Protein AF-A0A6I1JX58-F1 (afdb_monomer_lite)

Foldseek 3Di:
DKWFFFPDDQFGFIWQAALVRFKIDGCVVQNGGPLRCLQPVVRRVVVSVVVHVCVNVVVDDMDTGDQVRTAFSGQAFPWEKEKALLVLVVCVVQVVVVHDDDPCCLPAIDIDTAHGRGAGRPPDDPDDDDCLLPKDWFKWKKFFFAWFAAQDALVVLLVRTFWIWIKIFIFRPNVQVVVVVVVPHDDPGTPHIGIGRMIGGQVSLPPLQPPQWGQFFRWDDDPNHTQGTAGGVASRSAHSSRQQSSVSNGHIDHGRHMYISTGGWHADPVRHIRGSPPDVVVVVVVVVVVPPPPDDDDDDDDDDDDDDDDDDDDDDDDDDDDDDDDDDDDDDDDDDDDDDDDDDQPLVPDPDQFDWDWDALDDQWTKTATHQAFIKIWHADDAAIEIEFQALALVVSVVVVVSVVVVDPHQHAEYEDQAQANGRWQSVVNRPNHQYEFAPVRQVCCVVFNVQRNVVCCVNNVVRCDPVVRRDPDGGHGNDYDHAWDWDPSPPWIWIWGDLQFFLARTGIKIATVVQQEIEGALLWDDLAQRQNLHGQLVISLSSLVSVVVSQRQWYRHRHDDTRSGSVSSVVRSVLNNQSSCLLLVLLLVCVVVVHFLQVSLVSSCVRDVVPRVRGRCCVVRSLSNSVQSNCVSVPNRGRDHDHPVVVVVSVVSNVD

Secondary structure (DSSP, 8-state):
-EEEEES-TTT-EEEEE-TTSSEEEE-TTT-SSHHHHHTTHHHHHHHHHHHHHHHHHT-S--EE--TTSB--SSSS-S-EEEE---HHHHHHHHHTTT----GGGGTS--EEEE--SSPBPTTS----S-GGGTEEEEEEEEEEES-B-TT--HHHHHHTEEEEEEEEEEEEHHHHHHHHTTTS--STTS---EE-S-EE-HHHHGGGEETTEE-SB--EEETTEEEE--BTTSS--S-HHHHHHHHTTSS-B-TT-EEE-----EE-TTS-EE-TTTTHHHHHHHHHHTTSS------------------------------------PPPPPPP-----PPPPGGGS--PPP-EEEEEEETTEEEEEETTEEEEEEEE-SS-EEEE---SSHHHHHHHHHHHHHH--S-EEEEE-SS--HHHHGGGGGSTT-EEEEEHHHHHHHHHHHHHHHHHHHHH-GGG-TTGGGSPSS----SEEESSEEEEEETTEEEEEE---SSSSSS--EEEETTTTEEE-GGGS-SSBPPP-TT--TTTHHHHHHHHHHT--SEEE-SSSS-B-SHHHHHHHHHHHHHHHHHHHHHHHHHHTTT--HHHHHHHHHHHHHHHHTTSBTHHHHHHHHHHHHHHHHTT--SPPPP-HHHHHHHHHHHH-

Sequence (657 aa):
MKLASLKHGRDGRLVVVSRDLTRATDAFPVVSTLQGALDDWARLQPRLLDLAEQLELGSVPSFRFHEHDCASPLPRAYQWADGSAYVNHVALVRQARGAEMMPSFWTDPLMYQGGSDTFLGPRDPIVLPDEAYGIDFEGEVAVITDDVPMGVTPEEARDLIRLVMIVNDVSLRNLIAPELAKGFGFFQSKPSTAFSPVAVTTDELGNAWADGKLHLPLRAYLNGEPFGRPDAGVDMTFDFGTLIAHAAKTRALTAGTIVGSGTVSNRDVDGGPVCLHRRDAHRRDHRARCSRDTLHALRRHGPDRDEGRGGPFNLRRHRPDRAQAPRLSRPLPADTQSSAMTPSFASTADLGPKTISFDRLGEGLYAYTAEGDPNSGIIVGDDCCMVIDAQATPAMAGDVIARVRQVTDKPIRYVLLSHYHAVRVLGASAYEGATILASNATRGLIVERGEQDKASEIGRFPRLFPGAESIPPGLTWPHVTFEKELTLWLGRREVTLIHPGRGHTAGDTVAWVPDAGVAFTGDLVEYHSACYCGDAHFKDWPKTLDAIQAMAPKAVVPGRGAALTTPGMVADGIRLTRDFLSTLYGSVSDSVGKGLSLKQAFDACRQAMDPKFASFAIYEHCLPFNVSRAYDEASGIEWPVIWTDVRDREMWAKLQG

Radius of gyration: 33.6 Å; chains: 1; bounding box: 82×84×101 Å

Structure (mmCIF, N/CA/C/O backbone):
data_AF-A0A6I1JX58-F1
#
_entry.id   AF-A0A6I1JX58-F1
#
loop_
_atom_site.group_PDB
_atom_site.id
_atom_site.type_symbol
_atom_site.label_atom_id
_atom_site.label_alt_id
_atom_site.label_comp_id
_atom_site.label_asym_id
_atom_site.label_entity_id
_atom_site.label_seq_id
_atom_site.pdbx_PDB_ins_code
_atom_site.Cartn_x
_atom_site.Cartn_y
_atom_site.Cartn_z
_atom_site.occupancy
_atom_site.B_iso_or_equiv
_atom_site.auth_seq_id
_atom_site.auth_comp_id
_atom_site.auth_asym_id
_atom_site.auth_atom_id
_atom_site.pdbx_PDB_model_num
ATOM 1 N N . MET A 1 1 ? -22.835 10.641 -13.343 1.00 97.94 1 MET A N 1
ATOM 2 C CA . MET A 1 1 ? -22.361 11.168 -12.035 1.00 97.94 1 MET A CA 1
ATOM 3 C C . MET A 1 1 ? -20.942 11.743 -12.131 1.00 97.94 1 MET A C 1
ATOM 5 O O . MET A 1 1 ? -20.261 11.534 -13.134 1.00 97.94 1 MET A O 1
ATOM 9 N N . LYS A 1 2 ? -20.472 12.439 -11.079 1.00 98.81 2 LYS A N 1
ATOM 10 C CA . LYS A 1 2 ? -19.154 13.107 -11.011 1.00 98.81 2 LYS A CA 1
ATOM 11 C C . LYS A 1 2 ? -18.367 12.707 -9.757 1.00 98.81 2 LYS A C 1
ATOM 13 O O . LYS A 1 2 ? -18.902 12.787 -8.652 1.00 98.81 2 LYS A O 1
ATOM 18 N N . LEU A 1 3 ? -17.100 12.325 -9.924 1.00 98.88 3 LEU A N 1
ATOM 19 C CA . LEU A 1 3 ? -16.201 11.868 -8.856 1.00 98.88 3 LEU A CA 1
ATOM 20 C C . LEU A 1 3 ? -14.900 12.682 -8.839 1.00 98.88 3 LEU A C 1
ATOM 22 O O . LEU A 1 3 ? -14.370 13.027 -9.894 1.00 98.88 3 LEU A O 1
ATOM 26 N N . ALA A 1 4 ? -14.362 12.955 -7.652 1.00 98.88 4 ALA A N 1
ATOM 27 C CA . ALA A 1 4 ? -13.090 13.653 -7.463 1.00 98.88 4 ALA A CA 1
ATOM 28 C C . ALA A 1 4 ? -12.280 13.053 -6.308 1.00 98.88 4 ALA A C 1
ATOM 30 O O . ALA A 1 4 ? -12.844 12.439 -5.403 1.00 98.88 4 ALA A O 1
ATOM 31 N N . SER A 1 5 ? -10.969 13.295 -6.306 1.00 98.81 5 SER A N 1
ATOM 32 C CA . SER A 1 5 ? -10.073 12.914 -5.211 1.00 98.81 5 SER A CA 1
ATOM 33 C C . SER A 1 5 ? -9.466 14.159 -4.571 1.00 98.81 5 SER A C 1
ATOM 35 O O . SER A 1 5 ? -8.669 14.866 -5.187 1.00 98.81 5 SER A O 1
ATOM 37 N N . LEU A 1 6 ? -9.830 14.435 -3.318 1.00 98.75 6 LEU A N 1
ATOM 38 C CA . LEU A 1 6 ? -9.195 15.494 -2.530 1.00 98.75 6 LEU A CA 1
ATOM 39 C C . LEU A 1 6 ? -7.793 15.058 -2.084 1.00 98.75 6 LEU A C 1
ATOM 41 O O . LEU A 1 6 ? -7.575 13.880 -1.794 1.00 98.75 6 LEU A O 1
ATOM 45 N N . LYS A 1 7 ? -6.855 16.007 -1.993 1.00 98.25 7 LYS A N 1
ATOM 46 C CA . LYS A 1 7 ? -5.467 15.792 -1.550 1.00 98.25 7 LYS A CA 1
ATOM 47 C C . LYS A 1 7 ? -5.429 15.228 -0.127 1.00 98.25 7 LYS A C 1
ATOM 49 O O . LYS A 1 7 ? -5.594 15.955 0.850 1.00 98.25 7 LYS A O 1
ATOM 54 N N . 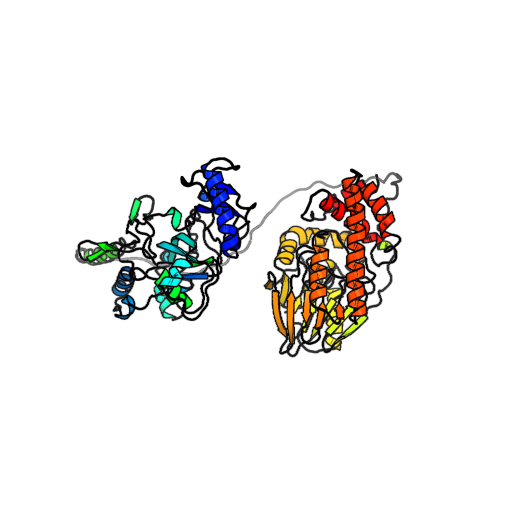HIS A 1 8 ? -5.222 13.919 -0.017 1.00 96.12 8 HIS A N 1
ATOM 55 C CA . HIS A 1 8 ? -5.169 13.188 1.245 1.00 96.12 8 HIS A CA 1
ATOM 56 C C . HIS A 1 8 ? -4.434 11.853 1.048 1.00 96.12 8 HIS A C 1
ATOM 58 O O . HIS A 1 8 ? -4.762 11.099 0.135 1.00 96.12 8 HIS A O 1
ATOM 64 N N . GLY A 1 9 ? -3.446 11.538 1.891 1.00 94.62 9 GLY A N 1
ATOM 65 C CA . GLY A 1 9 ? -2.636 10.323 1.727 1.00 94.62 9 GLY A CA 1
ATOM 66 C C . GLY A 1 9 ? -1.911 10.264 0.372 1.00 94.62 9 GLY A C 1
ATOM 67 O O . GLY A 1 9 ? -1.440 11.285 -0.123 1.00 94.62 9 GLY A O 1
ATOM 68 N N . ARG A 1 10 ? -1.808 9.062 -0.216 1.00 96.38 10 ARG A N 1
ATOM 69 C CA . ARG A 1 10 ? -1.231 8.834 -1.561 1.00 96.38 10 ARG A CA 1
ATOM 70 C C . ARG A 1 10 ? -2.284 8.705 -2.663 1.00 96.38 10 ARG A C 1
ATOM 72 O O . ARG A 1 10 ? -2.015 9.053 -3.803 1.00 96.38 10 ARG A O 1
ATOM 79 N N . ASP A 1 11 ? -3.459 8.194 -2.314 1.00 97.38 11 ASP A N 1
ATOM 80 C CA . ASP A 1 11 ? -4.524 7.792 -3.247 1.00 97.38 11 ASP A CA 1
ATOM 81 C C . ASP A 1 11 ? -5.698 8.782 -3.269 1.00 97.38 11 ASP A C 1
ATOM 83 O O . ASP A 1 11 ? -6.694 8.572 -3.960 1.00 97.38 11 ASP A O 1
ATOM 87 N N . GLY A 1 12 ? -5.572 9.873 -2.510 1.00 97.81 12 GLY A N 1
ATOM 88 C CA . GLY A 1 12 ? -6.619 10.860 -2.305 1.00 97.81 12 GLY A CA 1
ATOM 89 C C . GLY A 1 12 ? -7.666 10.413 -1.285 1.00 97.81 12 GLY A C 1
ATOM 90 O O . GLY A 1 12 ? -7.572 9.361 -0.649 1.00 97.81 12 GLY A O 1
ATOM 91 N N . ARG A 1 13 ? -8.693 11.247 -1.139 1.00 98.31 13 ARG A N 1
ATOM 92 C CA . ARG A 1 13 ? -9.969 10.905 -0.503 1.00 98.31 13 ARG A CA 1
ATOM 93 C C . ARG A 1 13 ? -11.070 11.105 -1.533 1.00 98.31 13 ARG A C 1
ATOM 95 O O . ARG A 1 13 ? -11.230 12.226 -2.022 1.00 98.31 13 ARG A O 1
ATOM 102 N N . LEU A 1 14 ? -11.793 10.036 -1.858 1.00 98.81 14 LEU A N 1
ATOM 103 C CA . LEU A 1 14 ? -12.873 10.070 -2.840 1.00 98.81 14 LEU A CA 1
ATOM 104 C C . LEU A 1 14 ? -14.035 10.930 -2.334 1.00 98.81 14 LEU A C 1
ATOM 106 O O . LEU A 1 14 ? -14.484 10.797 -1.195 1.00 98.81 14 LEU A O 1
ATOM 110 N N . VAL A 1 15 ? -14.547 11.788 -3.209 1.00 98.81 15 VAL A N 1
ATOM 111 C CA . VAL A 1 15 ? -15.744 12.595 -2.972 1.00 98.81 15 VAL A CA 1
ATOM 112 C C . VAL A 1 15 ? -16.647 12.550 -4.201 1.00 98.81 15 VAL A C 1
ATOM 114 O O . VAL A 1 15 ? -16.175 12.532 -5.341 1.00 98.81 15 VAL A O 1
ATOM 117 N N . VAL A 1 16 ? -17.957 12.544 -3.968 1.00 98.81 16 VAL A N 1
ATOM 118 C CA . VAL A 1 16 ? -18.960 12.713 -5.025 1.00 98.81 16 VAL A CA 1
ATOM 119 C C . VAL A 1 16 ? -19.235 14.208 -5.170 1.00 98.81 16 VAL A C 1
ATOM 121 O O . VAL A 1 16 ? -19.394 14.901 -4.164 1.00 98.81 16 VAL A O 1
ATOM 124 N N . VAL A 1 17 ? -19.254 14.717 -6.402 1.00 98.88 17 VAL A N 1
ATOM 125 C CA . VAL A 1 17 ? -19.320 16.159 -6.707 1.00 98.88 17 VAL A CA 1
ATOM 126 C C . VAL A 1 17 ? -20.654 16.502 -7.372 1.00 98.88 17 VAL A C 1
ATOM 128 O O . VAL A 1 17 ? -21.164 15.727 -8.179 1.00 98.88 17 VAL A O 1
ATOM 131 N N . SER A 1 18 ? -21.227 17.662 -7.047 1.00 98.56 18 SER A N 1
ATOM 132 C CA . SER A 1 18 ? -22.494 18.114 -7.630 1.00 98.56 18 SER A CA 1
ATOM 133 C C . SER A 1 18 ? -22.342 18.500 -9.103 1.00 98.56 18 SER A C 1
ATOM 135 O O . SER A 1 18 ? -21.254 18.837 -9.583 1.00 98.56 18 SER A O 1
ATOM 137 N N . ARG A 1 19 ? -23.447 18.481 -9.852 1.00 97.75 19 ARG A N 1
ATOM 138 C CA . ARG A 1 19 ? -23.444 18.740 -11.302 1.00 97.75 19 ARG A CA 1
ATOM 139 C C . ARG A 1 19 ? -22.915 20.124 -11.672 1.00 97.75 19 ARG A C 1
ATOM 141 O O . ARG A 1 19 ? -22.248 20.261 -12.698 1.00 97.75 19 ARG A O 1
ATOM 148 N N . ASP A 1 20 ? -23.162 21.114 -10.824 1.00 97.50 20 ASP A N 1
ATOM 149 C CA . ASP A 1 20 ? -22.692 22.498 -10.950 1.00 97.50 20 ASP A CA 1
ATOM 150 C C . ASP A 1 20 ? -21.242 22.724 -10.468 1.00 97.50 20 ASP A C 1
ATOM 152 O O . ASP A 1 20 ? -20.731 23.836 -10.588 1.00 97.50 20 ASP A O 1
ATOM 156 N N . LEU A 1 21 ? -20.578 21.686 -9.939 1.00 98.25 21 LEU A N 1
ATOM 157 C CA . LEU A 1 21 ? -19.237 21.726 -9.343 1.00 98.25 21 LEU A CA 1
ATOM 158 C C . LEU A 1 21 ? -19.093 22.661 -8.122 1.00 98.25 21 LEU A C 1
ATOM 160 O O . LEU A 1 21 ? -17.973 23.036 -7.776 1.00 98.25 21 LEU A O 1
ATOM 164 N N . THR A 1 22 ? -20.183 23.045 -7.443 1.00 98.00 22 THR A N 1
ATOM 165 C CA . THR A 1 22 ? -20.098 23.930 -6.259 1.00 98.00 22 THR A CA 1
ATOM 166 C C . THR A 1 22 ? -20.052 23.186 -4.925 1.00 98.00 22 THR A C 1
ATOM 168 O O . THR A 1 22 ? -19.546 23.735 -3.940 1.00 98.00 22 THR A O 1
ATOM 171 N N . ARG A 1 23 ? -20.540 21.941 -4.869 1.00 98.50 23 ARG A N 1
ATOM 172 C CA . ARG A 1 23 ? -20.637 21.116 -3.657 1.00 98.50 23 ARG A CA 1
ATOM 173 C C . ARG A 1 23 ? -20.027 19.734 -3.864 1.00 98.50 23 ARG A C 1
ATOM 175 O O . ARG A 1 23 ? -19.957 19.224 -4.978 1.00 98.50 23 ARG A O 1
ATOM 182 N N . ALA A 1 24 ? -19.632 19.109 -2.765 1.00 98.69 24 ALA A N 1
ATOM 183 C CA . ALA A 1 24 ? -19.275 17.700 -2.720 1.00 98.69 24 ALA A CA 1
ATOM 184 C C . ALA A 1 24 ? -19.757 17.052 -1.415 1.00 98.69 24 ALA A C 1
ATOM 186 O O . ALA A 1 24 ? -20.037 17.739 -0.428 1.00 98.69 24 ALA A O 1
ATOM 187 N N . THR A 1 25 ? -19.849 15.726 -1.415 1.00 98.56 25 THR A N 1
ATOM 188 C CA . THR A 1 25 ? -20.052 14.897 -0.222 1.00 98.56 25 THR A CA 1
ATOM 189 C C . THR A 1 25 ? -18.975 13.815 -0.153 1.00 98.56 25 THR A C 1
ATOM 191 O O . THR A 1 25 ? -18.392 13.435 -1.171 1.00 98.56 25 THR A O 1
ATOM 194 N N . ASP A 1 26 ? -18.658 13.367 1.058 1.00 97.88 26 ASP A N 1
ATOM 195 C CA . ASP A 1 26 ? -17.584 12.405 1.298 1.00 97.88 26 ASP A CA 1
ATOM 196 C C . ASP A 1 26 ? -18.033 10.991 0.906 1.00 97.88 26 ASP A C 1
ATOM 198 O O . ASP A 1 26 ? -19.088 10.531 1.347 1.00 97.88 26 ASP A O 1
ATOM 202 N N . ALA A 1 27 ? -17.250 10.300 0.075 1.00 97.31 27 ALA A N 1
ATOM 203 C CA . ALA A 1 27 ? -17.602 8.964 -0.394 1.00 97.31 27 ALA A CA 1
ATOM 204 C C . ALA A 1 27 ? -17.207 7.847 0.585 1.00 97.31 27 ALA A C 1
ATOM 206 O O . ALA A 1 27 ? -17.621 6.709 0.373 1.00 97.31 27 ALA A O 1
ATOM 207 N N . PHE A 1 28 ? -16.475 8.143 1.667 1.00 92.00 28 PHE A N 1
ATOM 208 C CA . PHE A 1 28 ? -15.975 7.163 2.642 1.00 92.00 28 PHE A CA 1
ATOM 209 C C . PHE A 1 28 ? -17.015 6.139 3.166 1.00 92.00 28 PHE A C 1
ATOM 211 O O . PHE A 1 28 ? -16.647 4.971 3.301 1.00 92.00 28 PHE A O 1
ATOM 218 N N . PRO A 1 29 ? -18.309 6.471 3.396 1.00 91.19 29 PRO A N 1
ATOM 219 C CA . PRO A 1 29 ? -19.338 5.478 3.755 1.00 91.19 29 PRO A CA 1
ATOM 220 C C . PRO A 1 29 ? -19.621 4.429 2.660 1.00 91.19 29 PRO A C 1
ATOM 222 O O . PRO A 1 29 ? -20.210 3.373 2.921 1.00 91.19 29 PRO A O 1
ATOM 225 N N . VAL A 1 30 ? -19.228 4.718 1.418 1.00 96.56 30 VAL A N 1
ATOM 226 C CA . VAL A 1 30 ? -19.268 3.805 0.275 1.00 96.56 30 VAL A CA 1
ATOM 227 C C . VAL A 1 30 ? -17.906 3.148 0.064 1.00 96.56 30 VAL A C 1
ATOM 229 O O . VAL A 1 30 ? -17.842 1.917 0.111 1.00 96.56 30 VAL A O 1
ATOM 232 N N . VAL A 1 31 ? -16.865 3.959 -0.160 1.00 97.81 31 VAL A N 1
ATOM 233 C CA . VAL A 1 31 ? -15.466 3.569 -0.403 1.00 97.81 31 VAL A CA 1
ATOM 234 C C . VAL A 1 31 ? -14.534 4.791 -0.294 1.00 97.81 31 VAL A C 1
ATOM 236 O O . VAL A 1 31 ? -14.936 5.917 -0.568 1.00 97.81 31 VAL A O 1
ATOM 239 N N . SER A 1 32 ? -13.284 4.592 0.131 1.00 96.50 32 SER A N 1
ATOM 240 C CA . SER A 1 32 ? -12.365 5.673 0.528 1.00 96.50 32 SER A CA 1
ATOM 241 C C . SER A 1 32 ? -11.577 6.346 -0.607 1.00 96.50 32 SER A C 1
ATOM 243 O O . SER A 1 32 ? -11.212 7.516 -0.471 1.00 96.50 32 SER A O 1
ATOM 245 N N . THR A 1 33 ? -11.292 5.645 -1.709 1.00 98.69 33 THR A N 1
ATOM 246 C CA . THR A 1 33 ? -10.435 6.117 -2.817 1.00 98.69 33 THR A CA 1
ATOM 247 C C . THR A 1 33 ? -11.064 5.796 -4.173 1.00 98.69 33 THR A C 1
ATOM 249 O O . THR A 1 33 ? -11.905 4.901 -4.268 1.00 98.69 33 THR A O 1
ATOM 252 N N . LEU A 1 34 ? -10.663 6.507 -5.237 1.00 98.81 34 LEU A N 1
ATOM 253 C CA . LEU A 1 34 ? -11.192 6.224 -6.576 1.00 98.81 34 LEU A CA 1
ATOM 254 C C . LEU A 1 34 ? -10.723 4.861 -7.108 1.00 98.81 34 LEU A C 1
ATOM 256 O O . LEU A 1 34 ? -11.523 4.151 -7.707 1.00 98.81 34 LEU A O 1
ATOM 260 N N . GLN A 1 35 ? -9.476 4.459 -6.834 1.00 98.81 35 GLN A N 1
ATOM 261 C CA . GLN A 1 35 ? -8.979 3.128 -7.205 1.00 98.81 35 GLN A CA 1
ATOM 262 C C . GLN A 1 35 ? -9.804 2.029 -6.522 1.00 98.81 35 GLN A C 1
ATOM 264 O O . GLN A 1 35 ? -10.352 1.179 -7.208 1.00 98.81 35 GLN A O 1
ATOM 269 N N . GLY A 1 36 ? -10.034 2.126 -5.206 1.00 98.38 36 GLY A N 1
ATOM 270 C CA . GLY A 1 36 ? -10.865 1.156 -4.484 1.00 98.38 36 GLY A CA 1
ATOM 271 C C . GLY A 1 36 ? -12.335 1.136 -4.925 1.00 98.38 36 GLY A C 1
ATOM 272 O O . GLY A 1 36 ? -13.029 0.155 -4.676 1.00 98.38 36 GLY A O 1
ATOM 273 N N . ALA A 1 37 ? -12.823 2.200 -5.576 1.00 98.62 37 ALA A N 1
ATOM 274 C CA . ALA A 1 37 ? -14.126 2.203 -6.236 1.00 98.62 37 ALA A CA 1
ATOM 275 C C . ALA A 1 37 ? -14.109 1.438 -7.568 1.00 98.62 37 ALA A C 1
ATOM 277 O O . ALA A 1 37 ? -15.111 0.823 -7.915 1.00 98.62 37 ALA A O 1
ATOM 278 N N . LEU A 1 38 ? -12.998 1.497 -8.307 1.00 98.75 38 LEU A N 1
ATOM 279 C CA . LEU A 1 38 ? -12.797 0.833 -9.598 1.00 98.75 38 LEU A CA 1
ATOM 280 C C . LEU A 1 38 ? -12.503 -0.665 -9.426 1.00 98.75 38 LEU A C 1
ATOM 282 O O . LEU A 1 38 ? -13.091 -1.461 -10.148 1.00 98.75 38 LEU A O 1
ATOM 286 N N . ASP A 1 39 ? -11.717 -1.039 -8.410 1.00 98.38 39 ASP A N 1
ATOM 287 C CA . ASP A 1 39 ? -11.384 -2.428 -8.034 1.00 98.38 39 ASP A CA 1
ATOM 288 C C . ASP A 1 39 ? -12.623 -3.320 -7.758 1.00 98.38 39 ASP A C 1
ATOM 290 O O . ASP A 1 39 ? -12.520 -4.544 -7.712 1.00 98.38 39 ASP A O 1
ATOM 294 N N . ASP A 1 40 ? -13.794 -2.716 -7.523 1.00 97.50 40 ASP A N 1
ATOM 295 C CA . ASP A 1 40 ? -15.072 -3.398 -7.262 1.00 97.50 40 ASP A CA 1
ATOM 296 C C . ASP A 1 40 ? -16.255 -2.568 -7.811 1.00 97.50 40 ASP A C 1
ATOM 298 O O . ASP A 1 40 ? -17.282 -2.334 -7.155 1.00 97.50 40 ASP A O 1
ATOM 302 N N . TRP A 1 41 ? -16.083 -2.045 -9.031 1.00 97.94 41 TRP A N 1
ATOM 303 C CA . TRP A 1 41 ? -16.993 -1.055 -9.616 1.00 97.94 41 TRP A CA 1
ATOM 304 C C . TRP A 1 41 ? -18.438 -1.547 -9.722 1.00 97.94 41 TRP A C 1
ATOM 306 O O . TRP A 1 41 ? -19.367 -0.810 -9.387 1.00 97.94 41 TRP A O 1
ATOM 316 N N . ALA A 1 42 ? -18.648 -2.811 -10.101 1.00 96.19 42 ALA A N 1
ATOM 317 C CA . ALA A 1 42 ? -19.982 -3.399 -10.237 1.00 96.19 42 ALA A CA 1
ATOM 318 C C . ALA A 1 42 ? -20.805 -3.367 -8.929 1.00 96.19 42 ALA A C 1
ATOM 320 O O . ALA A 1 42 ? -22.031 -3.241 -8.976 1.00 96.19 42 ALA A O 1
ATOM 321 N N . ARG A 1 43 ? -20.154 -3.439 -7.756 1.00 97.44 43 ARG A N 1
ATOM 322 C CA . ARG A 1 43 ? -20.815 -3.352 -6.441 1.00 97.44 43 ARG A CA 1
ATOM 323 C C . ARG A 1 43 ? -20.882 -1.922 -5.903 1.00 97.44 43 ARG A C 1
ATOM 325 O O . ARG A 1 43 ? -21.798 -1.597 -5.142 1.00 97.44 43 ARG A O 1
ATOM 332 N N . LEU A 1 44 ? -19.909 -1.078 -6.243 1.00 98.12 44 LEU A N 1
ATOM 333 C CA . LEU A 1 44 ? -19.745 0.250 -5.645 1.00 98.12 44 LEU A CA 1
ATOM 334 C C . LEU A 1 44 ? -20.376 1.381 -6.470 1.00 98.12 44 LEU A C 1
ATOM 336 O O . LEU A 1 44 ? -20.915 2.314 -5.870 1.00 98.12 44 LEU A O 1
ATOM 340 N N . GLN A 1 45 ? -20.422 1.282 -7.803 1.00 97.81 45 GLN A N 1
ATOM 341 C CA . GLN A 1 45 ? -21.062 2.280 -8.671 1.00 97.81 45 GLN A CA 1
ATOM 342 C C . GLN A 1 45 ? -22.519 2.581 -8.277 1.00 97.81 45 GLN A C 1
ATOM 344 O O . GLN A 1 45 ? -22.837 3.766 -8.163 1.00 97.81 45 GLN A O 1
ATOM 349 N N . PRO A 1 46 ? -23.410 1.599 -8.007 1.00 98.12 46 PRO A N 1
ATOM 350 C CA . PRO A 1 46 ? -24.801 1.904 -7.657 1.00 98.12 46 PRO A CA 1
ATOM 351 C C . PRO A 1 46 ? -24.922 2.704 -6.352 1.00 98.12 46 PRO A C 1
ATOM 353 O O . PRO A 1 46 ? -25.810 3.540 -6.215 1.00 98.12 46 PRO A O 1
ATOM 356 N N . ARG A 1 47 ? -23.993 2.492 -5.409 1.00 98.31 47 ARG A N 1
ATOM 357 C CA . ARG A 1 47 ? -23.934 3.209 -4.125 1.00 98.31 47 ARG A CA 1
ATOM 358 C C . ARG A 1 47 ? -23.355 4.621 -4.275 1.00 98.31 47 ARG A C 1
ATOM 360 O O . ARG A 1 47 ? -23.764 5.523 -3.553 1.00 98.31 47 ARG A O 1
ATOM 367 N N . LEU A 1 48 ? -22.422 4.823 -5.209 1.00 98.44 48 LEU A N 1
ATOM 368 C CA . LEU A 1 48 ? -21.911 6.152 -5.567 1.00 98.44 48 LEU A CA 1
ATOM 369 C C . LEU A 1 48 ? -22.944 6.969 -6.365 1.00 98.44 48 LEU A C 1
ATOM 371 O O . LEU A 1 48 ? -23.025 8.180 -6.176 1.00 98.44 48 LEU A O 1
ATOM 375 N N . LEU A 1 49 ? -23.758 6.315 -7.202 1.00 98.19 49 LEU A N 1
ATOM 376 C CA . LEU A 1 49 ? -24.894 6.928 -7.902 1.00 98.19 49 LEU A CA 1
ATOM 377 C C . LEU A 1 49 ? -25.976 7.400 -6.921 1.00 98.19 49 LEU A C 1
ATOM 379 O O . LEU A 1 49 ? -26.357 8.564 -6.970 1.00 98.19 49 LEU A O 1
ATOM 383 N N . ASP A 1 50 ? -26.396 6.540 -5.989 1.00 98.00 50 ASP A N 1
ATOM 384 C CA . ASP A 1 50 ? -27.315 6.892 -4.894 1.00 98.00 50 ASP A CA 1
ATOM 385 C C . ASP A 1 50 ? -26.796 8.100 -4.086 1.00 98.00 50 ASP A C 1
ATOM 387 O O . ASP A 1 50 ? -27.496 9.098 -3.909 1.00 98.00 50 ASP A O 1
ATOM 391 N N . LEU A 1 51 ? -25.513 8.091 -3.705 1.00 97.81 51 LEU A N 1
ATOM 392 C CA . LEU A 1 51 ? -24.872 9.221 -3.023 1.00 97.81 51 LEU A CA 1
ATOM 393 C C . LEU A 1 51 ? -24.829 10.510 -3.878 1.00 97.81 51 LEU A C 1
ATOM 395 O O . LEU A 1 51 ? -24.906 11.613 -3.331 1.00 97.81 51 LEU A O 1
ATOM 399 N N . ALA A 1 52 ? -24.747 10.398 -5.209 1.00 98.38 52 ALA A N 1
ATOM 400 C CA . ALA A 1 52 ? -24.812 11.537 -6.127 1.00 98.38 52 ALA A CA 1
ATOM 401 C C . ALA A 1 52 ? -26.231 12.117 -6.233 1.00 98.38 52 ALA A C 1
ATOM 403 O O . ALA A 1 52 ? -26.400 13.336 -6.173 1.00 98.38 52 ALA A O 1
ATOM 404 N N . GLU A 1 53 ? -27.257 11.269 -6.336 1.00 97.94 53 GLU A N 1
ATOM 405 C CA . GLU A 1 53 ? -28.657 11.706 -6.329 1.00 97.94 53 GLU A CA 1
ATOM 406 C C . GLU A 1 53 ? -29.018 12.376 -4.997 1.00 97.94 53 GLU A C 1
ATOM 408 O O . GLU A 1 53 ? -29.597 13.464 -4.986 1.00 97.94 53 GLU A O 1
ATOM 413 N N . GLN A 1 54 ? -28.579 11.805 -3.872 1.00 98.19 54 GLN A N 1
ATOM 414 C CA . GLN A 1 54 ? -28.751 12.404 -2.548 1.00 98.19 54 GLN A CA 1
ATOM 415 C C . GLN A 1 54 ? -28.027 13.758 -2.403 1.00 98.19 54 GLN A C 1
ATOM 417 O O . GLN A 1 54 ? -28.538 14.663 -1.737 1.00 98.19 54 GLN A O 1
ATOM 422 N N . LEU A 1 55 ? -26.856 13.943 -3.029 1.00 98.25 55 LEU A N 1
ATOM 423 C CA . LEU A 1 55 ? -26.141 15.227 -3.041 1.00 98.25 55 LEU A CA 1
ATOM 424 C C . LEU A 1 55 ? -26.907 16.297 -3.836 1.00 98.25 55 LEU A C 1
ATOM 426 O O . LEU A 1 55 ? -27.050 17.432 -3.363 1.00 98.25 55 LEU A O 1
ATOM 430 N N . GLU A 1 56 ? -27.422 15.948 -5.015 1.00 97.88 56 GLU A N 1
ATOM 431 C CA . GLU A 1 56 ? -28.242 16.842 -5.842 1.00 97.88 56 GLU A CA 1
ATOM 432 C C . GLU A 1 56 ? -29.542 17.230 -5.118 1.00 97.88 56 GLU A C 1
ATOM 434 O O . GLU A 1 56 ? -29.862 18.416 -5.045 1.00 97.88 56 GLU A O 1
ATOM 439 N N . LEU A 1 57 ? -30.223 16.264 -4.485 1.00 97.50 57 LEU A N 1
ATOM 440 C CA . LEU A 1 57 ? -31.417 16.483 -3.653 1.00 97.50 57 LEU A CA 1
ATOM 441 C C . LEU A 1 57 ? -31.131 17.221 -2.330 1.00 97.50 57 LEU A C 1
ATOM 443 O O . LEU A 1 57 ? -32.061 17.703 -1.684 1.00 97.50 57 LEU A O 1
ATOM 447 N N . GLY A 1 58 ? -29.865 17.313 -1.912 1.00 95.94 58 GLY A N 1
ATOM 448 C CA . GLY A 1 58 ? -29.460 17.944 -0.652 1.00 95.94 58 GLY A CA 1
ATOM 449 C C . GLY A 1 58 ? -29.798 17.129 0.603 1.00 95.94 58 GLY A C 1
ATOM 450 O O . GLY A 1 58 ? -29.844 17.695 1.693 1.00 95.94 58 GLY A O 1
ATOM 451 N N . SER A 1 59 ? -30.037 15.820 0.469 1.00 96.56 59 SER A N 1
ATOM 452 C CA . SER A 1 59 ? -30.397 14.924 1.578 1.00 96.56 59 SER A CA 1
ATOM 453 C C . SER A 1 59 ? -29.195 14.346 2.338 1.00 96.56 59 SER A C 1
ATOM 455 O O . SER A 1 59 ? -29.387 13.742 3.391 1.00 96.56 59 SER A O 1
ATOM 457 N N . VAL A 1 60 ? -27.967 14.554 1.849 1.00 96.88 60 VAL A N 1
ATOM 458 C CA . VAL A 1 60 ? -26.714 14.236 2.562 1.00 96.88 60 VAL A CA 1
ATOM 459 C C . VAL A 1 60 ? -25.946 15.494 2.978 1.00 96.88 60 VAL A C 1
ATOM 461 O O . VAL A 1 60 ? -26.020 16.521 2.293 1.00 96.88 60 VAL A O 1
ATOM 464 N N . PRO A 1 61 ? -25.148 15.426 4.064 1.00 96.56 61 PRO A N 1
ATOM 465 C CA . PRO A 1 61 ? -24.183 16.467 4.394 1.00 96.56 61 PRO A CA 1
ATOM 466 C C . PRO A 1 61 ? -23.275 16.759 3.196 1.00 96.56 61 PRO A C 1
ATOM 468 O O . PRO A 1 61 ? -22.688 15.850 2.605 1.00 96.56 61 PRO A O 1
ATOM 471 N N . SER A 1 62 ? -23.154 18.035 2.842 1.00 98.00 62 SER A N 1
ATOM 472 C CA . SER A 1 62 ? -22.294 18.487 1.751 1.00 98.00 62 SER A CA 1
ATOM 473 C C . SER A 1 62 ? -21.490 19.714 2.158 1.00 98.00 62 SER A C 1
ATOM 475 O O . SER A 1 62 ? -21.922 20.531 2.971 1.00 98.00 62 SER A O 1
ATOM 477 N N . PHE A 1 63 ? -20.291 19.818 1.598 1.00 98.44 63 PHE A N 1
ATOM 478 C CA . PHE A 1 63 ? -19.360 20.924 1.784 1.00 98.44 63 PHE A CA 1
ATOM 479 C C . PHE A 1 63 ? -19.053 21.564 0.427 1.00 98.44 63 PHE A C 1
ATOM 481 O O . PHE A 1 63 ? -19.397 21.023 -0.626 1.00 98.44 63 PHE A O 1
ATOM 488 N N . ARG A 1 64 ? -18.431 22.745 0.434 1.00 98.38 64 ARG A N 1
ATOM 489 C CA . ARG A 1 64 ? -18.089 23.459 -0.800 1.00 98.38 64 ARG A CA 1
ATOM 490 C C . ARG A 1 64 ? -16.963 22.738 -1.541 1.00 98.38 64 ARG A C 1
ATOM 492 O O . ARG A 1 64 ? -15.924 22.462 -0.949 1.00 98.38 64 ARG A O 1
ATOM 499 N N . PHE A 1 65 ? -17.157 22.466 -2.828 1.00 98.69 65 PHE A N 1
ATOM 500 C CA . PHE A 1 65 ? -16.111 21.886 -3.665 1.00 98.69 65 PHE A CA 1
ATOM 501 C C . PHE A 1 65 ? -15.080 22.953 -4.057 1.00 98.69 65 PHE A C 1
ATOM 503 O O . PHE A 1 65 ? -15.429 24.089 -4.395 1.00 98.69 65 PHE A O 1
ATOM 510 N N . HIS A 1 66 ? -13.804 22.579 -4.001 1.00 98.50 66 HIS A N 1
ATOM 511 C CA . HIS A 1 66 ? -12.671 23.457 -4.268 1.00 98.50 66 HIS A CA 1
ATOM 512 C C . HIS A 1 66 ? -11.633 22.717 -5.116 1.00 98.50 66 HIS A C 1
ATOM 514 O O . HIS A 1 66 ? -10.905 21.851 -4.640 1.00 98.50 66 HIS A O 1
ATOM 520 N N . GLU A 1 67 ? -11.535 23.089 -6.393 1.00 98.31 67 GLU A N 1
ATOM 521 C CA . GLU A 1 67 ? -10.631 22.435 -7.349 1.00 98.31 67 GLU A CA 1
ATOM 522 C C . GLU A 1 67 ? -9.145 22.503 -6.952 1.00 98.31 67 GLU A C 1
ATOM 524 O O . GLU A 1 67 ? -8.361 21.672 -7.395 1.00 98.31 67 GLU A O 1
ATOM 529 N N . HIS A 1 68 ? -8.734 23.477 -6.130 1.00 98.12 68 HIS A N 1
ATOM 530 C CA . HIS A 1 68 ? -7.350 23.585 -5.649 1.00 98.12 68 HIS A CA 1
ATOM 531 C C . HIS A 1 68 ? -6.999 22.573 -4.548 1.00 98.12 68 HIS A C 1
ATOM 533 O O . HIS A 1 68 ? -5.834 22.180 -4.437 1.00 98.12 68 HIS A O 1
ATOM 539 N N . ASP A 1 69 ? -8.000 22.089 -3.810 1.00 98.44 69 ASP A N 1
ATOM 540 C CA . ASP A 1 69 ? -7.854 21.020 -2.815 1.00 98.44 69 ASP A CA 1
ATOM 541 C C . ASP A 1 69 ? -7.875 19.623 -3.460 1.00 98.44 69 ASP A C 1
ATOM 543 O O . ASP A 1 69 ? -7.618 18.618 -2.796 1.00 98.44 69 ASP A O 1
ATOM 547 N N . CYS A 1 70 ? -8.170 19.543 -4.761 1.00 98.62 70 CYS A N 1
ATOM 548 C CA . CYS A 1 70 ? -8.174 18.301 -5.524 1.00 98.62 70 CYS A CA 1
ATOM 549 C C . CYS A 1 70 ? -6.759 17.898 -5.949 1.00 98.62 70 CYS A C 1
ATOM 551 O O . CYS A 1 70 ? -5.926 18.740 -6.292 1.00 98.62 70 CYS A O 1
ATOM 553 N N . ALA A 1 71 ? -6.514 16.593 -5.965 1.00 98.75 71 ALA A N 1
ATOM 554 C CA . ALA A 1 71 ? -5.457 15.967 -6.747 1.00 98.75 71 ALA A CA 1
ATOM 555 C C . ALA A 1 71 ? -6.017 15.584 -8.135 1.00 98.75 71 ALA A C 1
ATOM 557 O O . ALA A 1 71 ? -7.171 15.888 -8.447 1.00 98.75 71 ALA A O 1
ATOM 558 N N . SER A 1 72 ? -5.224 14.903 -8.968 1.00 98.81 72 SER A N 1
ATOM 559 C CA . SER A 1 72 ? -5.790 14.151 -10.099 1.00 98.81 72 SER A CA 1
ATOM 560 C C . SER A 1 72 ? -6.775 13.076 -9.584 1.00 98.81 72 SER A C 1
ATOM 562 O O . SER A 1 72 ? -6.593 12.599 -8.460 1.00 98.81 72 SER A O 1
ATOM 564 N N . PRO A 1 73 ? -7.819 12.671 -10.341 1.00 98.75 73 PRO A N 1
ATOM 565 C CA . PRO A 1 73 ? -8.882 11.795 -9.826 1.00 98.75 73 PRO A CA 1
ATOM 566 C C . PRO A 1 73 ? -8.355 10.438 -9.346 1.00 98.75 73 PRO A C 1
ATOM 568 O O . PRO A 1 73 ? -8.757 9.954 -8.290 1.00 98.75 73 PRO A O 1
ATOM 571 N N . LEU A 1 74 ? -7.384 9.882 -10.070 1.00 98.81 74 LEU A N 1
ATOM 572 C CA . LEU A 1 74 ? -6.386 8.964 -9.531 1.00 98.81 74 LEU A CA 1
ATOM 573 C C . LEU A 1 74 ? -5.101 9.792 -9.330 1.00 98.81 74 LEU A C 1
ATOM 575 O O . LEU A 1 74 ? -4.545 10.248 -10.328 1.00 98.81 74 LEU A O 1
ATOM 579 N N . PRO A 1 75 ? -4.624 10.052 -8.094 1.00 98.75 75 PRO A N 1
ATOM 580 C CA . PRO A 1 75 ? -3.370 10.795 -7.870 1.00 98.75 75 PRO A CA 1
ATOM 581 C C . PRO A 1 75 ? -2.126 9.976 -8.245 1.00 98.75 75 PRO A C 1
ATOM 583 O O . PRO A 1 75 ? -1.082 10.519 -8.600 1.00 98.75 75 PRO A O 1
ATOM 586 N N . ARG A 1 76 ? -2.284 8.652 -8.194 1.00 98.56 76 ARG A N 1
ATOM 587 C CA . ARG A 1 76 ? -1.429 7.627 -8.786 1.00 98.56 76 ARG A CA 1
ATOM 588 C C . ARG A 1 76 ? -2.332 6.535 -9.361 1.00 98.56 76 ARG A C 1
ATOM 590 O O . ARG A 1 76 ? -3.414 6.307 -8.822 1.00 98.56 76 ARG A O 1
ATOM 597 N N . ALA A 1 77 ? -1.900 5.871 -10.424 1.00 98.56 77 ALA A N 1
ATOM 598 C CA . ALA A 1 77 ? -2.614 4.777 -11.078 1.00 98.56 77 ALA A CA 1
ATOM 599 C C . ALA A 1 77 ? -1.646 3.647 -11.452 1.00 98.56 77 ALA A C 1
ATOM 601 O O . ALA A 1 77 ? -0.447 3.876 -11.632 1.00 98.56 77 ALA A O 1
ATOM 602 N N . TYR A 1 78 ? -2.163 2.430 -11.627 1.00 98.06 78 TYR A N 1
ATOM 603 C CA . TYR A 1 78 ? -1.348 1.281 -12.039 1.00 98.06 78 TYR A CA 1
ATOM 604 C C . TYR A 1 78 ? -0.812 1.389 -13.475 1.00 98.06 78 TYR A C 1
ATOM 606 O O . TYR A 1 78 ? 0.184 0.744 -13.797 1.00 98.06 78 TYR A O 1
ATOM 614 N N . GLN A 1 79 ? -1.452 2.188 -14.339 1.00 98.69 79 GLN A N 1
ATOM 615 C CA . GLN A 1 79 ? -1.054 2.335 -15.737 1.00 98.69 79 GLN A CA 1
ATOM 616 C C . GLN A 1 79 ? -1.546 3.661 -16.346 1.00 98.69 79 GLN A C 1
ATOM 618 O O . GLN A 1 79 ? -2.739 3.960 -16.300 1.00 98.69 79 GLN A O 1
ATOM 623 N N . TRP A 1 80 ? -0.629 4.405 -16.974 1.00 98.81 80 TRP A N 1
ATOM 624 C CA . TRP A 1 80 ? -0.903 5.489 -17.930 1.00 98.81 80 TRP A CA 1
ATOM 625 C C . TRP A 1 80 ? -0.397 5.045 -19.303 1.00 98.81 80 TRP A C 1
ATOM 627 O O . TRP A 1 80 ? 0.785 4.715 -19.465 1.00 98.81 80 TRP A O 1
ATOM 637 N N . ALA A 1 81 ? -1.302 4.963 -20.274 1.00 98.75 81 ALA A N 1
ATOM 638 C CA . ALA A 1 81 ? -1.002 4.566 -21.643 1.00 98.75 81 ALA A CA 1
ATOM 639 C C . ALA A 1 81 ? -1.606 5.599 -22.602 1.00 98.75 81 ALA A C 1
ATOM 641 O O . ALA A 1 81 ? -2.810 5.585 -22.862 1.00 98.75 81 ALA A O 1
ATOM 642 N N . ASP A 1 82 ? -0.779 6.524 -23.085 1.00 98.69 82 ASP A N 1
ATOM 643 C CA . ASP A 1 82 ? -1.239 7.627 -23.929 1.00 98.69 82 ASP A CA 1
ATOM 644 C C . ASP A 1 82 ? -1.079 7.314 -25.418 1.00 98.69 82 ASP A C 1
ATOM 646 O O . ASP A 1 82 ? -0.075 6.739 -25.844 1.00 98.69 82 ASP A O 1
ATOM 650 N N . GLY A 1 83 ? -2.105 7.663 -26.191 1.00 97.38 83 GLY A N 1
ATOM 651 C CA . GLY A 1 83 ? -2.243 7.364 -27.605 1.00 97.38 83 GLY A CA 1
ATOM 652 C C . GLY A 1 83 ? -1.729 8.463 -28.539 1.00 97.38 83 GLY A C 1
ATOM 653 O O . GLY A 1 83 ? -0.975 9.366 -28.189 1.00 97.38 83 GLY A O 1
ATOM 654 N N . SER A 1 84 ? -2.160 8.407 -29.797 1.00 95.81 84 SER A N 1
ATOM 655 C CA . SER A 1 84 ? -2.131 9.561 -30.708 1.00 95.81 84 SER A CA 1
ATOM 656 C C . SER A 1 84 ? -3.288 9.469 -31.701 1.00 95.81 84 SER A C 1
ATOM 658 O O . SER A 1 84 ? -3.092 9.321 -32.908 1.00 95.81 84 SER A O 1
ATOM 660 N N . ALA A 1 85 ? -4.516 9.519 -31.181 1.00 96.38 85 ALA A N 1
ATOM 661 C CA . ALA A 1 85 ? -5.751 9.398 -31.951 1.00 96.38 85 ALA A CA 1
ATOM 662 C C . ALA A 1 85 ? -5.874 10.458 -33.051 1.00 96.38 85 ALA A C 1
ATOM 664 O O . ALA A 1 85 ? -6.356 10.171 -34.144 1.00 96.38 85 ALA A O 1
ATOM 665 N N . TYR A 1 86 ? -5.419 11.682 -32.788 1.00 94.25 86 TYR A N 1
ATOM 666 C CA . TYR A 1 86 ? -5.410 12.776 -33.756 1.00 94.25 86 TYR A CA 1
ATOM 667 C C . TYR A 1 86 ? -4.153 12.677 -34.629 1.00 94.25 86 TYR A C 1
ATOM 669 O O . TYR A 1 86 ? -3.211 13.457 -34.487 1.00 94.25 86 TYR A O 1
ATOM 677 N N . VAL A 1 87 ? -4.126 11.721 -35.565 1.00 88.06 87 VAL A N 1
ATOM 678 C CA . VAL A 1 87 ? -2.984 11.459 -36.475 1.00 88.06 87 VAL A CA 1
ATOM 679 C C . VAL A 1 87 ? -2.554 12.718 -37.251 1.00 88.06 87 VAL A C 1
ATOM 681 O O . VAL A 1 87 ? -1.383 12.871 -37.610 1.00 88.06 87 VAL A O 1
ATOM 684 N N . ASN A 1 88 ? -3.470 13.681 -37.415 1.00 82.75 88 ASN A N 1
ATOM 685 C CA . ASN A 1 88 ? -3.182 15.045 -37.856 1.00 82.75 88 ASN A CA 1
ATOM 686 C C . ASN A 1 88 ? -2.011 15.689 -37.084 1.00 82.75 88 ASN A C 1
ATOM 688 O O . ASN A 1 88 ? -1.068 16.156 -37.714 1.00 82.75 88 ASN A O 1
ATOM 692 N N . HIS A 1 89 ? -2.012 15.653 -35.745 1.00 81.75 89 HIS A N 1
ATOM 693 C CA . HIS A 1 89 ? -0.933 16.186 -34.905 1.00 81.75 89 HIS A CA 1
ATOM 694 C C . HIS A 1 89 ? 0.412 15.492 -35.184 1.00 81.75 89 HIS A C 1
ATOM 696 O O . HIS A 1 89 ? 1.436 16.153 -35.375 1.00 81.75 89 HIS A O 1
ATOM 702 N N . VAL A 1 90 ? 0.407 14.158 -35.284 1.00 80.25 90 VAL A N 1
ATOM 703 C CA . VAL A 1 90 ? 1.612 13.350 -35.549 1.00 80.25 90 VAL A CA 1
ATOM 704 C C . VAL A 1 90 ? 2.265 13.737 -36.880 1.00 80.25 90 VAL A C 1
ATOM 706 O O . VAL A 1 90 ? 3.494 13.816 -36.973 1.00 80.25 90 VAL A O 1
ATOM 709 N N . ALA A 1 91 ? 1.455 14.030 -37.903 1.00 78.50 91 ALA A N 1
ATOM 710 C CA . ALA A 1 91 ? 1.943 14.507 -39.194 1.00 78.50 91 ALA A CA 1
ATOM 711 C C . ALA A 1 91 ? 2.709 15.838 -39.065 1.00 78.50 91 ALA A C 1
ATOM 713 O O . ALA A 1 91 ? 3.778 15.978 -39.658 1.00 78.50 91 ALA A O 1
ATOM 714 N N . LEU A 1 92 ? 2.231 16.776 -38.237 1.00 75.94 92 LEU A N 1
ATOM 715 C CA . LEU A 1 92 ? 2.902 18.062 -37.985 1.00 75.94 92 LEU A CA 1
ATOM 716 C C . LEU A 1 92 ? 4.238 17.873 -37.271 1.00 75.94 92 LEU A C 1
ATOM 718 O O . LEU A 1 92 ? 5.247 18.446 -37.679 1.00 75.94 92 LEU A O 1
ATOM 722 N N . VAL A 1 93 ? 4.256 17.048 -36.219 1.00 73.81 93 VAL A N 1
ATOM 723 C CA . VAL A 1 93 ? 5.466 16.766 -35.434 1.00 73.81 93 VAL A CA 1
ATOM 724 C C . VAL A 1 93 ? 6.538 16.100 -36.301 1.00 73.81 93 VAL A C 1
ATOM 726 O O . VAL A 1 93 ? 7.724 16.386 -36.134 1.00 73.81 93 VAL A O 1
ATOM 729 N N . ARG A 1 94 ? 6.143 15.261 -37.267 1.00 74.50 94 ARG A N 1
ATOM 730 C CA . ARG A 1 94 ? 7.057 14.679 -38.262 1.00 74.50 94 ARG A CA 1
ATOM 731 C C . ARG A 1 94 ? 7.503 15.678 -39.328 1.00 74.50 94 ARG A C 1
ATOM 733 O O . ARG A 1 94 ? 8.706 15.786 -39.562 1.00 74.50 94 ARG A O 1
ATOM 740 N N . GLN A 1 95 ? 6.591 16.468 -39.894 1.00 72.75 95 GLN A N 1
ATOM 741 C CA . GLN A 1 95 ? 6.918 17.502 -40.882 1.00 72.75 95 GLN A CA 1
ATOM 742 C C . GLN A 1 95 ? 7.897 18.542 -40.311 1.00 72.75 95 GLN A C 1
ATOM 744 O O . GLN A 1 95 ? 8.887 18.880 -40.957 1.00 72.75 95 GLN A O 1
ATOM 749 N N . ALA A 1 96 ? 7.695 18.975 -39.062 1.00 67.00 96 ALA A N 1
ATOM 750 C CA . ALA A 1 96 ? 8.594 19.880 -38.340 1.00 67.00 96 ALA A CA 1
ATOM 751 C C . ALA A 1 96 ? 9.987 19.279 -38.047 1.00 67.00 96 ALA A C 1
ATOM 753 O O . ALA A 1 96 ? 10.922 20.019 -37.740 1.00 67.00 96 ALA A O 1
ATOM 754 N N . ARG A 1 97 ? 10.136 17.951 -38.151 1.00 67.69 97 ARG A N 1
ATOM 755 C CA . ARG A 1 97 ? 11.400 17.204 -38.014 1.00 67.69 97 ARG A CA 1
ATOM 756 C C . ARG A 1 97 ? 11.980 16.752 -39.364 1.00 67.69 97 ARG A C 1
ATOM 758 O O . ARG A 1 97 ? 13.006 16.082 -39.373 1.00 67.69 97 ARG A O 1
ATOM 765 N N . GLY A 1 98 ? 11.344 17.098 -40.489 1.00 67.62 98 GLY A N 1
ATOM 766 C CA . GLY A 1 98 ? 11.760 16.665 -41.829 1.00 67.62 98 GLY A CA 1
ATOM 767 C C . GLY A 1 98 ? 11.563 15.169 -42.105 1.00 67.62 98 GLY A C 1
ATOM 768 O O . GLY A 1 98 ? 12.221 14.629 -42.988 1.00 67.62 98 GLY A O 1
ATOM 769 N N . ALA A 1 99 ? 10.691 14.494 -41.349 1.00 73.56 99 ALA A N 1
ATOM 770 C CA . ALA A 1 99 ? 10.401 13.071 -41.502 1.00 73.56 99 ALA A CA 1
ATOM 771 C C . ALA A 1 99 ? 9.091 12.846 -42.271 1.00 73.56 99 ALA A C 1
ATOM 773 O O . ALA A 1 99 ? 8.092 13.522 -42.019 1.00 73.56 99 ALA A O 1
ATOM 774 N N . GLU A 1 100 ? 9.072 11.859 -43.166 1.00 75.50 100 GLU A N 1
ATOM 775 C CA . GLU A 1 100 ? 7.843 11.421 -43.831 1.00 75.50 100 GLU A CA 1
ATOM 776 C C . GLU A 1 100 ? 6.920 10.653 -42.871 1.00 75.50 100 GLU A C 1
ATOM 778 O O . GLU A 1 100 ? 7.348 10.073 -41.866 1.00 75.50 100 GLU A O 1
ATOM 783 N N . MET A 1 101 ? 5.623 10.648 -43.178 1.00 77.81 101 MET A N 1
ATOM 784 C CA . MET A 1 101 ? 4.609 9.929 -42.414 1.00 77.81 101 MET A CA 1
ATOM 785 C C . MET A 1 101 ? 4.197 8.663 -43.173 1.00 77.81 101 MET A C 1
ATOM 787 O O . MET A 1 101 ? 3.698 8.728 -44.292 1.00 77.81 101 MET A O 1
ATOM 791 N N . MET A 1 102 ? 4.447 7.503 -42.561 1.00 82.69 102 MET A N 1
ATOM 792 C CA . MET A 1 102 ? 4.150 6.199 -43.159 1.00 82.69 102 MET A CA 1
ATOM 793 C C . MET A 1 102 ? 2.630 5.950 -43.206 1.00 82.69 102 MET A C 1
ATOM 795 O O . MET A 1 102 ? 1.967 6.220 -42.203 1.00 82.69 102 MET A O 1
ATOM 799 N N . PRO A 1 103 ? 2.073 5.363 -44.287 1.00 86.19 103 PRO A N 1
ATOM 800 C CA . PRO A 1 103 ? 0.628 5.139 -44.421 1.00 86.19 103 PRO A CA 1
ATOM 801 C C . PRO A 1 103 ? -0.024 4.356 -43.273 1.00 86.19 103 PRO A C 1
ATOM 803 O O . PRO A 1 103 ? -1.180 4.610 -42.949 1.00 86.19 103 PRO A O 1
ATOM 806 N N . SER A 1 104 ? 0.721 3.455 -42.619 1.00 89.25 104 SER A N 1
ATOM 807 C CA . SER A 1 104 ? 0.239 2.666 -41.478 1.00 89.25 104 SER A CA 1
ATOM 808 C C . SER A 1 104 ? -0.216 3.509 -40.283 1.00 89.25 104 SER A C 1
ATOM 810 O O . SER A 1 104 ? -1.014 3.032 -39.487 1.00 89.25 104 SER A O 1
ATOM 812 N N . PHE A 1 105 ? 0.226 4.766 -40.170 1.00 86.94 105 PHE A N 1
ATOM 813 C CA . PHE A 1 105 ? -0.126 5.657 -39.059 1.00 86.94 105 PHE A CA 1
ATOM 814 C C . PHE A 1 105 ? -1.611 6.071 -39.072 1.00 86.94 105 PHE A C 1
ATOM 816 O O . PHE A 1 105 ? -2.094 6.594 -38.076 1.00 86.94 105 PHE A O 1
ATOM 823 N N . TRP A 1 106 ? -2.345 5.808 -40.162 1.00 89.50 106 TRP A N 1
ATOM 824 C CA . TRP A 1 106 ? -3.806 5.970 -40.246 1.00 89.50 106 TRP A CA 1
ATOM 825 C C . TRP A 1 106 ? -4.598 4.703 -39.884 1.00 89.50 106 TRP A C 1
ATOM 827 O O . TRP A 1 106 ? -5.823 4.748 -39.853 1.00 89.50 106 TRP A O 1
ATOM 837 N N . THR A 1 107 ? -3.925 3.571 -39.649 1.00 92.25 107 THR A N 1
ATOM 838 C CA . THR A 1 107 ? -4.562 2.252 -39.454 1.00 92.25 107 THR A CA 1
ATOM 839 C C . THR A 1 107 ? -4.058 1.481 -38.234 1.00 92.25 107 THR A C 1
ATOM 841 O O . THR A 1 107 ? -4.752 0.589 -37.761 1.00 92.25 107 THR A O 1
ATOM 844 N N . ASP A 1 108 ? -2.861 1.794 -37.741 1.00 93.56 108 ASP A N 1
ATOM 845 C CA . ASP A 1 108 ? -2.257 1.213 -36.542 1.00 93.56 108 ASP A CA 1
ATOM 846 C C . ASP A 1 108 ? -2.004 2.358 -35.544 1.00 93.56 108 ASP A C 1
ATOM 848 O O . ASP A 1 108 ? -1.228 3.269 -35.863 1.00 93.56 108 ASP A O 1
ATOM 852 N N . PRO A 1 109 ? -2.693 2.384 -34.386 1.00 96.00 109 PRO A N 1
ATOM 853 C CA . PRO A 1 109 ? -2.507 3.426 -33.387 1.00 96.00 109 PRO A CA 1
ATOM 854 C C . PRO A 1 109 ? -1.058 3.554 -32.915 1.00 96.00 109 PRO A C 1
ATOM 856 O O . PRO A 1 109 ? -0.325 2.573 -32.808 1.00 96.00 109 PRO A O 1
ATOM 859 N N . LEU A 1 110 ? -0.663 4.776 -32.563 1.00 95.12 110 LEU A N 1
ATOM 860 C CA . LEU A 1 110 ? 0.495 4.983 -31.699 1.00 95.12 110 LEU A CA 1
ATOM 861 C C . LEU A 1 110 ? 0.044 4.979 -30.249 1.00 95.12 110 LEU A C 1
ATOM 863 O O . LEU A 1 110 ? -1.018 5.519 -29.936 1.00 95.12 110 LEU A O 1
ATOM 867 N N . MET A 1 111 ? 0.895 4.437 -29.385 1.00 97.88 111 MET A N 1
ATOM 868 C CA . MET A 1 111 ? 0.748 4.508 -27.942 1.00 97.88 111 MET A CA 1
ATOM 869 C C . MET A 1 111 ? 2.123 4.462 -27.266 1.00 97.88 111 MET A C 1
ATOM 871 O O . MET A 1 111 ? 3.044 3.823 -27.782 1.00 97.88 111 MET A O 1
ATOM 875 N N . TYR A 1 112 ? 2.276 5.115 -26.114 1.00 98.06 112 TYR A N 1
ATOM 876 C CA . TYR A 1 112 ? 3.445 4.967 -25.244 1.00 98.06 112 TYR A CA 1
ATOM 877 C C . TYR A 1 112 ? 3.045 4.771 -23.777 1.00 98.06 112 TYR A C 1
ATOM 879 O O . TYR A 1 112 ? 1.937 5.100 -23.356 1.00 98.06 112 TYR A O 1
ATOM 887 N N . GLN A 1 113 ? 3.967 4.213 -22.992 1.00 98.62 113 GLN A N 1
ATOM 888 C CA . GLN A 1 113 ? 3.803 4.062 -21.549 1.00 98.62 113 GLN A CA 1
ATOM 889 C C . GLN A 1 113 ? 4.249 5.353 -20.853 1.00 98.62 113 GLN A C 1
ATOM 891 O O . GLN A 1 113 ? 5.431 5.694 -20.909 1.00 98.62 113 GLN A O 1
ATOM 896 N N . GLY A 1 114 ? 3.323 6.069 -20.219 1.00 98.19 114 GLY A N 1
ATOM 897 C CA . GLY A 1 114 ? 3.641 7.230 -19.388 1.00 98.19 114 GLY A CA 1
ATOM 898 C C . GLY A 1 114 ? 3.915 6.843 -17.930 1.00 98.19 114 GLY A C 1
ATOM 899 O O . GLY A 1 114 ? 3.559 5.747 -17.491 1.00 98.19 114 GLY A O 1
ATOM 900 N N . GLY A 1 115 ? 4.536 7.748 -17.169 1.00 98.25 115 GLY A N 1
ATOM 901 C CA . GLY A 1 115 ? 4.641 7.613 -15.711 1.00 98.25 115 GLY A CA 1
ATOM 902 C C . GLY A 1 115 ? 3.277 7.820 -15.047 1.00 98.25 115 GLY A C 1
ATOM 903 O O . GLY A 1 115 ? 2.527 8.702 -15.460 1.00 98.25 115 GLY A O 1
ATOM 904 N N . SER A 1 116 ? 2.941 7.006 -14.044 1.00 98.56 116 SER A N 1
ATOM 905 C CA . SER A 1 116 ? 1.611 7.009 -13.408 1.00 98.56 116 SER A CA 1
ATOM 906 C C . SER A 1 116 ? 1.626 6.989 -11.878 1.00 98.56 116 SER A C 1
ATOM 908 O O . SER A 1 116 ? 0.578 6.921 -11.243 1.00 98.56 116 SER A O 1
ATOM 910 N N . ASP A 1 117 ? 2.805 7.049 -11.267 1.00 97.88 117 ASP A N 1
ATOM 911 C CA . ASP A 1 117 ? 3.027 6.960 -9.821 1.00 97.88 117 ASP A CA 1
ATOM 912 C C . ASP A 1 117 ? 2.866 8.296 -9.071 1.00 97.88 117 ASP A C 1
ATOM 914 O O . ASP A 1 117 ? 2.639 8.289 -7.859 1.00 97.88 117 ASP A O 1
ATOM 918 N N . THR A 1 118 ? 3.000 9.427 -9.772 1.00 97.31 118 THR A N 1
ATOM 919 C CA . THR A 1 118 ? 3.110 10.775 -9.186 1.00 97.31 118 THR A CA 1
ATOM 920 C C . THR A 1 118 ? 2.487 11.853 -10.088 1.00 97.31 118 THR A C 1
ATOM 922 O O . THR A 1 118 ? 3.183 12.727 -10.611 1.00 97.31 118 THR A O 1
ATOM 925 N N . PHE A 1 119 ? 1.165 11.819 -10.290 1.00 98.81 119 PHE A N 1
ATOM 926 C CA . PHE A 1 119 ? 0.470 12.867 -11.051 1.00 98.81 119 PHE A CA 1
ATOM 927 C C . PHE A 1 119 ? 0.352 14.178 -10.263 1.00 98.81 119 PHE A C 1
ATOM 929 O O . PHE A 1 119 ? 0.202 14.184 -9.039 1.00 98.81 119 PHE A O 1
ATOM 936 N N . LEU A 1 120 ? 0.361 15.306 -10.976 1.00 98.75 120 LEU A N 1
ATOM 937 C CA . LEU A 1 120 ? 0.095 16.620 -10.384 1.00 98.75 120 LEU A CA 1
ATOM 938 C C . LEU A 1 120 ? -1.407 16.788 -10.096 1.00 98.75 120 LEU A C 1
ATOM 940 O O . LEU A 1 120 ? -2.254 16.181 -10.757 1.00 98.75 120 LEU A O 1
ATOM 944 N N . GLY A 1 121 ? -1.771 17.639 -9.135 1.00 98.50 121 GLY A N 1
ATOM 945 C CA . GLY A 1 121 ? -3.150 18.102 -9.007 1.00 98.50 121 GLY A CA 1
ATOM 946 C C . GLY A 1 121 ? -3.532 19.089 -10.121 1.00 98.50 121 GLY A C 1
ATOM 947 O O . GLY A 1 121 ? -2.674 19.813 -10.628 1.00 98.50 121 GLY A O 1
ATOM 948 N N . PRO A 1 122 ? -4.827 19.203 -10.469 1.00 98.38 122 PRO A N 1
ATOM 949 C CA . PRO A 1 122 ? -5.345 20.061 -11.549 1.00 98.38 122 PRO A CA 1
ATOM 950 C C . PRO A 1 122 ? -4.962 21.542 -11.450 1.00 98.38 122 PRO A C 1
ATOM 952 O O . PRO A 1 122 ? -5.047 22.275 -12.434 1.00 98.38 122 PRO A O 1
ATOM 955 N N . ARG A 1 123 ? -4.636 22.016 -10.242 1.00 98.25 123 ARG A N 1
ATOM 956 C CA . ARG A 1 123 ? -4.294 23.413 -9.947 1.00 98.25 123 ARG A CA 1
ATOM 957 C C . ARG A 1 123 ? -2.888 23.563 -9.348 1.00 98.25 123 ARG A C 1
ATOM 959 O O . ARG A 1 123 ? -2.567 24.642 -8.853 1.00 98.25 123 ARG A O 1
ATOM 966 N N . ASP A 1 124 ? -2.081 22.502 -9.360 1.00 98.38 124 ASP A N 1
ATOM 967 C CA . ASP A 1 124 ? -0.706 22.540 -8.861 1.00 98.38 124 ASP A CA 1
ATOM 968 C C . ASP A 1 124 ? 0.250 23.136 -9.910 1.00 98.38 124 ASP A C 1
ATOM 970 O O . ASP A 1 124 ? 0.014 23.009 -11.115 1.00 98.38 124 ASP A O 1
ATOM 974 N N . PRO A 1 125 ? 1.329 23.818 -9.487 1.00 98.00 125 PRO A N 1
ATOM 975 C CA . PRO A 1 125 ? 2.313 24.364 -10.411 1.00 98.00 125 PRO A CA 1
ATOM 976 C C . PRO A 1 125 ? 3.124 23.250 -11.085 1.00 98.00 125 PRO A C 1
ATOM 978 O O . PRO A 1 125 ? 3.593 22.320 -10.430 1.00 98.00 125 PRO A O 1
ATOM 981 N N . ILE A 1 126 ? 3.374 23.399 -12.388 1.00 97.81 126 ILE A N 1
ATOM 982 C CA . ILE A 1 126 ? 4.331 22.567 -13.128 1.00 97.81 126 ILE A CA 1
ATOM 983 C C . ILE A 1 126 ? 5.747 23.013 -12.728 1.00 97.81 126 ILE A C 1
ATOM 985 O O . ILE A 1 126 ? 6.313 23.932 -13.318 1.00 97.81 126 ILE A O 1
ATOM 989 N N . VAL A 1 127 ? 6.298 22.406 -11.675 1.00 96.50 127 VAL A N 1
ATOM 990 C CA . VAL A 1 127 ? 7.637 22.721 -11.151 1.00 96.50 127 VAL A CA 1
ATOM 991 C C . VAL A 1 127 ? 8.673 21.807 -11.794 1.00 96.50 127 VAL A C 1
ATOM 993 O O . VAL A 1 127 ? 8.621 20.590 -11.632 1.00 96.50 127 VAL A O 1
ATOM 996 N N . LEU A 1 128 ? 9.636 22.396 -12.503 1.00 95.25 128 LEU A N 1
ATOM 997 C CA . LEU A 1 128 ? 10.692 21.680 -13.221 1.00 95.25 128 LEU A CA 1
ATOM 998 C C . LEU A 1 128 ? 12.058 22.367 -13.025 1.00 95.25 128 LEU A C 1
ATOM 1000 O O . LEU A 1 128 ? 12.086 23.563 -12.736 1.00 95.25 128 LEU A O 1
ATOM 1004 N N . PRO A 1 129 ? 13.194 21.651 -13.176 1.00 92.69 129 PRO A N 1
ATOM 1005 C CA . PRO A 1 129 ? 14.515 22.206 -12.856 1.00 92.69 129 PRO A CA 1
ATOM 1006 C C . PRO A 1 129 ? 15.017 23.310 -13.798 1.00 92.69 129 PRO A C 1
ATOM 1008 O O . PRO A 1 129 ? 15.855 24.108 -13.386 1.00 92.69 129 PRO A O 1
ATOM 1011 N N . ASP A 1 130 ? 14.559 23.331 -15.054 1.00 96.44 130 ASP A N 1
ATOM 1012 C CA . ASP A 1 130 ? 15.022 24.262 -16.089 1.00 96.44 130 ASP A CA 1
ATOM 1013 C C . ASP A 1 130 ? 13.935 24.488 -17.161 1.00 96.44 130 ASP A C 1
ATOM 1015 O O . ASP A 1 130 ? 13.416 23.537 -17.752 1.00 96.44 130 ASP A O 1
ATOM 1019 N N . GLU A 1 131 ? 13.609 25.751 -17.448 1.00 94.50 131 GLU A N 1
ATOM 1020 C CA . GLU A 1 131 ? 12.694 26.133 -18.534 1.00 94.50 131 GLU A CA 1
ATOM 1021 C C . GLU A 1 131 ? 13.285 25.832 -19.925 1.00 94.50 131 GLU A C 1
ATOM 1023 O O . GLU A 1 131 ? 12.544 25.592 -20.884 1.00 94.50 131 GLU A O 1
ATOM 1028 N N . ALA A 1 132 ? 14.619 25.780 -20.054 1.00 96.25 132 ALA A N 1
ATOM 1029 C CA . ALA A 1 132 ? 15.311 25.511 -21.315 1.00 96.25 132 ALA A CA 1
ATOM 1030 C C . ALA A 1 132 ? 15.051 24.097 -21.870 1.00 96.25 132 ALA A C 1
ATOM 1032 O O . ALA A 1 132 ? 15.306 23.843 -23.051 1.00 96.25 132 ALA A O 1
ATOM 1033 N N . TYR A 1 133 ? 14.469 23.190 -21.078 1.00 96.94 133 TYR A N 1
ATOM 1034 C CA . TYR A 1 133 ? 13.954 21.902 -21.557 1.00 96.94 133 TYR A CA 1
ATOM 1035 C C . TYR A 1 133 ? 12.745 22.044 -22.504 1.00 96.94 133 TYR A C 1
ATOM 1037 O O . TYR A 1 133 ? 12.388 21.085 -23.193 1.00 96.94 133 TYR A O 1
ATOM 1045 N N . GLY A 1 134 ? 12.172 23.248 -22.623 1.00 94.62 134 GLY A N 1
ATOM 1046 C CA . GLY A 1 134 ? 11.074 23.547 -23.539 1.00 94.62 134 GLY A CA 1
ATOM 1047 C C . GLY A 1 134 ? 9.760 22.991 -23.013 1.00 94.62 134 GLY A C 1
ATOM 1048 O O . GLY A 1 134 ? 9.172 22.122 -23.651 1.00 94.62 134 GLY A O 1
ATOM 1049 N N . ILE A 1 135 ? 9.362 23.463 -21.829 1.00 96.31 135 ILE A N 1
ATOM 1050 C CA . ILE A 1 135 ? 8.129 23.068 -21.141 1.00 96.31 135 ILE A CA 1
ATOM 1051 C C . ILE A 1 135 ? 6.923 23.476 -21.997 1.00 96.31 135 ILE A C 1
ATOM 1053 O O . ILE A 1 135 ? 6.787 24.642 -22.368 1.00 96.31 135 ILE A O 1
ATOM 1057 N N . ASP A 1 136 ? 6.059 22.514 -22.304 1.00 94.12 136 ASP A N 1
ATOM 1058 C CA . ASP A 1 136 ? 4.847 22.678 -23.107 1.00 94.12 136 ASP A CA 1
ATOM 1059 C C . ASP A 1 136 ? 3.695 21.859 -22.499 1.00 94.12 136 ASP A C 1
ATOM 1061 O O . ASP A 1 136 ? 3.929 20.935 -21.712 1.00 94.12 136 ASP A O 1
ATOM 1065 N N . PHE A 1 137 ? 2.460 22.205 -22.857 1.00 92.50 137 PHE A N 1
ATOM 1066 C CA . PHE A 1 137 ? 1.243 21.580 -22.338 1.00 92.50 137 PHE A CA 1
ATOM 1067 C C . PHE A 1 137 ? 0.464 20.887 -23.460 1.00 92.50 137 PHE A C 1
ATOM 1069 O O . PHE A 1 137 ? 0.238 21.463 -24.526 1.00 92.50 137 PHE A O 1
ATOM 1076 N N . GLU A 1 138 ? 0.029 19.653 -23.224 1.00 93.50 138 GLU A N 1
ATOM 1077 C CA . GLU A 1 138 ? -0.714 18.857 -24.201 1.00 93.50 138 GLU A CA 1
ATOM 1078 C C . GLU A 1 138 ? -2.125 18.629 -23.669 1.00 93.50 138 GLU A C 1
ATOM 1080 O O . GLU A 1 138 ? -2.352 17.815 -22.782 1.00 93.50 138 GLU A O 1
ATOM 1085 N N . GLY A 1 139 ? -3.075 19.429 -24.163 1.00 95.38 139 GLY A N 1
ATOM 1086 C CA . GLY A 1 139 ? -4.481 19.327 -23.783 1.00 95.38 139 GLY A CA 1
ATOM 1087 C C . GLY A 1 139 ? -5.145 18.151 -24.491 1.00 95.38 139 GLY A C 1
ATOM 1088 O O . GLY A 1 139 ? -5.172 18.109 -25.727 1.00 95.38 139 GLY A O 1
ATOM 1089 N N . GLU A 1 140 ? -5.683 17.212 -23.718 1.00 98.00 140 GLU A N 1
ATOM 1090 C CA . GLU A 1 140 ? -6.250 15.964 -24.235 1.00 98.00 140 GLU A CA 1
ATOM 1091 C C . GLU A 1 140 ? -7.460 15.461 -23.427 1.00 98.00 140 GLU A C 1
ATOM 1093 O O . GLU A 1 140 ? -7.862 16.055 -22.421 1.00 98.00 140 GLU A O 1
ATOM 1098 N N . VAL A 1 141 ? -8.058 14.359 -23.886 1.00 98.56 141 VAL A N 1
ATOM 1099 C CA . VAL A 1 141 ? -9.098 13.612 -23.166 1.00 98.56 141 VAL A CA 1
ATOM 1100 C C . VAL A 1 141 ? -8.507 12.265 -22.750 1.00 98.56 141 VAL A C 1
ATOM 1102 O O . VAL A 1 141 ? -7.747 11.661 -23.503 1.00 98.56 141 VAL A O 1
ATOM 1105 N N . ALA A 1 142 ? -8.870 11.772 -21.571 1.00 98.88 142 ALA A N 1
ATOM 1106 C CA . ALA A 1 142 ? -8.487 10.447 -21.101 1.00 98.88 142 ALA A CA 1
ATOM 1107 C C . ALA A 1 142 ? -9.695 9.689 -20.543 1.00 98.88 142 ALA A C 1
ATOM 1109 O O . ALA A 1 142 ? -10.626 10.287 -19.994 1.00 98.88 142 ALA A O 1
ATOM 1110 N N . VAL A 1 143 ? -9.659 8.364 -20.659 1.00 98.94 143 VAL A N 1
ATOM 1111 C CA . VAL A 1 143 ? -10.645 7.454 -20.066 1.00 98.94 143 VAL A CA 1
ATOM 1112 C C . VAL A 1 143 ? -10.003 6.587 -18.994 1.00 98.94 143 VAL A C 1
ATOM 1114 O O . VAL A 1 143 ? -8.832 6.228 -19.094 1.00 98.94 143 VAL A O 1
ATOM 1117 N N . ILE A 1 144 ? -10.786 6.227 -17.980 1.00 98.94 144 ILE A N 1
ATOM 1118 C CA . ILE A 1 144 ? -10.436 5.207 -16.991 1.00 98.94 144 ILE A CA 1
ATOM 1119 C C . ILE A 1 144 ? -11.265 3.960 -17.295 1.00 98.94 144 ILE A C 1
ATOM 1121 O O . ILE A 1 144 ? -12.473 4.057 -17.540 1.00 98.94 144 ILE A O 1
ATOM 1125 N N . THR A 1 145 ? -10.605 2.807 -17.290 1.00 98.81 145 THR A N 1
ATOM 1126 C CA . THR A 1 145 ? -11.184 1.502 -17.638 1.00 98.81 145 THR A CA 1
ATOM 1127 C C . THR A 1 145 ? -11.439 0.620 -16.416 1.00 98.81 145 THR A C 1
ATOM 1129 O O . THR A 1 145 ? -10.859 0.827 -15.347 1.00 98.81 145 THR A O 1
ATOM 1132 N N . ASP A 1 146 ? -12.347 -0.339 -16.590 1.00 98.56 146 ASP A N 1
ATOM 1133 C CA . ASP A 1 146 ? -12.481 -1.551 -15.770 1.00 98.56 146 ASP A CA 1
ATOM 1134 C C . ASP A 1 146 ? -11.328 -2.538 -16.068 1.00 98.56 146 ASP A C 1
ATOM 1136 O O . ASP A 1 146 ? -10.416 -2.208 -16.829 1.00 98.56 146 ASP A O 1
ATOM 1140 N N . ASP A 1 147 ? -11.364 -3.756 -15.526 1.00 98.62 147 ASP A N 1
ATOM 1141 C CA . ASP A 1 147 ? -10.479 -4.829 -15.998 1.00 98.62 147 ASP A CA 1
ATOM 1142 C C . ASP A 1 147 ? -10.756 -5.150 -17.486 1.00 98.62 147 ASP A C 1
ATOM 1144 O O . ASP A 1 147 ? -11.870 -5.502 -17.884 1.00 98.62 147 ASP A O 1
ATOM 1148 N N . VAL A 1 148 ? -9.718 -5.053 -18.323 1.00 98.75 148 VAL A N 1
ATOM 1149 C CA . VAL A 1 148 ? -9.765 -5.300 -19.771 1.00 98.75 148 VAL A CA 1
ATOM 1150 C C . VAL A 1 148 ? -9.038 -6.603 -20.118 1.00 98.75 148 VAL A C 1
ATOM 1152 O O . VAL A 1 148 ? -7.825 -6.706 -19.888 1.00 98.75 148 VAL A O 1
ATOM 1155 N N . PRO A 1 149 ? -9.722 -7.598 -20.716 1.00 98.44 149 PRO A N 1
ATOM 1156 C CA . PRO A 1 149 ? -9.095 -8.856 -21.095 1.00 98.44 149 PRO A CA 1
ATOM 1157 C C . PRO A 1 149 ? -8.109 -8.670 -22.256 1.00 98.44 149 PRO A C 1
ATOM 1159 O O . PRO A 1 149 ? -8.313 -7.864 -23.165 1.00 98.44 149 PRO A O 1
ATOM 1162 N N . MET A 1 150 ? -7.038 -9.464 -22.249 1.00 98.62 150 MET A N 1
ATOM 1163 C CA . MET A 1 150 ? -6.064 -9.479 -23.340 1.00 98.62 150 MET A CA 1
ATOM 1164 C C . MET A 1 150 ? -6.727 -9.917 -24.654 1.00 98.62 150 MET A C 1
ATOM 1166 O O . MET A 1 150 ? -7.330 -10.987 -24.716 1.00 98.62 150 MET A O 1
ATOM 1170 N N . GLY A 1 151 ? -6.559 -9.121 -25.711 1.00 98.06 151 GLY A N 1
ATOM 1171 C CA . GLY A 1 151 ? -7.118 -9.393 -27.038 1.00 98.06 151 GLY A CA 1
ATOM 1172 C C . GLY A 1 151 ? -8.586 -8.990 -27.234 1.00 98.06 151 GLY A C 1
ATOM 1173 O O . GLY A 1 151 ? -9.195 -9.464 -28.190 1.00 98.06 151 GLY A O 1
ATOM 1174 N N . VAL A 1 152 ? -9.142 -8.138 -26.362 1.00 98.56 152 VAL A N 1
ATOM 1175 C CA . VAL A 1 152 ? -10.488 -7.541 -26.505 1.00 98.56 152 VAL A CA 1
ATOM 1176 C C . VAL A 1 152 ? -10.697 -6.869 -27.874 1.00 98.56 152 VAL A C 1
ATOM 1178 O O . VAL A 1 152 ? -9.760 -6.303 -28.448 1.00 98.56 152 VAL A O 1
ATOM 1181 N N . THR A 1 153 ? -11.926 -6.886 -28.398 1.00 98.56 153 THR A N 1
ATOM 1182 C CA . THR A 1 153 ? -12.281 -6.115 -29.605 1.00 98.56 153 THR A CA 1
ATOM 1183 C C . THR A 1 153 ? -12.467 -4.617 -29.307 1.00 98.56 153 THR A C 1
ATOM 1185 O O . THR A 1 153 ? -12.773 -4.252 -28.169 1.00 98.56 153 THR A O 1
ATOM 1188 N N . PRO A 1 154 ? -12.323 -3.717 -30.304 1.00 98.31 154 PRO A N 1
ATOM 1189 C CA . PRO A 1 154 ? -12.620 -2.291 -30.137 1.00 98.31 154 PRO A CA 1
ATOM 1190 C C . PRO A 1 154 ? -14.048 -2.011 -29.659 1.00 98.31 154 PRO A C 1
ATOM 1192 O O . PRO A 1 154 ? -14.273 -1.039 -28.944 1.00 98.31 154 PRO A O 1
ATOM 1195 N N . GLU A 1 155 ? -15.006 -2.854 -30.042 1.00 97.81 155 GLU A N 1
ATOM 1196 C CA . GLU A 1 155 ? -16.408 -2.765 -29.645 1.00 97.81 155 GLU A CA 1
ATOM 1197 C C . GLU A 1 155 ? -16.588 -3.091 -28.156 1.00 97.81 155 GLU A C 1
ATOM 1199 O O . GLU A 1 155 ? -17.035 -2.229 -27.402 1.00 97.81 155 GLU A O 1
ATOM 1204 N N . GLU A 1 156 ? -16.165 -4.282 -27.715 1.00 98.00 156 GLU A N 1
ATOM 1205 C CA . GLU A 1 156 ? -16.217 -4.706 -26.302 1.00 98.00 156 GLU A CA 1
ATOM 1206 C C . GLU A 1 156 ? -15.440 -3.741 -25.389 1.00 98.00 156 GLU A C 1
ATOM 1208 O O . GLU A 1 156 ? -15.858 -3.446 -24.271 1.00 98.00 156 GLU A O 1
ATOM 1213 N N . ALA A 1 157 ? -14.322 -3.195 -25.877 1.00 98.38 157 ALA A N 1
ATOM 1214 C CA . ALA A 1 157 ? -13.497 -2.246 -25.140 1.00 98.38 157 ALA A CA 1
ATOM 1215 C C . ALA A 1 157 ? -14.218 -0.930 -24.788 1.00 98.38 157 ALA A C 1
ATOM 1217 O O . ALA A 1 157 ? -13.859 -0.291 -23.796 1.00 98.38 157 ALA A O 1
ATOM 1218 N N . ARG A 1 158 ? -15.241 -0.515 -25.554 1.00 97.75 158 ARG A N 1
ATOM 1219 C CA . ARG A 1 158 ? -16.043 0.685 -25.238 1.00 97.75 158 ARG A CA 1
ATOM 1220 C C . ARG A 1 158 ? -16.927 0.465 -24.010 1.00 97.75 158 ARG A C 1
ATOM 1222 O O . ARG A 1 158 ? -17.051 1.376 -23.194 1.00 97.75 158 ARG A O 1
ATOM 1229 N N . ASP A 1 159 ? -17.460 -0.743 -23.836 1.00 96.81 159 ASP A N 1
ATOM 1230 C CA . ASP A 1 159 ? -18.312 -1.115 -22.696 1.00 96.81 159 ASP A CA 1
ATOM 1231 C C . ASP A 1 159 ? -17.518 -1.277 -21.383 1.00 96.81 159 ASP A C 1
ATOM 1233 O O . ASP A 1 159 ? -18.095 -1.334 -20.294 1.00 96.81 159 ASP A O 1
ATOM 1237 N N . LEU A 1 160 ? -16.183 -1.295 -21.462 1.00 98.31 160 LEU A N 1
ATOM 1238 C CA . LEU A 1 160 ? -15.257 -1.329 -20.322 1.00 98.31 160 LEU A CA 1
ATOM 1239 C C . LEU A 1 160 ? -14.768 0.065 -19.889 1.00 98.31 160 LEU A C 1
ATOM 1241 O O . LEU A 1 160 ? -14.024 0.185 -18.915 1.00 98.31 160 LEU A O 1
ATOM 1245 N N . ILE A 1 161 ? -15.208 1.137 -20.558 1.00 98.69 161 ILE A N 1
ATOM 1246 C CA . ILE A 1 161 ? -14.963 2.517 -20.118 1.00 98.69 161 ILE A CA 1
ATOM 1247 C C . ILE A 1 161 ? -15.841 2.822 -18.896 1.00 98.69 161 ILE A C 1
ATOM 1249 O O . ILE A 1 161 ? -17.023 2.477 -18.845 1.00 98.69 161 ILE A O 1
ATOM 1253 N N . ARG A 1 162 ? -15.258 3.465 -17.880 1.00 98.56 162 ARG A N 1
ATOM 1254 C CA . ARG A 1 162 ? -15.921 3.757 -16.596 1.00 98.56 162 ARG A CA 1
ATOM 1255 C C . ARG A 1 162 ? -16.040 5.245 -16.330 1.00 98.56 162 ARG A C 1
ATOM 1257 O O . ARG A 1 162 ? -17.102 5.717 -15.925 1.00 98.56 162 ARG A O 1
ATOM 1264 N N . LEU A 1 163 ? -14.964 5.984 -16.581 1.00 98.88 163 LEU A N 1
ATOM 1265 C CA . LEU A 1 163 ? -14.892 7.422 -16.351 1.00 98.88 163 LEU A CA 1
ATOM 1266 C C . LEU A 1 163 ? -14.159 8.124 -17.496 1.00 98.88 163 LEU A C 1
ATOM 1268 O O . LEU A 1 163 ? -13.304 7.533 -18.151 1.00 98.88 163 LEU A O 1
ATOM 1272 N N . VAL A 1 164 ? -14.474 9.400 -17.694 1.00 98.88 164 VAL A N 1
ATOM 1273 C CA . VAL A 1 164 ? -13.857 10.308 -18.665 1.00 98.88 164 VAL A CA 1
ATOM 1274 C C . VAL A 1 164 ? -13.345 11.541 -17.920 1.00 98.88 164 VAL A C 1
ATOM 1276 O O . VAL A 1 164 ? -14.013 12.055 -17.019 1.00 98.88 164 VAL A O 1
ATOM 1279 N N . MET A 1 165 ? -12.164 12.027 -18.287 1.00 98.69 165 MET A N 1
ATOM 1280 C CA . MET A 1 165 ? -11.538 13.222 -17.718 1.00 98.69 165 MET A CA 1
ATOM 1281 C C . MET A 1 165 ? -10.727 13.982 -18.774 1.00 98.69 165 MET A C 1
ATOM 1283 O O . MET A 1 165 ? -10.444 13.465 -19.854 1.00 98.69 165 MET A O 1
ATOM 1287 N N . ILE A 1 166 ? -10.372 15.228 -18.470 1.00 98.44 166 ILE A N 1
ATOM 1288 C CA . ILE A 1 166 ? -9.451 16.033 -19.284 1.00 98.44 166 ILE A CA 1
ATOM 1289 C C . ILE A 1 166 ? -8.042 15.865 -18.714 1.00 98.44 166 ILE A C 1
ATOM 1291 O O . ILE A 1 166 ? -7.875 15.712 -17.503 1.00 98.44 166 ILE A O 1
ATOM 1295 N N . VAL A 1 167 ? -7.035 15.912 -19.579 1.00 98.44 167 VAL A N 1
ATOM 1296 C CA . VAL A 1 167 ? -5.626 15.777 -19.209 1.00 98.44 167 VAL A CA 1
ATOM 1297 C C . VAL A 1 167 ? -4.790 16.916 -19.796 1.00 98.44 167 VAL A C 1
ATOM 1299 O O . VAL A 1 167 ? -5.088 17.449 -20.866 1.00 98.44 167 VAL A O 1
ATOM 1302 N N . ASN A 1 168 ? -3.764 17.312 -19.048 1.00 98.38 168 ASN A N 1
ATOM 1303 C CA . ASN A 1 168 ? -2.617 18.078 -19.504 1.00 98.38 168 ASN A CA 1
ATOM 1304 C C . ASN A 1 168 ? -1.386 17.177 -19.382 1.00 98.38 168 ASN A C 1
ATOM 1306 O O . ASN A 1 168 ? -0.852 17.000 -18.280 1.00 98.38 168 ASN A O 1
ATOM 1310 N N . ASP A 1 169 ? -0.953 16.598 -20.496 1.00 98.12 169 ASP A N 1
ATOM 1311 C CA . ASP A 1 169 ? 0.266 15.802 -20.521 1.00 98.12 169 ASP A CA 1
ATOM 1312 C C . ASP A 1 169 ? 1.486 16.712 -20.737 1.00 98.12 169 ASP A C 1
ATOM 1314 O O . ASP A 1 169 ? 1.614 17.422 -21.736 1.00 98.12 169 ASP A O 1
ATOM 1318 N N . VAL A 1 170 ? 2.342 16.792 -19.716 1.00 97.75 170 VAL A N 1
ATOM 1319 C CA . VAL A 1 170 ? 3.402 17.802 -19.646 1.00 97.75 170 VAL A CA 1
ATOM 1320 C C . VAL A 1 170 ? 4.605 17.332 -20.457 1.00 97.75 170 VAL A C 1
ATOM 1322 O O . VAL A 1 170 ? 5.113 16.229 -20.273 1.00 97.75 170 VAL A O 1
ATOM 1325 N N . SER A 1 171 ? 5.095 18.191 -21.348 1.00 96.25 171 SER A N 1
ATOM 1326 C CA . SER A 1 171 ? 5.998 17.785 -22.428 1.00 96.25 171 SER A CA 1
ATOM 1327 C C . SER A 1 171 ? 7.265 18.642 -22.450 1.00 96.25 171 SER A C 1
ATOM 1329 O O . SER A 1 171 ? 7.185 19.869 -22.468 1.00 96.25 171 SER A O 1
ATOM 1331 N N . LEU A 1 172 ? 8.452 18.024 -22.480 1.00 97.00 172 LEU A N 1
ATOM 1332 C CA . LEU A 1 172 ? 9.748 18.726 -22.511 1.00 97.00 172 LEU A CA 1
ATOM 1333 C C . LEU A 1 172 ? 10.349 18.668 -23.913 1.00 97.00 172 LEU A C 1
ATOM 1335 O O . LEU A 1 172 ? 11.176 17.812 -24.246 1.00 97.00 172 LEU A O 1
ATOM 1339 N N . ARG A 1 173 ? 9.887 19.576 -24.774 1.00 91.12 173 ARG A N 1
ATOM 1340 C CA . ARG A 1 173 ? 10.042 19.493 -26.234 1.00 91.12 173 ARG A CA 1
ATOM 1341 C C . ARG A 1 173 ? 11.491 19.424 -26.710 1.00 91.12 173 ARG A C 1
ATOM 1343 O O . ARG A 1 173 ? 11.760 18.747 -27.703 1.00 91.12 173 ARG A O 1
ATOM 1350 N N . ASN A 1 174 ? 12.423 20.064 -26.002 1.00 94.06 174 ASN A N 1
ATOM 1351 C CA . ASN A 1 174 ? 13.845 20.042 -26.362 1.00 94.06 174 ASN A CA 1
ATOM 1352 C C . ASN A 1 174 ? 14.537 18.724 -25.962 1.00 94.06 174 ASN A C 1
ATOM 1354 O O . ASN A 1 174 ? 15.583 18.398 -26.523 1.00 94.06 174 ASN A O 1
ATOM 1358 N N . LEU A 1 175 ? 13.945 17.939 -25.052 1.00 95.69 175 LEU A N 1
ATOM 1359 C CA . LEU A 1 175 ? 14.443 16.621 -24.643 1.00 95.69 175 LEU A CA 1
ATOM 1360 C C . LEU A 1 175 ? 13.868 15.472 -25.492 1.00 95.69 175 LEU A C 1
ATOM 1362 O O . LEU A 1 175 ? 14.544 14.462 -25.672 1.00 95.69 175 LEU A O 1
ATOM 1366 N N . ILE A 1 176 ? 12.667 15.631 -26.070 1.00 93.06 176 ILE A N 1
ATOM 1367 C CA . ILE A 1 176 ? 11.988 14.578 -26.856 1.00 93.06 176 ILE A CA 1
ATOM 1368 C C . ILE A 1 176 ? 12.863 14.039 -27.999 1.00 93.06 176 ILE A C 1
ATOM 1370 O O . ILE A 1 176 ? 12.964 12.829 -28.190 1.00 93.06 176 ILE A O 1
ATOM 1374 N N . ALA A 1 177 ? 13.488 14.915 -28.791 1.00 90.31 177 ALA A N 1
ATOM 1375 C CA . ALA A 1 177 ? 14.273 14.494 -29.954 1.00 90.31 177 ALA A CA 1
ATOM 1376 C C . ALA A 1 177 ? 15.527 13.661 -29.589 1.00 90.31 177 ALA A C 1
ATOM 1378 O O . ALA A 1 177 ? 15.662 12.560 -30.130 1.00 90.31 177 ALA A O 1
ATOM 1379 N N . PRO A 1 178 ? 16.423 14.109 -28.681 1.00 94.12 178 PRO A N 1
ATOM 1380 C CA . PRO A 1 178 ? 17.561 13.296 -28.247 1.00 94.12 178 PRO A CA 1
ATOM 1381 C C . PRO A 1 178 ? 17.165 12.091 -27.382 1.00 94.12 178 PRO A C 1
ATOM 1383 O O . PRO A 1 178 ? 17.958 11.162 -27.262 1.00 94.12 178 PRO A O 1
ATOM 1386 N N . GLU A 1 179 ? 15.966 12.064 -26.791 1.00 96.50 179 GLU A N 1
ATOM 1387 C CA . GLU A 1 179 ? 15.466 10.888 -26.076 1.00 96.50 179 GLU A CA 1
ATOM 1388 C C . GLU A 1 179 ? 14.934 9.799 -27.011 1.00 96.50 179 GLU A C 1
ATOM 1390 O O . GLU A 1 179 ? 15.405 8.666 -26.938 1.00 96.50 179 GLU A O 1
ATOM 1395 N N . LEU A 1 180 ? 14.041 10.132 -27.948 1.00 91.69 180 LEU A N 1
ATOM 1396 C CA . LEU A 1 180 ? 13.528 9.163 -28.924 1.00 91.69 180 LEU A CA 1
ATOM 1397 C C . LEU A 1 180 ? 14.648 8.576 -29.799 1.00 91.69 180 LEU A C 1
ATOM 1399 O O . LEU A 1 180 ? 14.572 7.414 -30.195 1.00 91.69 180 LEU A O 1
ATOM 1403 N N . ALA A 1 181 ? 15.725 9.333 -30.040 1.00 93.19 181 ALA A N 1
ATOM 1404 C CA . ALA A 1 181 ? 16.927 8.848 -30.721 1.00 93.19 181 ALA A CA 1
ATOM 1405 C C . ALA A 1 181 ? 17.662 7.709 -29.976 1.00 93.19 181 ALA A C 1
ATOM 1407 O O . ALA A 1 181 ? 18.447 6.996 -30.598 1.00 93.19 181 ALA A O 1
ATOM 1408 N N . LYS A 1 182 ? 17.396 7.499 -28.675 1.00 95.88 182 LYS A N 1
ATOM 1409 C CA . LYS A 1 182 ? 17.892 6.347 -27.894 1.00 95.88 182 LYS A CA 1
ATOM 1410 C C . LYS A 1 182 ? 17.128 5.049 -28.214 1.00 95.88 182 LYS A C 1
ATOM 1412 O O . LYS A 1 182 ? 17.605 3.974 -27.870 1.00 95.88 182 LYS A O 1
ATOM 1417 N N . GLY A 1 183 ? 15.938 5.135 -28.823 1.00 95.25 183 GLY A N 1
ATOM 1418 C CA . GLY A 1 183 ? 15.095 3.988 -29.194 1.00 95.25 183 GLY A CA 1
ATOM 1419 C C . GLY A 1 183 ? 14.188 3.421 -28.090 1.00 95.25 183 GLY A C 1
ATOM 1420 O O . GLY A 1 183 ? 13.480 2.454 -28.346 1.00 95.25 183 GLY A O 1
ATOM 1421 N N . PHE A 1 184 ? 14.169 4.014 -26.891 1.00 95.94 184 PHE A N 1
ATOM 1422 C CA . PHE A 1 184 ? 13.445 3.502 -25.709 1.00 95.94 184 PHE A CA 1
ATOM 1423 C C . PHE A 1 184 ? 12.130 4.249 -25.389 1.00 95.94 184 PHE A C 1
ATOM 1425 O O . PHE A 1 184 ? 11.626 4.173 -24.273 1.00 95.94 184 PHE A O 1
ATOM 1432 N N . GLY A 1 185 ? 11.554 4.964 -26.361 1.00 95.25 185 GLY A N 1
ATOM 1433 C CA . GLY A 1 185 ? 10.340 5.764 -26.154 1.00 95.25 185 GLY A CA 1
ATOM 1434 C C . GLY A 1 185 ? 10.609 7.062 -25.385 1.00 95.25 185 GLY A C 1
ATOM 1435 O O . GLY A 1 185 ? 11.676 7.658 -25.536 1.00 95.25 185 GLY A O 1
ATOM 1436 N N . PHE A 1 186 ? 9.629 7.511 -24.599 1.00 97.38 186 PHE A N 1
ATOM 1437 C CA . PHE A 1 186 ? 9.723 8.693 -23.736 1.00 97.38 186 PHE A CA 1
ATOM 1438 C C . PHE A 1 186 ? 9.968 8.271 -22.282 1.00 97.38 186 PHE A C 1
ATOM 1440 O O . PHE A 1 186 ? 9.427 7.262 -21.837 1.00 97.38 186 PHE A O 1
ATOM 1447 N N . PHE A 1 187 ? 10.742 9.058 -21.534 1.00 97.75 187 PHE A N 1
ATOM 1448 C CA . PHE A 1 187 ? 10.886 8.909 -20.083 1.00 97.75 187 PHE A CA 1
ATOM 1449 C C . PHE A 1 187 ? 11.238 10.247 -19.420 1.00 97.75 187 PHE A C 1
ATOM 1451 O O . PHE A 1 187 ? 10.441 10.808 -18.679 1.00 97.75 187 PHE A O 1
ATOM 1458 N N . GLN A 1 188 ? 12.405 10.821 -19.732 1.00 98.00 188 GLN A N 1
ATOM 1459 C CA . GLN A 1 188 ? 12.834 12.110 -19.176 1.00 98.00 188 GLN A CA 1
ATOM 1460 C C . GLN A 1 188 ? 12.070 13.289 -19.793 1.00 98.00 188 GLN A C 1
ATOM 1462 O O . GLN A 1 188 ? 11.965 14.348 -19.184 1.00 98.00 188 GLN A O 1
ATOM 1467 N N . SER A 1 189 ? 11.566 13.122 -21.018 1.00 97.38 189 SER A N 1
ATOM 1468 C CA . SER A 1 189 ? 10.898 14.169 -21.796 1.00 97.38 189 SER A CA 1
ATOM 1469 C C . SER A 1 189 ? 9.378 14.262 -21.597 1.00 97.38 189 SER A C 1
ATOM 1471 O O . SER A 1 189 ? 8.756 15.169 -22.155 1.00 97.38 189 SER A O 1
ATOM 1473 N N . LYS A 1 190 ? 8.805 13.368 -20.781 1.00 98.19 190 LYS A N 1
ATOM 1474 C CA . LYS A 1 190 ? 7.386 13.297 -20.394 1.00 98.19 190 LYS A CA 1
ATOM 1475 C C . LYS A 1 190 ? 7.274 13.194 -18.853 1.00 98.19 190 LYS A C 1
ATOM 1477 O O . LYS A 1 190 ? 7.114 12.091 -18.333 1.00 98.19 190 LYS A O 1
ATOM 1482 N N . PRO A 1 191 ? 7.481 14.303 -18.111 1.00 98.19 191 PRO A N 1
ATOM 1483 C CA . PRO A 1 191 ? 7.307 14.371 -16.654 1.00 98.19 191 PRO A CA 1
ATOM 1484 C C . PRO A 1 191 ? 5.834 14.222 -16.226 1.00 98.19 191 PRO A C 1
ATOM 1486 O O . PRO A 1 191 ? 4.946 14.099 -17.061 1.00 98.19 191 PRO A O 1
ATOM 1489 N N . SER A 1 192 ? 5.580 14.273 -14.913 1.00 98.56 192 SER A N 1
ATOM 1490 C CA . SER A 1 192 ? 4.259 14.137 -14.284 1.00 98.56 192 SER A CA 1
ATOM 1491 C C . SER A 1 192 ? 3.124 14.897 -14.987 1.00 98.56 192 SER A C 1
ATOM 1493 O O . SER A 1 192 ? 2.999 16.118 -14.883 1.00 98.56 192 SER A O 1
ATOM 1495 N N . THR A 1 193 ? 2.255 14.125 -15.635 1.00 98.56 193 THR A N 1
ATOM 1496 C CA . THR A 1 193 ? 0.948 14.501 -16.186 1.00 98.56 193 THR A CA 1
ATOM 1497 C C . THR A 1 193 ? 0.010 15.073 -15.105 1.00 98.56 193 THR A C 1
ATOM 1499 O O . THR A 1 193 ? 0.136 14.747 -13.919 1.00 98.56 193 THR A O 1
ATOM 1502 N N . ALA A 1 194 ? -0.959 15.904 -15.505 1.00 98.69 194 ALA A N 1
ATOM 1503 C CA . ALA A 1 194 ? -2.011 16.437 -14.632 1.00 98.69 194 ALA A CA 1
ATOM 1504 C C . ALA A 1 194 ? -3.408 16.185 -15.226 1.00 98.69 194 ALA A C 1
ATOM 1506 O O . ALA A 1 194 ? -3.636 16.480 -16.397 1.00 98.69 194 ALA A O 1
ATOM 1507 N N . PHE A 1 195 ? -4.368 15.709 -14.431 1.00 98.88 195 PHE A N 1
ATOM 1508 C CA . PHE A 1 195 ? -5.757 15.491 -14.859 1.00 98.88 195 PHE A CA 1
ATOM 1509 C C . PHE A 1 195 ? -6.721 16.527 -14.265 1.00 98.88 195 PHE A C 1
ATOM 1511 O O . PHE A 1 195 ? -6.397 17.228 -13.306 1.00 98.88 195 PHE A O 1
ATOM 1518 N N . SER A 1 196 ? -7.926 16.633 -14.833 1.00 98.75 196 SER A N 1
ATOM 1519 C CA . SER A 1 196 ? -8.985 17.522 -14.344 1.00 98.75 196 SER A CA 1
ATOM 1520 C C . SER A 1 196 ? -9.418 17.190 -12.906 1.00 98.75 196 SER A C 1
ATOM 1522 O O . SER A 1 196 ? -9.359 16.029 -12.514 1.00 98.75 196 SER A O 1
ATOM 1524 N N . PRO A 1 197 ? -9.941 18.159 -12.122 1.00 98.75 197 PRO A N 1
ATOM 1525 C CA . PRO A 1 197 ? -10.323 17.933 -10.717 1.00 98.75 197 PRO A CA 1
ATOM 1526 C C . PRO A 1 197 ? -11.407 16.875 -10.507 1.00 98.75 197 PRO A C 1
ATOM 1528 O O . PRO A 1 197 ? -11.639 16.436 -9.386 1.00 98.75 197 PRO A O 1
ATOM 1531 N N . VAL A 1 198 ? -12.111 16.526 -11.581 1.00 98.81 198 VAL A N 1
ATOM 1532 C CA . VAL A 1 198 ? -13.245 15.616 -11.617 1.00 98.81 198 VAL A CA 1
ATOM 1533 C C . VAL A 1 198 ? -13.042 14.654 -12.783 1.00 98.81 198 VAL A C 1
ATOM 1535 O O . VAL A 1 198 ? -12.621 15.077 -13.865 1.00 98.81 198 VAL A O 1
ATOM 1538 N N . ALA A 1 199 ? -13.401 13.392 -12.568 1.00 98.88 199 ALA A N 1
ATOM 1539 C CA . ALA A 1 199 ? -13.707 12.426 -13.613 1.00 98.88 199 ALA A CA 1
ATOM 1540 C C . ALA A 1 199 ? -15.220 12.140 -13.600 1.00 98.88 199 ALA A C 1
ATOM 1542 O O . ALA A 1 199 ? -15.854 12.126 -12.540 1.00 98.88 199 ALA A O 1
ATOM 1543 N N . VAL A 1 200 ? -15.822 11.953 -14.773 1.00 98.75 200 VAL A N 1
ATOM 1544 C CA . VAL A 1 200 ? -17.280 11.806 -14.930 1.00 98.75 200 VAL A CA 1
ATOM 1545 C C . VAL A 1 200 ? -17.627 10.483 -15.594 1.00 98.75 200 VAL A C 1
ATOM 1547 O O . VAL A 1 200 ? -16.894 10.024 -16.465 1.00 98.75 200 VAL A O 1
ATOM 1550 N N . THR A 1 201 ? -18.735 9.857 -15.204 1.00 98.50 201 THR A N 1
ATOM 1551 C CA . THR A 1 201 ? -19.233 8.666 -15.911 1.00 98.50 201 THR A CA 1
ATOM 1552 C C . THR A 1 201 ? -19.829 9.067 -17.266 1.00 98.50 201 THR A C 1
ATOM 1554 O O . THR A 1 201 ? -20.223 10.218 -17.464 1.00 98.50 201 THR A O 1
ATOM 1557 N N . THR A 1 202 ? -19.877 8.148 -18.232 1.00 96.75 202 THR A N 1
ATOM 1558 C CA . THR A 1 202 ? -20.274 8.458 -19.621 1.00 96.75 202 THR A CA 1
ATOM 1559 C C . THR A 1 202 ? -21.718 8.963 -19.747 1.00 96.75 202 THR A C 1
ATOM 1561 O O . THR A 1 202 ? -21.988 9.811 -20.596 1.00 96.75 202 THR A O 1
ATOM 1564 N N . ASP A 1 203 ? -22.623 8.555 -18.850 1.00 95.94 203 ASP A N 1
ATOM 1565 C CA . ASP A 1 203 ? -23.987 9.097 -18.721 1.00 95.94 203 ASP A CA 1
ATOM 1566 C C . ASP A 1 203 ? -24.030 10.604 -18.416 1.00 95.94 203 ASP A C 1
ATOM 1568 O O . ASP A 1 203 ? -24.923 11.304 -18.891 1.00 95.94 203 ASP A O 1
ATOM 1572 N N . GLU A 1 204 ? -23.052 11.130 -17.671 1.00 97.50 204 GLU A N 1
ATOM 1573 C CA . GLU A 1 204 ? -22.993 12.542 -17.267 1.00 97.50 204 GLU A CA 1
ATOM 1574 C C . GLU A 1 204 ? -22.704 13.475 -18.454 1.00 97.50 204 GLU A C 1
ATOM 1576 O O . GLU A 1 204 ? -23.015 14.665 -18.412 1.00 97.50 204 GLU A O 1
ATOM 1581 N N . LEU A 1 205 ? -22.107 12.932 -19.517 1.00 97.06 205 LEU A N 1
ATOM 1582 C CA . LEU A 1 205 ? -21.836 13.632 -20.771 1.00 97.06 205 LEU A CA 1
ATOM 1583 C C . LEU A 1 205 ? -23.059 13.626 -21.705 1.00 97.06 205 LEU A C 1
ATOM 1585 O O . LEU A 1 205 ? -23.153 14.468 -22.602 1.00 97.06 205 LEU A O 1
ATOM 1589 N N . GLY A 1 206 ? -24.001 12.696 -21.504 1.00 96.31 206 GLY A N 1
ATOM 1590 C CA . GLY A 1 206 ? -25.152 12.491 -22.381 1.00 96.31 206 GLY A CA 1
ATOM 1591 C C . GLY A 1 206 ? -24.737 12.390 -23.853 1.00 96.31 206 GLY A C 1
ATOM 1592 O O . GLY A 1 206 ? -23.741 11.757 -24.190 1.00 96.31 206 GLY A O 1
ATOM 1593 N N . ASN A 1 207 ? -25.459 13.091 -24.730 1.00 96.44 207 ASN A N 1
ATOM 1594 C CA . ASN A 1 207 ? -25.212 13.096 -26.178 1.00 96.44 207 ASN A CA 1
ATOM 1595 C C . ASN A 1 207 ? -23.832 13.651 -26.599 1.00 96.44 207 ASN A C 1
ATOM 1597 O O . ASN A 1 207 ? -23.498 13.570 -27.778 1.00 96.44 207 ASN A O 1
ATOM 1601 N N . ALA A 1 208 ? -23.042 14.236 -25.688 1.00 97.69 208 ALA A N 1
ATOM 1602 C CA . ALA A 1 208 ? -21.661 14.616 -25.985 1.00 97.69 208 ALA A CA 1
ATOM 1603 C C . ALA A 1 208 ? -20.710 13.406 -26.016 1.00 97.69 208 ALA A C 1
ATOM 1605 O O . ALA A 1 208 ? -19.633 13.509 -26.598 1.00 97.69 208 ALA A O 1
ATOM 1606 N N . TRP A 1 209 ? -21.082 12.270 -25.417 1.00 98.06 209 TRP A N 1
ATOM 1607 C CA . TRP A 1 209 ? -20.338 11.017 -25.529 1.00 98.06 209 TRP A CA 1
ATOM 1608 C C . TRP A 1 209 ? -21.003 10.099 -26.559 1.00 98.06 209 TRP A C 1
ATOM 1610 O O . TRP A 1 209 ? -22.105 9.600 -26.339 1.00 98.06 209 TRP A O 1
ATOM 1620 N N . ALA A 1 210 ? -20.337 9.879 -27.693 1.00 96.00 210 ALA A N 1
ATOM 1621 C CA . ALA A 1 210 ? -20.847 9.048 -28.784 1.00 96.00 210 ALA A CA 1
ATOM 1622 C C . ALA A 1 210 ? -19.702 8.358 -29.537 1.00 96.00 210 ALA A C 1
ATOM 1624 O O . ALA A 1 210 ? -18.627 8.936 -29.709 1.00 96.00 210 ALA A O 1
ATOM 1625 N N . ASP A 1 211 ? -19.933 7.119 -29.978 1.00 93.50 211 ASP A N 1
ATOM 1626 C CA . ASP A 1 211 ? -18.992 6.293 -30.756 1.00 93.50 211 ASP A CA 1
ATOM 1627 C C . ASP A 1 211 ? -17.594 6.125 -30.119 1.00 93.50 211 ASP A C 1
ATOM 1629 O O . ASP A 1 211 ? -16.584 5.993 -30.810 1.00 93.50 211 ASP A O 1
ATOM 1633 N N . GLY A 1 212 ? -17.527 6.146 -28.781 1.00 95.88 212 GLY A N 1
ATOM 1634 C CA . GLY A 1 212 ? -16.270 6.075 -28.027 1.00 95.88 212 GLY A CA 1
ATOM 1635 C C . GLY A 1 212 ? -15.444 7.368 -28.062 1.00 95.88 212 GLY A C 1
ATOM 1636 O O . GLY A 1 212 ? -14.218 7.298 -27.953 1.00 95.88 212 GLY A O 1
ATOM 1637 N N . LYS A 1 213 ? -16.088 8.530 -28.258 1.00 97.81 213 LYS A N 1
ATOM 1638 C CA . LYS A 1 213 ? -15.466 9.863 -28.362 1.00 97.81 213 LYS A CA 1
ATOM 1639 C C . LYS A 1 213 ? -16.273 10.932 -27.613 1.00 97.81 213 LYS A C 1
ATOM 1641 O O . LYS A 1 213 ? -17.475 10.777 -27.395 1.00 97.81 213 LYS A O 1
ATOM 1646 N N . LEU A 1 214 ? -15.612 12.042 -27.276 1.00 98.12 214 LEU A N 1
ATOM 1647 C CA . LEU A 1 214 ? -16.217 13.236 -26.674 1.00 98.12 214 LEU A CA 1
ATOM 1648 C C . LEU A 1 214 ? -16.366 14.347 -27.725 1.00 98.12 214 LEU A C 1
ATOM 1650 O O . LEU A 1 214 ? -15.376 14.939 -28.131 1.00 98.12 214 LEU A O 1
ATOM 1654 N N . HIS A 1 215 ? -17.589 14.674 -28.128 1.00 97.81 215 HIS A N 1
ATOM 1655 C CA . HIS A 1 215 ? -17.899 15.664 -29.170 1.00 97.81 215 HIS A CA 1
ATOM 1656 C C . HIS A 1 215 ? -18.122 17.058 -28.565 1.00 97.81 215 HIS A C 1
ATOM 1658 O O . HIS A 1 215 ? -19.243 17.572 -28.549 1.00 97.81 215 HIS A O 1
ATOM 1664 N N . LEU A 1 216 ? -17.064 17.634 -27.978 1.00 95.62 216 LEU A N 1
ATOM 1665 C CA . LEU A 1 216 ? -17.062 18.998 -27.437 1.00 95.62 216 LEU A CA 1
ATOM 1666 C C . LEU A 1 216 ? -15.715 19.726 -27.647 1.00 95.62 216 LEU A C 1
ATOM 1668 O O . LEU A 1 216 ? -14.658 19.087 -27.610 1.00 95.62 216 LEU A O 1
ATOM 1672 N N . PRO A 1 217 ? -15.714 21.076 -27.739 1.00 95.25 217 PRO A N 1
ATOM 1673 C CA . PRO A 1 217 ? -14.494 21.883 -27.794 1.00 95.25 217 PRO A CA 1
ATOM 1674 C C . PRO A 1 217 ? -13.671 21.840 -26.499 1.00 95.25 217 PRO A C 1
ATOM 1676 O O . PRO A 1 217 ? -14.071 22.415 -25.479 1.00 95.25 2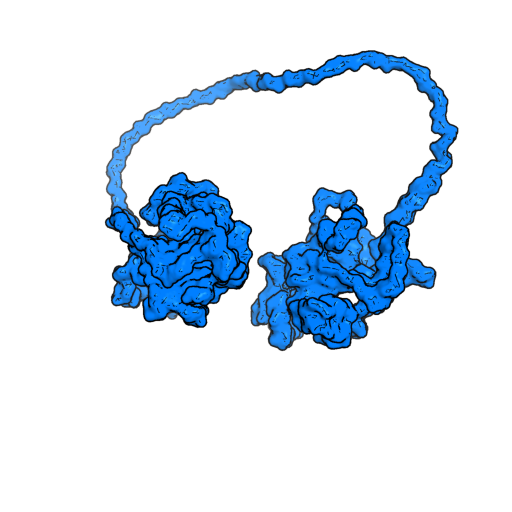17 PRO A O 1
ATOM 1679 N N . LEU A 1 218 ? -12.473 21.254 -26.559 1.00 94.69 218 LEU A N 1
ATOM 1680 C CA . LEU A 1 218 ? -11.490 21.294 -25.478 1.00 94.69 218 LEU A CA 1
ATOM 1681 C C . LEU A 1 218 ? -10.857 22.690 -25.400 1.00 94.69 218 LEU A C 1
ATOM 1683 O O . LEU A 1 218 ? -10.104 23.104 -26.281 1.00 94.69 218 LEU A O 1
ATOM 1687 N N . ARG A 1 219 ? -11.165 23.438 -24.338 1.00 93.25 219 ARG A N 1
ATOM 1688 C CA . ARG A 1 219 ? -10.721 24.831 -24.174 1.00 93.25 219 ARG A CA 1
ATOM 1689 C C . ARG A 1 219 ? -9.375 24.905 -23.461 1.00 93.25 219 ARG A C 1
ATOM 1691 O O . ARG A 1 219 ? -9.272 24.510 -22.305 1.00 93.25 219 ARG A O 1
ATOM 1698 N N . ALA A 1 220 ? -8.389 25.503 -24.119 1.00 89.38 220 ALA A N 1
ATOM 1699 C CA . ALA A 1 220 ? -7.067 25.758 -23.564 1.00 89.38 220 ALA A CA 1
ATOM 1700 C C . ALA A 1 220 ? -6.750 27.259 -23.537 1.00 89.38 220 ALA A C 1
ATOM 1702 O O . ALA A 1 220 ? -7.052 27.993 -24.485 1.00 89.38 220 ALA A O 1
ATOM 1703 N N . TYR A 1 221 ? -6.097 27.696 -22.462 1.00 90.31 221 TYR A N 1
ATOM 1704 C CA . TYR A 1 221 ? -5.725 29.085 -22.207 1.00 90.31 221 TYR A CA 1
ATOM 1705 C C . TYR A 1 221 ? -4.245 29.156 -21.827 1.00 90.31 221 TYR A C 1
ATOM 1707 O O . TYR A 1 221 ? -3.769 28.315 -21.068 1.00 90.31 221 TYR A O 1
ATOM 1715 N N . LEU A 1 222 ? -3.529 30.169 -22.313 1.00 90.50 222 LEU A N 1
ATOM 1716 C CA . LEU A 1 222 ? -2.116 30.399 -22.002 1.00 90.50 222 LEU A CA 1
ATOM 1717 C C . LEU A 1 222 ? -1.946 31.819 -21.458 1.00 90.50 222 LEU A C 1
ATOM 1719 O O . LEU A 1 222 ? -2.261 32.792 -22.139 1.00 90.50 222 LEU A O 1
ATOM 1723 N N . ASN A 1 223 ? -1.450 31.937 -20.224 1.00 92.19 223 ASN A N 1
ATOM 1724 C CA . ASN A 1 223 ? -1.309 33.208 -19.498 1.00 92.19 223 ASN A CA 1
ATOM 1725 C C . ASN A 1 223 ? -2.620 34.024 -19.428 1.00 92.19 223 ASN A C 1
ATOM 1727 O O . ASN A 1 223 ? -2.604 35.249 -19.499 1.00 92.19 223 ASN A O 1
ATOM 1731 N N . GLY A 1 224 ? -3.757 33.327 -19.308 1.00 89.50 224 GLY A N 1
ATOM 1732 C CA . GLY A 1 224 ? -5.110 33.901 -19.275 1.00 89.50 224 GLY A CA 1
ATOM 1733 C C . GLY A 1 224 ? -5.779 34.059 -20.646 1.00 89.50 224 GLY A C 1
ATOM 1734 O O . GLY A 1 224 ? -7.005 34.069 -20.719 1.00 89.50 224 GLY A O 1
ATOM 1735 N N . GLU A 1 225 ? -5.010 34.109 -21.735 1.00 88.19 225 GLU A N 1
ATOM 1736 C CA . GLU A 1 225 ? -5.545 34.314 -23.085 1.00 88.19 225 GLU A CA 1
ATOM 1737 C C . GLU A 1 225 ? -6.069 33.008 -23.712 1.00 88.19 225 GLU A C 1
ATOM 1739 O O . GLU A 1 225 ? -5.408 31.970 -23.589 1.00 88.19 225 GLU A O 1
ATOM 1744 N N . PRO A 1 226 ? -7.215 33.021 -24.426 1.00 84.56 226 PRO A N 1
ATOM 1745 C CA . PRO A 1 226 ? -7.696 31.864 -25.178 1.00 84.56 226 PRO A CA 1
ATOM 1746 C C . PRO A 1 226 ? -6.684 31.443 -26.249 1.00 84.56 226 PRO A C 1
ATOM 1748 O O . PRO A 1 226 ? -6.299 32.240 -27.104 1.00 84.56 226 PRO A O 1
ATOM 1751 N N . PHE A 1 227 ? -6.275 30.177 -26.221 1.00 83.88 227 PHE A N 1
ATOM 1752 C CA . PHE A 1 227 ? -5.178 29.667 -27.047 1.00 83.88 227 PHE A CA 1
ATOM 1753 C C . PHE A 1 227 ? -5.594 28.487 -27.935 1.00 83.88 227 PHE A C 1
ATOM 1755 O O . PHE A 1 227 ? -5.145 28.386 -29.075 1.00 83.88 227 PHE A O 1
ATOM 1762 N N . GLY A 1 228 ? -6.506 27.635 -27.456 1.00 83.06 228 GLY A N 1
ATOM 1763 C CA . GLY A 1 228 ? -7.069 26.529 -28.228 1.00 83.06 228 GLY A CA 1
ATOM 1764 C C . GLY A 1 228 ? -8.532 26.261 -27.896 1.00 83.06 228 GLY A C 1
ATOM 1765 O O . GLY A 1 228 ? -8.984 26.499 -26.776 1.00 83.06 228 GLY A O 1
ATOM 1766 N N . ARG A 1 229 ? -9.273 25.777 -28.895 1.00 89.62 229 ARG A N 1
ATOM 1767 C CA . ARG A 1 229 ? -10.643 25.255 -28.755 1.00 89.62 229 ARG A CA 1
ATOM 1768 C C . ARG A 1 229 ? -10.999 24.153 -29.781 1.00 89.62 229 ARG A C 1
ATOM 1770 O O . ARG A 1 229 ? -12.095 24.226 -30.336 1.00 89.62 229 ARG A O 1
ATOM 1777 N N . PRO A 1 230 ? -10.092 23.214 -30.125 1.00 91.00 230 PRO A N 1
ATOM 1778 C CA . PRO A 1 230 ? -10.427 22.131 -31.048 1.00 91.00 230 PRO A CA 1
ATOM 1779 C C . PRO A 1 230 ? -11.488 21.204 -30.435 1.00 91.00 230 PRO A C 1
ATOM 1781 O O . PRO A 1 230 ? -11.541 21.044 -29.216 1.00 91.00 230 PRO A O 1
ATOM 1784 N N . ASP A 1 231 ? -12.334 20.607 -31.267 1.00 95.00 231 ASP A N 1
ATOM 1785 C CA . ASP A 1 231 ? -13.358 19.652 -30.840 1.00 95.00 231 ASP A CA 1
ATOM 1786 C C . ASP A 1 231 ? -12.785 18.232 -30.761 1.00 95.00 231 ASP A C 1
ATOM 1788 O O . ASP A 1 231 ? -12.134 17.776 -31.702 1.00 95.00 231 ASP A O 1
ATOM 1792 N N . ALA A 1 232 ? -13.012 17.537 -29.646 1.00 95.62 232 ALA A N 1
ATOM 1793 C CA . ALA A 1 232 ? -12.471 16.197 -29.417 1.00 95.62 232 ALA A CA 1
ATOM 1794 C C . ALA A 1 232 ? -13.192 15.078 -30.207 1.00 95.62 232 ALA A C 1
ATOM 1796 O O . ALA A 1 232 ? -12.682 13.962 -30.296 1.00 95.62 232 ALA A O 1
ATOM 1797 N N . GLY A 1 233 ? -14.327 15.361 -30.856 1.00 95.56 233 GLY A N 1
ATOM 1798 C CA . GLY A 1 233 ? -14.969 14.430 -31.790 1.00 95.56 233 GLY A CA 1
ATOM 1799 C C . GLY A 1 233 ? -14.361 14.466 -33.199 1.00 95.56 233 GLY A C 1
ATOM 1800 O O . GLY A 1 233 ? -14.474 13.500 -33.958 1.00 95.56 233 GLY A O 1
ATOM 1801 N N . VAL A 1 234 ? -13.700 15.573 -33.559 1.00 94.12 234 VAL A N 1
ATOM 1802 C CA . VAL A 1 234 ? -13.270 15.899 -34.931 1.00 94.12 234 VAL A CA 1
ATOM 1803 C C . VAL A 1 234 ? -11.801 15.520 -35.171 1.00 94.12 234 VAL A C 1
ATOM 1805 O O . VAL A 1 234 ? -10.945 15.723 -34.316 1.00 94.12 234 VAL A O 1
ATOM 1808 N N . ASP A 1 235 ? -11.496 14.954 -36.346 1.00 93.00 235 ASP A N 1
ATOM 1809 C CA . ASP A 1 235 ? -10.176 14.413 -36.753 1.00 93.00 235 ASP A CA 1
ATOM 1810 C C . ASP A 1 235 ? -9.563 13.329 -35.820 1.00 93.00 235 ASP A C 1
ATOM 1812 O O . ASP A 1 235 ? -8.484 12.799 -36.110 1.00 93.00 235 ASP A O 1
ATOM 1816 N N . MET A 1 236 ? -10.263 12.920 -34.753 1.00 96.31 236 MET A N 1
ATOM 1817 C CA . MET A 1 236 ? -9.917 11.764 -33.918 1.00 96.31 236 MET A CA 1
ATOM 1818 C C . MET A 1 236 ? -10.035 10.479 -34.755 1.00 96.31 236 MET A C 1
ATOM 1820 O O . MET A 1 236 ? -11.134 9.971 -34.988 1.00 96.31 236 MET A O 1
ATOM 1824 N N . THR A 1 237 ? -8.904 9.970 -35.245 1.00 96.44 237 THR A N 1
ATOM 1825 C CA . THR A 1 237 ? -8.820 8.844 -36.195 1.00 96.44 237 THR A CA 1
ATOM 1826 C C . THR A 1 237 ? -9.156 7.513 -35.522 1.00 96.44 237 THR A C 1
ATOM 1828 O O . THR A 1 237 ? -9.884 6.706 -36.092 1.00 96.44 237 THR A O 1
ATOM 1831 N N . PHE A 1 238 ? -8.692 7.320 -34.286 1.00 97.81 238 PHE A N 1
ATOM 1832 C CA . PHE A 1 238 ? -8.942 6.131 -33.469 1.00 97.81 238 PHE A CA 1
ATOM 1833 C C . PHE A 1 238 ? -9.799 6.520 -32.258 1.00 97.81 238 PHE A C 1
ATOM 1835 O O . PHE A 1 238 ? -9.430 7.440 -31.536 1.00 97.81 238 PHE A O 1
ATOM 1842 N N . ASP A 1 239 ? -10.944 5.868 -32.035 1.00 98.44 239 ASP A N 1
ATOM 1843 C CA . ASP A 1 239 ? -11.747 6.069 -30.817 1.00 98.44 239 ASP A CA 1
ATOM 1844 C C . ASP A 1 239 ? -11.131 5.362 -29.595 1.00 98.44 239 ASP A C 1
ATOM 1846 O O . ASP A 1 239 ? -10.223 4.539 -29.738 1.00 98.44 239 ASP A O 1
ATOM 1850 N N . PHE A 1 240 ? -11.634 5.645 -28.388 1.00 98.75 240 PHE A N 1
ATOM 1851 C CA . PHE A 1 240 ? -11.079 5.050 -27.168 1.00 98.75 240 PHE A CA 1
ATOM 1852 C C . PHE A 1 240 ? -11.170 3.518 -27.122 1.00 98.75 240 PHE A C 1
ATOM 1854 O O . PHE A 1 240 ? -10.243 2.896 -26.612 1.00 98.75 240 PHE A O 1
ATOM 1861 N N . GLY A 1 241 ? -12.198 2.893 -27.706 1.00 98.62 241 GLY A N 1
ATOM 1862 C CA . GLY A 1 241 ? -12.270 1.433 -27.823 1.00 98.62 241 GLY A CA 1
ATOM 1863 C C . GLY A 1 241 ? -11.137 0.873 -28.683 1.00 98.62 241 GLY A C 1
ATOM 1864 O O . GLY A 1 241 ? -10.455 -0.070 -28.287 1.00 98.62 241 GLY A O 1
ATOM 1865 N N . THR A 1 242 ? -10.852 1.529 -29.811 1.00 98.75 242 THR A N 1
ATOM 1866 C CA . THR A 1 242 ? -9.706 1.198 -30.676 1.00 98.75 242 THR A CA 1
ATOM 1867 C C . THR A 1 242 ? -8.361 1.355 -29.945 1.00 98.75 242 THR A C 1
ATOM 1869 O O . THR A 1 242 ? -7.480 0.505 -30.091 1.00 98.75 242 THR A O 1
ATOM 1872 N N . LEU A 1 243 ? -8.194 2.402 -29.127 1.00 98.81 243 LEU A N 1
ATOM 1873 C CA . LEU A 1 243 ? -6.981 2.612 -28.321 1.00 98.81 243 LEU A CA 1
ATOM 1874 C C . LEU A 1 243 ? -6.821 1.556 -27.214 1.00 98.81 243 LEU A C 1
ATOM 1876 O O . LEU A 1 243 ? -5.734 1.003 -27.049 1.00 98.81 243 LEU A O 1
ATOM 1880 N N . ILE A 1 244 ? -7.898 1.237 -26.492 1.00 98.88 244 ILE A N 1
ATOM 1881 C CA . ILE A 1 244 ? -7.918 0.209 -25.441 1.00 98.88 244 ILE A CA 1
ATOM 1882 C C . ILE A 1 244 ? -7.612 -1.175 -26.035 1.00 98.88 244 ILE A C 1
ATOM 1884 O O . ILE A 1 244 ? -6.763 -1.888 -25.505 1.00 98.88 244 ILE A O 1
ATOM 1888 N N . ALA A 1 245 ? -8.222 -1.538 -27.167 1.00 98.75 245 ALA A N 1
ATOM 1889 C CA . ALA A 1 245 ? -7.951 -2.802 -27.856 1.00 98.75 245 ALA A CA 1
ATOM 1890 C C . ALA A 1 245 ? -6.502 -2.895 -28.378 1.00 98.75 245 ALA A C 1
ATOM 1892 O O . ALA A 1 245 ? -5.885 -3.960 -28.310 1.00 98.75 245 ALA A O 1
ATOM 1893 N N . HIS A 1 246 ? -5.911 -1.782 -28.836 1.00 98.75 246 HIS A N 1
ATOM 1894 C CA . HIS A 1 246 ? -4.483 -1.727 -29.170 1.00 98.75 246 HIS A CA 1
ATOM 1895 C C . HIS A 1 246 ? -3.604 -1.959 -27.927 1.00 98.75 246 HIS A C 1
ATOM 1897 O O . HIS A 1 246 ? -2.689 -2.782 -27.976 1.00 98.75 246 HIS A O 1
ATOM 1903 N N . ALA A 1 247 ? -3.903 -1.298 -26.803 1.00 98.62 247 ALA A N 1
ATOM 1904 C CA . ALA A 1 247 ? -3.183 -1.471 -25.538 1.00 98.62 247 ALA A CA 1
ATOM 1905 C C . ALA A 1 247 ? -3.271 -2.914 -25.002 1.00 98.62 247 ALA A C 1
ATOM 1907 O O . ALA A 1 247 ? -2.274 -3.486 -24.559 1.00 98.62 247 ALA A O 1
ATOM 1908 N N . ALA A 1 248 ? -4.460 -3.517 -25.080 1.00 98.69 248 ALA A N 1
ATOM 1909 C CA . ALA A 1 248 ? -4.762 -4.860 -24.589 1.00 98.69 248 ALA A CA 1
ATOM 1910 C C . ALA A 1 248 ? -4.349 -5.994 -25.553 1.00 98.69 248 ALA A C 1
ATOM 1912 O O . ALA A 1 248 ? -4.526 -7.174 -25.254 1.00 98.69 248 ALA A O 1
ATOM 1913 N N . LYS A 1 249 ? -3.775 -5.679 -26.721 1.00 98.62 249 LYS A N 1
ATOM 1914 C CA . LYS A 1 249 ? -3.437 -6.651 -27.781 1.00 98.62 249 LYS A CA 1
ATOM 1915 C C . LYS A 1 249 ? -2.523 -7.797 -27.321 1.00 98.62 249 LYS A C 1
ATOM 1917 O O . LYS A 1 249 ? -2.595 -8.892 -27.875 1.00 98.62 249 LYS A O 1
ATOM 1922 N N . THR A 1 250 ? -1.651 -7.549 -26.340 1.00 98.31 250 THR A N 1
ATOM 1923 C CA . THR A 1 250 ? -0.681 -8.529 -25.799 1.00 98.31 250 THR A CA 1
ATOM 1924 C C . THR A 1 250 ? -0.529 -8.478 -24.271 1.00 98.31 250 THR A C 1
ATOM 1926 O O . THR A 1 250 ? 0.428 -9.024 -23.722 1.00 98.31 250 THR A O 1
ATOM 1929 N N . ARG A 1 251 ? -1.462 -7.823 -23.570 1.00 97.81 251 ARG A N 1
ATOM 1930 C CA . ARG A 1 251 ? -1.556 -7.772 -22.102 1.00 97.81 251 ARG A CA 1
ATOM 1931 C C . ARG A 1 251 ? -3.017 -7.602 -21.686 1.00 97.81 251 ARG A C 1
ATOM 1933 O O . ARG A 1 251 ? -3.797 -7.051 -22.451 1.00 97.81 251 ARG A O 1
ATOM 1940 N N . ALA A 1 252 ? -3.378 -8.011 -20.475 1.00 98.38 252 ALA A N 1
ATOM 1941 C CA . ALA A 1 252 ? -4.576 -7.461 -19.842 1.00 98.38 252 ALA A CA 1
ATOM 1942 C C . ALA A 1 252 ? -4.285 -6.023 -19.369 1.00 98.38 252 ALA A C 1
ATOM 1944 O O . ALA A 1 252 ? -3.124 -5.671 -19.131 1.00 98.38 252 ALA A O 1
ATOM 1945 N N . LEU A 1 253 ? -5.323 -5.207 -19.213 1.00 98.75 253 LEU A N 1
ATOM 1946 C CA . LEU A 1 253 ? -5.253 -3.933 -18.491 1.00 98.75 253 LEU A CA 1
ATOM 1947 C C . LEU A 1 253 ? -6.086 -4.103 -17.221 1.00 98.75 253 LEU A C 1
ATOM 1949 O O . LEU A 1 253 ? -7.153 -4.700 -17.298 1.00 98.75 253 LEU A O 1
ATOM 1953 N N . THR A 1 254 ? -5.620 -3.621 -16.071 1.00 98.38 254 THR A N 1
ATOM 1954 C CA . THR A 1 254 ? -6.410 -3.732 -14.833 1.00 98.38 254 THR A CA 1
ATOM 1955 C C . THR A 1 254 ? -7.261 -2.488 -14.590 1.00 98.38 254 THR A C 1
ATOM 1957 O O . THR A 1 254 ? -6.904 -1.408 -15.080 1.00 98.38 254 THR A O 1
ATOM 1960 N N . ALA A 1 255 ? -8.348 -2.633 -13.831 1.00 98.69 255 ALA A N 1
ATOM 1961 C CA . ALA A 1 255 ? -9.226 -1.551 -13.408 1.00 98.69 255 ALA A CA 1
ATOM 1962 C C . ALA A 1 255 ? -8.431 -0.347 -12.869 1.00 98.69 255 ALA A C 1
ATOM 1964 O O . ALA A 1 255 ? -7.448 -0.480 -12.137 1.00 98.69 255 ALA A O 1
ATOM 1965 N N . GLY A 1 256 ? -8.820 0.860 -13.278 1.00 98.69 256 GLY A N 1
ATOM 1966 C CA . GLY A 1 256 ? -8.025 2.066 -13.027 1.00 98.69 256 GLY A CA 1
ATOM 1967 C C . GLY A 1 256 ? -6.897 2.319 -14.032 1.00 98.69 256 GLY A C 1
ATOM 1968 O O . GLY A 1 256 ? -6.208 3.331 -13.913 1.00 98.69 256 GLY A O 1
ATOM 1969 N N . THR A 1 257 ? -6.725 1.482 -15.064 1.00 98.94 257 THR A N 1
ATOM 1970 C CA . THR A 1 257 ? -5.883 1.838 -16.218 1.00 98.94 257 THR A CA 1
ATOM 1971 C C . THR A 1 257 ? -6.445 3.082 -16.903 1.00 98.94 257 THR A C 1
ATOM 1973 O O . THR A 1 257 ? -7.613 3.113 -17.312 1.00 98.94 257 THR A O 1
ATOM 1976 N N . ILE A 1 258 ? -5.587 4.092 -17.057 1.00 98.94 258 ILE A N 1
ATOM 1977 C CA . ILE A 1 258 ? -5.884 5.336 -17.762 1.00 98.94 258 ILE A CA 1
ATOM 1978 C C . ILE A 1 258 ? -5.378 5.219 -19.206 1.00 98.94 258 ILE A C 1
ATOM 1980 O O . ILE A 1 258 ? -4.193 4.950 -19.425 1.00 98.94 258 ILE A O 1
ATOM 1984 N N . VAL A 1 259 ? -6.258 5.464 -20.180 1.00 98.94 259 VAL A N 1
ATOM 1985 C CA . VAL A 1 259 ? -5.919 5.521 -21.612 1.00 98.94 259 VAL A CA 1
ATOM 1986 C C . VAL A 1 259 ? -6.139 6.936 -22.146 1.00 98.94 259 VAL A C 1
ATOM 1988 O O . VAL A 1 259 ? -7.227 7.496 -22.003 1.00 98.94 259 VAL A O 1
ATOM 1991 N N . GLY A 1 260 ? -5.095 7.518 -22.736 1.00 98.75 260 GLY A N 1
ATOM 1992 C CA . GLY A 1 260 ? -5.078 8.889 -23.259 1.00 98.75 260 GLY A CA 1
ATOM 1993 C C . GLY A 1 260 ? -5.366 8.962 -24.754 1.00 98.75 260 GLY A C 1
ATOM 1994 O O . GLY A 1 260 ? -5.125 8.003 -25.490 1.00 98.75 260 GLY A O 1
ATOM 1995 N N . SER A 1 261 ? -5.911 10.088 -25.217 1.00 98.44 261 SER A N 1
ATOM 1996 C CA . SER A 1 261 ? -6.188 10.293 -26.640 1.00 98.44 261 SER A CA 1
ATOM 1997 C C . SER A 1 261 ? -4.966 10.723 -27.457 1.00 98.44 261 SER A C 1
ATOM 1999 O O . SER A 1 261 ? -5.030 10.671 -28.689 1.00 98.44 261 SER A O 1
ATOM 2001 N N . GLY A 1 262 ? -3.895 11.213 -26.833 1.00 95.75 262 GLY A N 1
ATOM 2002 C CA . GLY A 1 262 ? -2.989 12.173 -27.455 1.00 95.75 262 GLY A CA 1
ATOM 2003 C C . GLY A 1 262 ? -3.690 13.512 -27.734 1.00 95.75 262 GLY A C 1
ATOM 2004 O O . GLY A 1 262 ? -4.921 13.594 -27.834 1.00 95.75 262 GLY A O 1
ATOM 2005 N N . THR A 1 263 ? -2.917 14.589 -27.865 1.00 94.94 263 THR A N 1
ATOM 2006 C CA . THR A 1 263 ? -3.463 15.954 -27.850 1.00 94.94 263 THR A CA 1
ATOM 2007 C C . THR A 1 263 ? -4.464 16.266 -28.964 1.00 94.94 263 THR A C 1
ATOM 2009 O O . THR A 1 263 ? -4.260 15.938 -30.138 1.00 94.94 263 THR A O 1
ATOM 2012 N N . VAL A 1 264 ? -5.557 16.943 -28.590 1.00 94.00 264 VAL A N 1
ATOM 2013 C CA . VAL A 1 264 ? -6.663 17.255 -29.503 1.00 94.00 264 VAL A CA 1
ATOM 2014 C C . VAL A 1 264 ? -6.198 18.221 -30.592 1.00 94.00 264 VAL A C 1
ATOM 2016 O O . VAL A 1 264 ? -5.779 19.351 -30.323 1.00 94.00 264 VAL A O 1
ATOM 2019 N N . SER A 1 265 ? -6.318 17.800 -31.850 1.00 90.38 265 SER A N 1
ATOM 2020 C CA . SER A 1 265 ? -6.042 18.643 -33.012 1.00 90.38 265 SER A CA 1
ATOM 2021 C C . SER A 1 265 ? -7.036 18.370 -34.128 1.00 90.38 265 SER A C 1
ATOM 2023 O O . SER A 1 265 ? -7.205 17.228 -34.549 1.00 90.38 265 SER A O 1
ATOM 2025 N N . ASN A 1 266 ? -7.618 19.446 -34.659 1.00 89.06 266 ASN A N 1
ATOM 2026 C CA . ASN A 1 266 ? -8.425 19.400 -35.874 1.00 89.06 266 ASN A CA 1
ATOM 2027 C C . ASN A 1 266 ? -7.678 20.049 -37.041 1.00 89.06 266 ASN A C 1
ATOM 2029 O O . ASN A 1 266 ? -6.627 20.685 -36.881 1.00 89.06 266 ASN A O 1
ATOM 2033 N N . ARG A 1 267 ? -8.263 19.938 -38.226 1.00 80.44 267 ARG A N 1
ATOM 2034 C CA . ARG A 1 267 ? -7.904 20.728 -39.400 1.00 80.44 267 ARG A CA 1
ATOM 2035 C C . ARG A 1 267 ? -8.691 22.040 -39.453 1.00 80.44 267 ARG A C 1
ATOM 2037 O O . ARG A 1 267 ? -9.816 22.152 -38.976 1.00 80.44 267 ARG A O 1
ATOM 2044 N N . ASP A 1 268 ? -8.035 23.041 -40.015 1.00 64.88 268 ASP A N 1
ATOM 2045 C CA . ASP A 1 268 ? -8.547 24.354 -40.391 1.00 64.88 268 ASP A CA 1
ATOM 2046 C C . ASP A 1 268 ? -9.233 24.259 -41.769 1.00 64.88 268 ASP A C 1
ATOM 2048 O O . ASP A 1 268 ? -9.098 23.252 -42.471 1.00 64.88 268 ASP A O 1
ATOM 2052 N N . VAL A 1 269 ? -9.940 25.308 -42.191 1.00 47.72 269 VAL A N 1
ATOM 2053 C CA . VAL A 1 269 ? -10.769 25.290 -43.417 1.00 47.72 269 VAL A CA 1
ATOM 2054 C C . VAL A 1 269 ? -9.941 25.023 -44.686 1.00 47.72 269 VAL A C 1
ATOM 2056 O O . VAL A 1 269 ? -10.406 24.337 -45.594 1.00 47.72 269 VAL A O 1
ATOM 2059 N N . ASP A 1 270 ? -8.686 25.483 -44.715 1.00 44.66 270 ASP A N 1
ATOM 2060 C CA . ASP A 1 270 ? -7.728 25.254 -45.810 1.00 44.66 270 ASP A CA 1
ATOM 2061 C C . ASP A 1 270 ? -6.951 23.918 -45.689 1.00 44.66 270 ASP A C 1
ATOM 2063 O O . ASP A 1 270 ? -5.959 23.698 -46.384 1.00 44.66 270 ASP A O 1
ATOM 2067 N N . GLY A 1 271 ? -7.328 23.032 -44.758 1.00 48.53 271 GLY A N 1
ATOM 2068 C CA . GLY A 1 271 ? -6.648 21.753 -44.498 1.00 48.53 271 GLY A CA 1
ATOM 2069 C C . GLY A 1 271 ? -5.339 21.853 -43.697 1.00 48.53 271 GLY A C 1
ATOM 2070 O O . GLY A 1 271 ? -4.748 20.826 -43.360 1.00 48.53 271 GLY A O 1
ATOM 2071 N N . GLY A 1 272 ? -4.891 23.066 -43.352 1.00 39.28 272 GLY A N 1
ATOM 2072 C CA . GLY A 1 272 ? -3.835 23.290 -42.355 1.00 39.28 272 GLY A CA 1
ATOM 2073 C C . GLY A 1 272 ? -4.287 22.911 -40.933 1.00 39.28 272 GLY A C 1
ATOM 2074 O O . GLY A 1 272 ? -5.450 22.592 -40.730 1.00 39.28 272 GLY A O 1
ATOM 2075 N N . PRO A 1 273 ? -3.412 22.919 -39.915 1.00 42.38 273 PRO A N 1
ATOM 2076 C CA . PRO A 1 273 ? -3.780 22.463 -38.572 1.00 42.38 273 PRO A CA 1
ATOM 2077 C C . PRO A 1 273 ? -4.305 23.561 -37.634 1.00 42.38 273 PRO A C 1
ATOM 2079 O O . PRO A 1 273 ? -3.697 24.626 -37.491 1.00 42.38 273 PRO A O 1
ATOM 2082 N N . VAL A 1 274 ? -5.332 23.216 -36.853 1.00 49.91 274 VAL A N 1
ATOM 2083 C CA . VAL A 1 274 ? -5.651 23.861 -35.573 1.00 49.91 274 VAL A CA 1
ATOM 2084 C C . VAL A 1 274 ? -5.153 22.945 -34.450 1.00 49.91 274 VAL A C 1
ATOM 2086 O O . VAL A 1 274 ? -5.687 21.865 -34.197 1.00 49.91 274 VAL A O 1
ATOM 2089 N N . CYS A 1 275 ? -4.073 23.364 -33.795 1.00 49.47 275 CYS A N 1
ATOM 2090 C CA . CYS A 1 275 ? -3.400 22.627 -32.727 1.00 49.47 275 CYS A CA 1
ATOM 2091 C C . CYS A 1 275 ? -2.834 23.616 -31.700 1.00 49.47 275 CYS A C 1
ATOM 2093 O O . CYS A 1 275 ? -2.484 24.745 -32.057 1.00 49.47 275 CYS A O 1
ATOM 2095 N N . LEU A 1 276 ? -2.640 23.157 -30.462 1.00 50.53 276 LEU A N 1
ATOM 2096 C CA . LEU A 1 276 ? -2.036 23.879 -29.329 1.00 50.53 276 LEU A CA 1
ATOM 2097 C C . LEU A 1 276 ? -0.545 24.263 -29.519 1.00 50.53 276 LEU A C 1
ATOM 2099 O O . LEU A 1 276 ? 0.168 24.506 -28.559 1.00 50.53 276 LEU A O 1
ATOM 2103 N N . HIS A 1 277 ? -0.037 24.335 -30.752 1.00 45.84 277 HIS A N 1
ATOM 2104 C CA . HIS A 1 277 ? 1.392 24.526 -31.040 1.00 45.84 277 HIS A CA 1
ATOM 2105 C C . HIS A 1 277 ? 1.701 25.819 -31.829 1.00 45.84 277 HIS A C 1
ATOM 2107 O O . HIS A 1 277 ? 2.827 26.063 -32.272 1.00 45.84 277 HIS A O 1
ATOM 2113 N N . ARG A 1 278 ? 0.700 26.684 -32.056 1.00 38.38 278 ARG A N 1
ATOM 2114 C CA . ARG A 1 278 ? 0.803 27.799 -33.017 1.00 38.38 278 ARG A CA 1
ATOM 2115 C C . ARG A 1 278 ? 1.370 29.095 -32.412 1.00 38.38 278 ARG A C 1
ATOM 2117 O O . ARG A 1 278 ? 0.692 30.119 -32.378 1.00 38.38 278 ARG A O 1
ATOM 2124 N N . ARG A 1 279 ? 2.656 29.096 -32.020 1.00 38.12 279 ARG A N 1
ATOM 2125 C CA . ARG A 1 279 ? 3.408 30.365 -31.834 1.00 38.12 279 ARG A CA 1
ATOM 2126 C C . ARG A 1 279 ? 4.873 30.365 -32.285 1.00 38.12 279 ARG A C 1
ATOM 2128 O O . ARG A 1 279 ? 5.287 31.327 -32.932 1.00 38.12 279 ARG A O 1
ATOM 2135 N N . ASP A 1 280 ? 5.645 29.309 -32.030 1.00 39.34 280 ASP A N 1
ATOM 2136 C CA . ASP A 1 280 ? 7.099 29.354 -32.276 1.00 39.34 280 ASP A CA 1
ATOM 2137 C C . ASP A 1 280 ? 7.537 29.041 -33.713 1.00 39.34 280 ASP A C 1
ATOM 2139 O O . ASP A 1 280 ? 8.555 29.575 -34.166 1.00 39.34 280 ASP A O 1
ATOM 2143 N N . ALA A 1 281 ? 6.746 28.284 -34.481 1.00 38.31 281 ALA A N 1
ATOM 2144 C CA . ALA A 1 281 ? 7.039 28.012 -35.893 1.00 38.31 281 ALA A CA 1
ATOM 2145 C C . ALA A 1 281 ? 7.206 29.307 -36.723 1.00 38.31 281 ALA A C 1
ATOM 2147 O O . ALA A 1 281 ? 8.147 29.427 -37.508 1.00 38.31 281 ALA A O 1
ATOM 2148 N N . HIS A 1 282 ? 6.368 30.326 -36.487 1.00 32.72 282 HIS A N 1
ATOM 2149 C CA . HIS A 1 282 ? 6.471 31.621 -37.178 1.00 32.72 282 HIS A CA 1
ATOM 2150 C C . HIS A 1 282 ? 7.610 32.521 -36.669 1.00 32.72 282 HIS A C 1
ATOM 2152 O O . HIS A 1 282 ? 8.099 33.369 -37.419 1.00 32.72 282 HIS A O 1
ATOM 2158 N N . ARG A 1 283 ? 8.078 32.349 -35.423 1.00 32.09 283 ARG A N 1
ATOM 2159 C CA . ARG A 1 283 ? 9.175 33.166 -34.871 1.00 32.09 283 ARG A CA 1
ATOM 2160 C C . ARG A 1 283 ? 10.531 32.860 -35.512 1.00 32.09 283 ARG A C 1
ATOM 2162 O O . ARG A 1 283 ? 11.387 33.746 -35.544 1.00 32.09 283 ARG A O 1
ATOM 2169 N N . ARG A 1 284 ? 10.729 31.649 -36.047 1.00 35.19 284 ARG A N 1
ATOM 2170 C CA . ARG A 1 284 ? 11.988 31.262 -36.709 1.00 35.19 284 ARG A CA 1
ATOM 2171 C C . ARG A 1 284 ? 12.156 31.925 -38.085 1.00 35.19 284 ARG A C 1
ATOM 2173 O O . ARG A 1 284 ? 13.231 32.454 -38.356 1.00 35.19 284 ARG A O 1
ATOM 2180 N N . ASP A 1 285 ? 11.102 32.006 -38.901 1.00 32.06 285 ASP A N 1
ATOM 2181 C CA . ASP A 1 285 ? 11.186 32.612 -40.246 1.00 32.06 285 ASP A CA 1
ATOM 2182 C C . ASP A 1 285 ? 11.367 34.146 -40.211 1.00 32.06 285 ASP A C 1
ATOM 2184 O O . ASP A 1 285 ? 12.165 34.706 -40.965 1.00 32.06 285 ASP A O 1
ATOM 2188 N N . HIS A 1 286 ? 10.734 34.851 -39.264 1.00 29.12 286 HIS A N 1
ATOM 2189 C CA . HIS A 1 286 ? 10.927 36.304 -39.133 1.00 29.12 286 HIS A CA 1
ATOM 2190 C C . HIS A 1 286 ? 12.373 36.710 -38.793 1.00 29.12 286 HIS A C 1
ATOM 2192 O O . HIS A 1 286 ? 12.830 37.760 -39.250 1.00 29.12 286 HIS A O 1
ATOM 2198 N N . ARG A 1 287 ? 13.128 35.884 -38.051 1.00 30.25 287 ARG A N 1
ATOM 2199 C CA . ARG A 1 287 ? 14.562 36.135 -37.810 1.00 30.25 287 ARG A CA 1
ATOM 2200 C C . ARG A 1 287 ? 15.436 35.859 -39.039 1.00 30.25 287 ARG A C 1
ATOM 2202 O O . ARG A 1 287 ? 16.456 36.521 -39.181 1.00 30.25 287 ARG A O 1
ATOM 2209 N N . ALA A 1 288 ? 15.030 34.957 -39.934 1.00 31.59 288 ALA A N 1
ATOM 2210 C CA . ALA A 1 288 ? 15.759 34.664 -41.172 1.00 31.59 288 ALA A CA 1
ATOM 2211 C C . ALA A 1 288 ? 15.610 35.765 -42.242 1.00 31.59 288 ALA A C 1
ATOM 2213 O O . ALA A 1 288 ? 16.501 35.952 -43.069 1.00 31.59 288 ALA A O 1
ATOM 2214 N N . ARG A 1 289 ? 14.500 36.518 -42.223 1.00 30.20 289 ARG A N 1
ATOM 2215 C CA . ARG A 1 289 ? 14.248 37.621 -43.172 1.00 30.20 289 ARG A CA 1
ATOM 2216 C C . ARG A 1 289 ? 14.846 38.960 -42.726 1.00 30.20 289 ARG A C 1
ATOM 2218 O O . ARG A 1 289 ? 15.225 39.758 -43.572 1.00 30.20 289 ARG A O 1
ATOM 2225 N N . CYS A 1 290 ? 14.995 39.192 -41.419 1.00 28.58 290 CYS A N 1
ATOM 2226 C CA . CYS A 1 290 ? 15.475 40.468 -40.863 1.00 28.58 290 CYS A CA 1
ATOM 2227 C C . CYS A 1 290 ? 17.017 40.629 -40.850 1.00 28.58 290 CYS A C 1
ATOM 2229 O O . CYS A 1 290 ? 17.539 41.602 -40.315 1.00 28.58 290 CYS A O 1
ATOM 2231 N N . SER A 1 291 ? 17.774 39.675 -41.408 1.00 31.70 291 SER A N 1
ATOM 2232 C CA . SER A 1 291 ? 19.246 39.640 -41.337 1.00 31.70 291 SER A CA 1
ATOM 2233 C C . SER A 1 291 ? 19.968 39.957 -42.656 1.00 31.70 291 SER A C 1
ATOM 2235 O O . SER A 1 291 ? 21.166 39.695 -42.761 1.00 31.70 291 SER A O 1
ATOM 2237 N N . ARG A 1 292 ? 19.271 40.486 -43.675 1.00 31.00 292 ARG A N 1
ATOM 2238 C CA . ARG A 1 292 ? 19.873 40.850 -44.978 1.00 31.00 292 ARG A CA 1
ATOM 2239 C C . ARG A 1 292 ? 20.062 42.350 -45.227 1.00 31.00 292 ARG A C 1
ATOM 2241 O O . ARG A 1 292 ? 20.966 42.696 -45.981 1.00 31.00 292 ARG A O 1
ATOM 2248 N N . ASP A 1 293 ? 19.316 43.222 -44.550 1.00 31.52 293 ASP A N 1
ATOM 2249 C CA . ASP A 1 293 ? 19.247 44.651 -44.912 1.00 31.52 293 ASP A CA 1
ATOM 2250 C C . ASP A 1 293 ? 20.153 45.590 -44.083 1.00 31.52 293 ASP A C 1
ATOM 2252 O O . ASP A 1 293 ? 20.121 46.805 -44.271 1.00 31.52 293 ASP A O 1
ATOM 2256 N N . THR A 1 294 ? 21.021 45.056 -43.210 1.00 29.66 294 THR A N 1
ATOM 2257 C CA . THR A 1 294 ? 21.900 45.873 -42.339 1.00 29.66 294 THR A CA 1
ATOM 2258 C C . THR A 1 294 ? 23.370 45.442 -42.396 1.00 29.66 294 THR A C 1
ATOM 2260 O O . THR A 1 294 ? 23.992 45.146 -41.378 1.00 29.66 294 THR A O 1
ATOM 2263 N N . LEU A 1 295 ? 23.953 45.411 -43.600 1.00 28.17 295 LEU A N 1
ATOM 2264 C CA . LEU A 1 295 ? 25.373 45.081 -43.810 1.00 28.17 295 LEU A CA 1
ATOM 2265 C C . LEU A 1 295 ? 26.121 46.113 -44.681 1.00 28.17 295 LEU A C 1
ATOM 2267 O O . LEU A 1 295 ? 26.903 45.751 -45.556 1.00 28.17 295 LEU A O 1
ATOM 2271 N N . HIS A 1 296 ? 25.892 47.416 -44.446 1.00 29.86 296 HIS A N 1
ATOM 2272 C CA . HIS A 1 296 ? 26.559 48.482 -45.218 1.00 29.86 296 HIS A CA 1
ATOM 2273 C C . HIS A 1 296 ? 26.947 49.775 -44.455 1.00 29.86 296 HIS A C 1
ATOM 2275 O O . HIS A 1 296 ? 26.992 50.858 -45.035 1.00 29.86 296 HIS A O 1
ATOM 2281 N N . ALA A 1 297 ? 27.306 49.665 -43.171 1.00 26.59 297 ALA A N 1
ATOM 2282 C CA . ALA A 1 297 ? 27.977 50.703 -42.368 1.00 26.59 297 ALA A CA 1
ATOM 2283 C C . ALA A 1 297 ? 28.675 50.031 -41.162 1.00 26.59 297 ALA A C 1
ATOM 2285 O O . ALA A 1 297 ? 28.095 49.116 -40.591 1.00 26.59 297 ALA A O 1
ATOM 2286 N N . LEU A 1 298 ? 29.888 50.369 -40.706 1.00 27.38 298 LEU A N 1
ATOM 2287 C CA . LEU A 1 298 ? 30.928 51.308 -41.161 1.00 27.38 298 LEU A CA 1
ATOM 2288 C C . LEU A 1 298 ? 32.318 50.659 -40.942 1.00 27.38 298 LEU A C 1
ATOM 2290 O O . LEU A 1 298 ? 32.497 49.849 -40.037 1.00 27.38 298 LEU A O 1
ATOM 2294 N N . ARG A 1 299 ? 33.325 51.047 -41.737 1.00 27.53 299 ARG A N 1
ATOM 2295 C CA . ARG A 1 299 ? 34.759 50.816 -41.445 1.00 27.53 299 ARG A CA 1
ATOM 2296 C C . ARG A 1 299 ? 35.414 52.138 -41.014 1.00 27.53 299 ARG A C 1
ATOM 2298 O O . ARG A 1 299 ? 34.915 53.193 -41.398 1.00 27.53 299 ARG A O 1
ATOM 2305 N N . ARG A 1 300 ? 36.618 52.038 -40.417 1.00 27.59 300 ARG A N 1
ATOM 2306 C CA . ARG A 1 300 ? 37.511 53.128 -39.934 1.00 27.59 300 ARG A CA 1
ATOM 2307 C C . ARG A 1 300 ? 37.047 53.715 -38.577 1.00 27.59 300 ARG A C 1
ATOM 2309 O O . ARG A 1 300 ? 35.849 53.851 -38.387 1.00 27.59 300 ARG A O 1
ATOM 2316 N N . HIS A 1 301 ? 37.891 54.068 -37.597 1.00 29.34 301 HIS A N 1
ATOM 2317 C CA . HIS A 1 301 ? 39.366 54.086 -37.455 1.00 29.34 301 HIS A CA 1
ATOM 2318 C C . HIS A 1 301 ? 39.805 53.503 -36.078 1.00 29.34 301 HIS A C 1
ATOM 2320 O O . HIS A 1 301 ? 38.980 53.349 -35.186 1.00 29.34 301 HIS A O 1
ATOM 2326 N N . GLY A 1 302 ? 41.108 53.233 -35.907 1.00 22.41 302 GLY A N 1
ATOM 2327 C CA . GLY A 1 302 ? 41.828 53.123 -34.614 1.00 22.41 302 GLY A CA 1
ATOM 2328 C C . GLY A 1 302 ? 43.128 53.958 -34.688 1.00 22.41 302 GLY A C 1
ATOM 2329 O O . GLY A 1 302 ? 43.200 54.767 -35.622 1.00 22.41 302 GLY A O 1
ATOM 2330 N N . PRO A 1 303 ? 44.176 53.754 -33.849 1.00 49.81 303 PRO A N 1
ATOM 2331 C CA . PRO A 1 303 ? 44.389 52.710 -32.825 1.00 49.81 303 PRO A CA 1
ATOM 2332 C C . PRO A 1 303 ? 44.926 53.268 -31.464 1.00 49.81 303 PRO A C 1
ATOM 2334 O O . PRO A 1 303 ? 44.699 54.439 -31.177 1.00 49.81 303 PRO A O 1
ATOM 2337 N N . ASP A 1 304 ? 45.684 52.440 -30.710 1.00 30.47 304 ASP A N 1
ATOM 2338 C CA . ASP A 1 304 ? 46.596 52.768 -29.578 1.00 30.47 304 ASP A CA 1
ATOM 2339 C C . ASP A 1 304 ? 45.927 53.150 -28.217 1.00 30.47 304 ASP A C 1
ATOM 2341 O O . ASP A 1 304 ? 45.018 53.971 -28.203 1.00 30.47 304 ASP A O 1
ATOM 2345 N N . ARG A 1 305 ? 46.282 52.643 -27.007 1.00 30.73 305 ARG A N 1
ATOM 2346 C CA . ARG A 1 305 ? 47.238 51.609 -26.473 1.00 30.73 305 ARG A CA 1
ATOM 2347 C C . ARG A 1 305 ? 46.612 50.892 -25.223 1.00 30.73 305 ARG A C 1
ATOM 2349 O O . ARG A 1 305 ? 45.389 50.895 -25.149 1.00 30.73 305 ARG A O 1
ATOM 2356 N N . ASP A 1 306 ? 47.254 50.258 -24.217 1.00 28.44 306 ASP A N 1
ATOM 2357 C CA . ASP A 1 306 ? 48.666 50.007 -23.805 1.00 28.44 306 ASP A CA 1
ATOM 2358 C C . ASP A 1 306 ? 48.799 48.753 -22.873 1.00 28.44 306 ASP A C 1
ATOM 2360 O O . ASP A 1 306 ? 47.846 47.987 -22.735 1.00 28.44 306 ASP A O 1
ATOM 2364 N N . GLU A 1 307 ? 49.972 48.510 -22.262 1.00 29.36 307 GLU A N 1
ATOM 2365 C CA . GLU A 1 307 ? 50.332 47.292 -21.494 1.00 29.36 307 GLU A CA 1
ATOM 2366 C C . GLU A 1 307 ? 49.856 47.182 -20.014 1.00 29.36 307 GLU A C 1
ATOM 2368 O O . GLU A 1 307 ? 49.683 48.170 -19.303 1.00 29.36 307 GLU A O 1
ATOM 2373 N N . GLY A 1 308 ? 49.786 45.938 -19.495 1.00 26.56 308 GLY A N 1
ATOM 2374 C CA . GLY A 1 308 ? 49.745 45.610 -18.053 1.00 26.56 308 GLY A CA 1
ATOM 2375 C C . GLY A 1 308 ? 49.598 44.099 -17.760 1.00 26.56 308 GLY A C 1
ATOM 2376 O O . GLY A 1 308 ? 48.748 43.444 -18.358 1.00 26.56 308 GLY A O 1
ATOM 2377 N N . ARG A 1 309 ? 50.416 43.502 -16.867 1.00 29.86 309 ARG A N 1
ATOM 2378 C CA . ARG A 1 309 ? 50.505 42.026 -16.674 1.00 29.86 309 ARG A CA 1
ATOM 2379 C C . ARG A 1 309 ? 50.149 41.511 -15.262 1.00 29.86 309 ARG A C 1
ATOM 2381 O O . ARG A 1 309 ? 50.829 41.861 -14.311 1.00 29.86 309 ARG A O 1
ATOM 2388 N N . GLY A 1 310 ? 49.223 40.542 -15.205 1.00 26.86 310 GLY A N 1
ATOM 2389 C CA . GLY A 1 310 ? 49.403 39.195 -14.609 1.00 26.86 310 GLY A CA 1
ATOM 2390 C C . GLY A 1 310 ? 49.520 38.957 -13.082 1.00 26.86 310 GLY A C 1
ATOM 2391 O O . GLY A 1 310 ? 50.303 39.593 -12.392 1.00 26.86 310 GLY A O 1
ATOM 2392 N N . GLY A 1 311 ? 48.876 37.872 -12.612 1.00 26.44 311 GLY A N 1
ATOM 2393 C CA . GLY A 1 311 ? 49.280 37.104 -11.412 1.00 26.44 311 GLY A CA 1
ATOM 2394 C C . GLY A 1 311 ? 48.336 37.163 -10.187 1.00 26.44 311 GLY A C 1
ATOM 2395 O O . GLY A 1 311 ? 48.027 38.257 -9.726 1.00 26.44 311 GLY A O 1
ATOM 2396 N N . PRO A 1 312 ? 47.889 36.018 -9.618 1.00 39.59 312 PRO A N 1
ATOM 2397 C CA . PRO A 1 312 ? 47.040 35.974 -8.418 1.00 39.59 312 PRO A CA 1
ATOM 2398 C C . PRO A 1 312 ? 47.829 35.757 -7.109 1.00 39.59 312 PRO A C 1
ATOM 2400 O O . PRO A 1 312 ? 48.940 35.228 -7.126 1.00 39.59 312 PRO A O 1
ATOM 2403 N N . PHE A 1 313 ? 47.223 36.081 -5.957 1.00 27.47 313 PHE A N 1
ATOM 2404 C CA . PHE A 1 313 ? 47.799 35.829 -4.626 1.00 27.47 313 PHE A CA 1
ATOM 2405 C C . PHE A 1 313 ? 46.775 35.303 -3.604 1.00 27.47 313 PHE A C 1
ATOM 2407 O O . PHE A 1 313 ? 45.617 35.712 -3.593 1.00 27.47 313 PHE A O 1
ATOM 2414 N N . ASN A 1 314 ? 47.233 34.418 -2.712 1.00 30.25 314 ASN A N 1
ATOM 2415 C CA . ASN A 1 314 ? 46.483 33.941 -1.543 1.00 30.25 314 ASN A CA 1
ATOM 2416 C C . ASN A 1 314 ? 46.482 34.980 -0.409 1.00 30.25 314 ASN A C 1
ATOM 2418 O O . ASN A 1 314 ? 47.494 35.645 -0.190 1.00 30.25 314 ASN A O 1
ATOM 2422 N N . LEU A 1 315 ? 45.426 35.002 0.414 1.00 28.50 315 LEU A N 1
ATOM 2423 C CA . LEU A 1 315 ? 45.439 35.652 1.731 1.00 28.50 315 LEU A CA 1
ATOM 2424 C C . LEU A 1 315 ? 44.741 34.802 2.802 1.00 28.50 315 LEU A C 1
ATOM 2426 O O . LEU A 1 315 ? 43.800 34.061 2.526 1.00 28.50 315 LEU A O 1
ATOM 2430 N N . ARG A 1 316 ? 45.224 34.902 4.048 1.00 26.03 316 ARG A N 1
ATOM 2431 C CA . ARG A 1 316 ? 44.748 34.112 5.194 1.00 26.03 316 ARG A CA 1
ATOM 2432 C C . ARG A 1 316 ? 44.817 34.951 6.477 1.00 26.03 316 ARG A C 1
ATOM 2434 O O . ARG A 1 316 ? 45.881 35.473 6.780 1.00 26.03 316 ARG A O 1
ATOM 2441 N N . ARG A 1 317 ? 43.733 34.931 7.268 1.00 28.97 317 ARG A N 1
ATOM 2442 C CA . ARG A 1 317 ? 43.586 35.455 8.652 1.00 28.97 317 ARG A CA 1
ATOM 2443 C C . ARG A 1 317 ? 43.684 36.975 8.867 1.00 28.97 317 ARG A C 1
ATOM 2445 O O . ARG A 1 317 ? 44.644 37.615 8.467 1.00 28.97 317 ARG A O 1
ATOM 2452 N N . HIS A 1 318 ? 42.795 37.475 9.731 1.00 24.84 318 HIS A N 1
ATOM 2453 C CA . HIS A 1 318 ? 43.155 38.464 10.751 1.00 24.84 318 HIS A CA 1
ATOM 2454 C C . HIS A 1 318 ? 42.354 38.249 12.054 1.00 24.84 318 HIS A C 1
ATOM 2456 O O . HIS A 1 318 ? 41.341 37.552 12.066 1.00 24.84 318 HIS A O 1
ATOM 2462 N N . ARG A 1 319 ? 42.858 38.822 13.151 1.00 27.31 319 ARG A N 1
ATOM 2463 C CA . ARG A 1 319 ? 42.271 38.965 14.510 1.00 27.31 319 ARG A CA 1
ATOM 2464 C C . ARG A 1 319 ? 42.372 40.472 14.883 1.00 27.31 319 ARG A C 1
ATOM 2466 O O . ARG A 1 319 ? 43.134 41.140 14.167 1.00 27.31 319 ARG A O 1
ATOM 2473 N N . PRO A 1 320 ? 41.698 41.033 15.926 1.00 37.06 320 PRO A N 1
ATOM 2474 C CA . PRO A 1 320 ? 41.902 40.657 17.350 1.00 37.06 320 PRO A CA 1
ATOM 2475 C C . PRO A 1 320 ? 40.717 40.905 18.348 1.00 37.06 320 PRO A C 1
ATOM 2477 O O . PRO A 1 320 ? 39.654 41.331 17.926 1.00 37.06 320 PRO A O 1
ATOM 2480 N N . ASP A 1 321 ? 40.950 40.603 19.646 1.00 28.05 321 ASP A N 1
ATOM 2481 C CA . ASP A 1 321 ? 40.549 41.264 20.934 1.00 28.05 321 ASP A CA 1
ATOM 2482 C C . ASP A 1 321 ? 39.157 41.963 21.138 1.00 28.05 321 ASP A C 1
ATOM 2484 O O . ASP A 1 321 ? 38.584 42.504 20.206 1.00 28.05 321 ASP A O 1
ATOM 2488 N N . ARG A 1 322 ? 38.550 42.078 22.348 1.00 27.95 322 ARG A N 1
ATOM 2489 C CA . ARG A 1 322 ? 39.020 41.906 23.756 1.00 27.95 322 ARG A CA 1
ATOM 2490 C C . ARG A 1 322 ? 37.871 41.819 24.799 1.00 27.95 322 ARG A C 1
ATOM 2492 O O . ARG A 1 322 ? 36.852 42.457 24.585 1.00 27.95 322 ARG A O 1
ATOM 2499 N N . ALA A 1 323 ? 38.165 41.248 25.989 1.00 26.45 323 ALA A N 1
ATOM 2500 C CA . ALA A 1 323 ? 37.509 41.483 27.311 1.00 26.45 323 ALA A CA 1
ATOM 2501 C C . ALA A 1 323 ? 35.995 41.125 27.461 1.00 26.45 323 ALA A C 1
ATOM 2503 O O . ALA A 1 323 ? 35.291 41.016 26.472 1.00 26.45 323 ALA A O 1
ATOM 2504 N N . GLN A 1 324 ? 35.400 40.895 28.649 1.00 27.25 324 GLN A N 1
ATOM 2505 C CA . GLN A 1 324 ? 35.870 40.674 30.041 1.00 27.25 324 GLN A CA 1
ATOM 2506 C C . GLN A 1 324 ? 34.838 39.781 30.794 1.00 27.25 324 GLN A C 1
ATOM 2508 O O . GLN A 1 324 ? 33.759 39.537 30.262 1.00 27.25 324 GLN A O 1
ATOM 2513 N N . ALA A 1 325 ? 35.125 39.308 32.021 1.00 29.48 325 ALA A N 1
ATOM 2514 C CA . ALA A 1 325 ? 34.211 38.443 32.795 1.00 29.48 325 ALA A CA 1
ATOM 2515 C C . ALA A 1 325 ? 34.237 38.697 34.326 1.00 29.48 325 ALA A C 1
ATOM 2517 O O . ALA A 1 325 ? 35.301 39.027 34.858 1.00 29.48 325 ALA A O 1
ATOM 2518 N N . PRO A 1 326 ? 33.116 38.483 35.053 1.00 29.98 326 PRO A N 1
ATOM 2519 C CA . PRO A 1 326 ? 33.072 38.336 36.513 1.00 29.98 326 PRO A CA 1
ATOM 2520 C C . PRO A 1 326 ? 33.071 36.854 36.968 1.00 29.98 326 PRO A C 1
ATOM 2522 O O . PRO A 1 326 ? 33.116 35.938 36.149 1.00 29.98 326 PRO A O 1
ATOM 2525 N N . ARG A 1 327 ? 33.092 36.608 38.289 1.00 28.55 327 ARG A N 1
ATOM 2526 C CA . ARG A 1 327 ? 33.447 35.310 38.909 1.00 28.55 327 ARG A CA 1
ATOM 2527 C C . ARG A 1 327 ? 32.265 34.563 39.543 1.00 28.55 327 ARG A C 1
ATOM 2529 O O . ARG A 1 327 ? 31.332 35.184 40.037 1.00 28.55 327 ARG A O 1
ATOM 2536 N N . LEU A 1 328 ? 32.395 33.235 39.627 1.00 28.84 328 LEU A N 1
ATOM 2537 C CA . LEU A 1 328 ? 31.559 32.341 40.442 1.00 28.84 328 LEU A CA 1
ATOM 2538 C C . LEU A 1 328 ? 31.954 32.371 41.933 1.00 28.84 328 LEU A C 1
ATOM 2540 O O . LEU A 1 328 ? 33.121 32.583 42.272 1.00 28.84 328 LEU A O 1
ATOM 2544 N N . SER A 1 329 ? 30.992 32.076 42.809 1.00 27.34 329 SER A N 1
ATOM 2545 C CA . SER A 1 329 ? 31.163 31.822 44.248 1.00 27.34 329 SER A CA 1
ATOM 2546 C C . SER A 1 329 ? 30.708 30.395 44.619 1.00 27.34 329 SER A C 1
ATOM 2548 O O . SER A 1 329 ? 30.083 29.703 43.817 1.00 27.34 329 SER A O 1
ATOM 2550 N N . ARG A 1 330 ? 31.109 29.904 45.802 1.00 30.89 330 ARG A N 1
ATOM 2551 C CA . ARG A 1 330 ? 30.951 28.495 46.230 1.00 30.89 330 ARG A CA 1
ATOM 2552 C C . ARG A 1 330 ? 29.568 28.197 46.850 1.00 30.89 330 ARG A C 1
ATOM 2554 O O . ARG A 1 330 ? 28.968 29.112 47.408 1.00 30.89 330 ARG A O 1
ATOM 2561 N N . PRO A 1 331 ? 29.094 26.933 46.800 1.00 30.12 331 PRO A N 1
ATOM 2562 C CA . PRO A 1 331 ? 27.800 26.526 47.354 1.00 30.12 331 PRO A CA 1
ATOM 2563 C C . PRO A 1 331 ? 27.794 26.397 48.888 1.00 30.12 331 PRO A C 1
ATOM 2565 O O . PRO A 1 331 ? 28.844 26.286 49.526 1.00 30.12 331 PRO A O 1
ATOM 2568 N N . LEU A 1 332 ? 26.580 26.364 49.446 1.00 26.94 332 LEU A N 1
ATOM 2569 C CA . LEU A 1 332 ? 26.254 26.048 50.843 1.00 26.94 332 LEU A CA 1
ATOM 2570 C C . LEU A 1 332 ? 25.911 24.545 51.009 1.00 26.94 332 LEU A C 1
ATOM 2572 O O . LEU A 1 332 ? 25.660 23.878 50.003 1.00 26.94 332 LEU A O 1
ATOM 2576 N N . PRO A 1 333 ? 25.945 23.987 52.238 1.00 27.30 333 PRO A N 1
ATOM 2577 C CA . PRO A 1 333 ? 25.663 22.568 52.489 1.00 27.30 333 PRO A CA 1
ATOM 2578 C C . PRO A 1 333 ? 24.170 22.218 52.364 1.00 27.30 333 PRO A C 1
ATOM 2580 O O . PRO A 1 333 ? 23.311 23.094 52.417 1.00 27.30 333 PRO A O 1
ATOM 2583 N N . ALA A 1 334 ? 23.876 20.925 52.205 1.00 26.89 334 ALA A N 1
ATOM 2584 C CA . ALA A 1 334 ? 22.522 20.403 52.034 1.00 26.89 334 ALA A CA 1
ATOM 2585 C C . ALA A 1 334 ? 21.823 20.098 53.371 1.00 26.89 334 ALA A C 1
ATOM 2587 O O . ALA A 1 334 ? 22.412 19.461 54.246 1.00 26.89 334 ALA A O 1
ATOM 2588 N N . ASP A 1 335 ? 20.549 20.483 53.474 1.00 26.50 335 ASP A N 1
ATOM 2589 C CA . ASP A 1 335 ? 19.634 20.016 54.519 1.00 26.50 335 ASP A CA 1
ATOM 2590 C C . ASP A 1 335 ? 19.098 18.615 54.196 1.00 26.50 335 ASP A C 1
ATOM 2592 O O . ASP A 1 335 ? 18.804 18.278 53.047 1.00 26.50 335 ASP A O 1
ATOM 2596 N N . THR A 1 336 ? 18.922 17.797 55.232 1.00 30.73 336 THR A N 1
ATOM 2597 C CA . THR A 1 336 ? 18.338 16.457 55.118 1.00 30.73 336 THR A CA 1
ATOM 2598 C C . THR A 1 336 ? 16.813 16.517 55.147 1.00 30.73 336 THR A C 1
ATOM 2600 O O . THR A 1 336 ? 16.235 16.854 56.181 1.00 30.73 336 THR A O 1
ATOM 2603 N N . GLN A 1 337 ? 16.148 16.088 54.071 1.00 26.36 337 GLN A N 1
ATOM 2604 C CA . GLN A 1 337 ? 14.731 15.712 54.109 1.00 26.36 337 GLN A CA 1
ATOM 2605 C C . GLN A 1 337 ? 14.499 14.340 53.471 1.00 26.36 337 GLN A C 1
ATOM 2607 O O . GLN A 1 337 ? 15.123 13.978 52.478 1.00 26.36 337 GLN A O 1
ATOM 2612 N N . SER A 1 338 ? 13.598 13.572 54.084 1.00 33.59 338 SER A N 1
ATOM 2613 C CA . SER A 1 338 ? 13.221 12.223 53.661 1.00 33.59 338 SER A CA 1
ATOM 2614 C C . SER A 1 338 ? 12.250 12.282 52.480 1.00 33.59 338 SER A C 1
ATOM 2616 O O . SER A 1 338 ? 11.087 12.642 52.666 1.00 33.59 338 SER A O 1
ATOM 2618 N N . SER A 1 339 ? 12.693 11.905 51.279 1.00 25.33 339 SER A N 1
ATOM 2619 C CA . SER A 1 339 ? 11.773 11.557 50.191 1.00 25.33 339 SER A CA 1
ATOM 2620 C C . SER A 1 339 ? 11.330 10.102 50.336 1.00 25.33 339 SER A C 1
ATOM 2622 O O . SER A 1 339 ? 12.164 9.205 50.470 1.00 25.33 339 SER A O 1
ATOM 2624 N N . ALA A 1 340 ? 10.019 9.860 50.286 1.00 26.16 340 ALA A N 1
ATOM 2625 C CA . ALA A 1 340 ? 9.471 8.508 50.264 1.00 26.16 340 ALA A CA 1
ATOM 2626 C C . ALA A 1 340 ? 9.974 7.734 49.032 1.00 26.16 340 ALA A C 1
ATOM 2628 O O . ALA A 1 340 ? 10.198 8.320 47.972 1.00 26.16 340 ALA A O 1
ATOM 2629 N N . MET A 1 341 ? 10.137 6.416 49.167 1.00 23.91 341 MET A N 1
ATOM 2630 C CA . MET A 1 341 ? 10.548 5.565 48.051 1.00 23.91 341 MET A CA 1
ATOM 2631 C C . MET A 1 341 ? 9.454 5.536 46.979 1.00 23.91 341 MET A C 1
ATOM 2633 O O . MET A 1 341 ? 8.378 4.982 47.207 1.00 23.91 341 MET A O 1
ATOM 2637 N N . THR A 1 342 ? 9.746 6.067 45.792 1.00 26.17 342 THR A N 1
ATOM 2638 C CA . THR A 1 342 ? 9.058 5.624 44.575 1.00 26.17 342 THR A CA 1
ATOM 2639 C C . THR A 1 342 ? 9.341 4.133 44.375 1.00 26.17 342 THR A C 1
ATOM 2641 O O . THR A 1 342 ? 10.490 3.720 44.562 1.00 26.17 342 THR A O 1
ATOM 2644 N N . PRO A 1 343 ? 8.347 3.307 43.999 1.00 31.53 343 PRO A N 1
ATOM 2645 C CA . PRO A 1 343 ? 8.600 1.903 43.697 1.00 31.53 343 PRO A CA 1
ATOM 2646 C C . PRO A 1 343 ? 9.589 1.811 42.527 1.00 31.53 343 PRO A C 1
ATOM 2648 O O . PRO A 1 343 ? 9.372 2.408 41.473 1.00 31.53 343 PRO A O 1
ATOM 2651 N N . SER A 1 344 ? 10.702 1.103 42.724 1.00 28.06 344 SER A N 1
ATOM 2652 C CA . SER A 1 344 ? 11.692 0.882 41.670 1.00 28.06 344 SER A CA 1
ATOM 2653 C C . SER A 1 344 ? 11.132 -0.039 40.587 1.00 28.06 344 SER A C 1
ATOM 2655 O O . SER A 1 344 ? 10.354 -0.947 40.882 1.00 28.06 344 SER A O 1
ATOM 2657 N N . PHE A 1 345 ? 11.578 0.149 39.342 1.00 37.97 345 PHE A N 1
ATOM 2658 C CA . PHE A 1 345 ? 11.260 -0.766 38.247 1.00 37.97 345 PHE A CA 1
ATOM 2659 C C . PHE A 1 345 ? 11.627 -2.208 38.625 1.00 37.97 345 PHE A C 1
ATOM 2661 O O . PHE A 1 345 ? 12.760 -2.487 39.009 1.00 37.97 345 PHE A O 1
ATOM 2668 N N . ALA A 1 346 ? 10.689 -3.142 38.453 1.00 30.41 346 ALA A N 1
ATOM 2669 C CA . ALA A 1 346 ? 10.911 -4.562 38.737 1.00 30.41 346 ALA A CA 1
ATOM 2670 C C . ALA A 1 346 ? 12.018 -5.203 37.863 1.00 30.41 346 ALA A C 1
ATOM 2672 O O . ALA A 1 346 ? 12.516 -6.279 38.187 1.00 30.41 346 ALA A O 1
ATOM 2673 N N . SER A 1 347 ? 12.451 -4.524 36.794 1.00 37.69 347 SER A N 1
ATOM 2674 C CA . SER A 1 347 ? 13.558 -4.929 35.920 1.00 37.69 347 SER A CA 1
ATOM 2675 C C . SER A 1 347 ? 14.938 -4.932 36.597 1.00 37.69 347 SER A C 1
ATOM 2677 O O . SER A 1 347 ? 15.878 -5.478 36.026 1.00 37.69 347 SER A O 1
ATOM 2679 N N . THR A 1 348 ? 15.087 -4.391 37.815 1.00 36.50 348 THR A N 1
ATOM 2680 C CA . THR A 1 348 ? 16.350 -4.464 38.580 1.00 36.50 348 THR A CA 1
ATOM 2681 C C . THR A 1 348 ? 16.591 -5.810 39.278 1.00 36.50 348 THR A C 1
ATOM 2683 O O . THR A 1 348 ? 17.643 -5.980 39.891 1.00 36.50 348 THR A O 1
ATOM 2686 N N . ALA A 1 349 ? 15.636 -6.749 39.241 1.00 33.94 349 ALA A N 1
ATOM 2687 C CA . ALA A 1 349 ? 15.712 -8.014 39.985 1.00 33.94 349 ALA A CA 1
ATOM 2688 C C . ALA A 1 349 ? 16.272 -9.208 39.183 1.00 33.94 349 ALA A C 1
ATOM 2690 O O . ALA A 1 349 ? 16.869 -10.106 39.775 1.00 33.94 349 ALA A O 1
ATOM 2691 N N . ASP A 1 350 ? 16.096 -9.232 37.859 1.00 48.84 350 ASP A N 1
ATOM 2692 C CA . ASP A 1 350 ? 16.536 -10.336 36.995 1.00 48.84 350 ASP A CA 1
ATOM 2693 C C . ASP A 1 350 ? 17.816 -9.953 36.243 1.00 48.84 350 ASP A C 1
ATOM 2695 O O . ASP A 1 350 ? 17.776 -9.343 35.179 1.00 48.84 350 ASP A O 1
ATOM 2699 N N . LEU A 1 351 ? 18.966 -10.281 36.833 1.00 48.66 351 LEU A N 1
ATOM 2700 C CA . LEU A 1 351 ? 20.299 -10.058 36.253 1.00 48.66 351 LEU A CA 1
ATOM 2701 C C . LEU A 1 351 ? 20.968 -11.377 35.815 1.00 48.66 351 LEU A C 1
ATOM 2703 O O . LEU A 1 351 ? 22.190 -11.440 35.674 1.00 48.66 351 LEU A O 1
ATOM 2707 N N . GLY A 1 352 ? 20.184 -12.448 35.646 1.00 52.44 352 GLY A N 1
ATOM 2708 C CA . GLY A 1 352 ? 20.699 -13.756 35.246 1.00 52.44 352 GLY A CA 1
ATOM 2709 C C . GLY A 1 352 ? 21.087 -13.798 33.760 1.00 52.44 352 GLY A C 1
ATOM 2710 O O . GLY A 1 352 ? 20.316 -13.319 32.926 1.00 52.44 352 GLY A O 1
ATOM 2711 N N . PRO A 1 353 ? 22.239 -14.390 33.386 1.00 56.16 353 PRO A N 1
ATOM 2712 C CA . PRO A 1 353 ? 22.544 -14.657 31.984 1.00 56.16 353 PRO A CA 1
ATOM 2713 C C . PRO A 1 353 ? 21.550 -15.689 31.432 1.00 56.16 353 PRO A C 1
ATOM 2715 O O . PRO A 1 353 ? 21.496 -16.818 31.919 1.00 56.16 353 PRO A O 1
ATOM 2718 N N . LYS A 1 354 ? 20.757 -15.291 30.432 1.00 69.62 354 LYS A N 1
ATOM 2719 C CA . LYS A 1 354 ? 19.736 -16.138 29.797 1.00 69.62 354 LYS A CA 1
ATOM 2720 C C . LYS A 1 354 ? 20.353 -17.277 28.986 1.00 69.62 354 LYS A C 1
ATOM 2722 O O . LYS A 1 354 ? 21.406 -17.119 28.364 1.00 69.62 354 LYS A O 1
ATOM 2727 N N . THR A 1 355 ? 19.670 -18.417 28.950 1.00 77.19 355 THR A N 1
ATOM 2728 C CA . THR A 1 355 ? 20.085 -19.581 28.164 1.00 77.19 355 THR A CA 1
ATOM 2729 C C . THR A 1 355 ? 19.808 -19.339 26.680 1.00 77.19 355 THR A C 1
ATOM 2731 O O . THR A 1 355 ? 18.663 -19.384 26.234 1.00 77.19 355 THR A O 1
ATOM 2734 N N . ILE A 1 356 ? 20.863 -19.093 25.900 1.00 86.56 356 ILE A N 1
ATOM 2735 C CA . ILE A 1 356 ? 20.763 -18.913 24.445 1.00 86.56 356 ILE A CA 1
ATOM 2736 C C . ILE A 1 356 ? 20.690 -20.280 23.752 1.00 86.56 356 ILE A C 1
ATOM 2738 O O . ILE A 1 356 ? 21.619 -21.084 23.877 1.00 86.56 356 ILE A O 1
ATOM 2742 N N . SER A 1 357 ? 19.637 -20.517 22.965 1.00 89.88 357 SER A N 1
ATOM 2743 C CA . SER A 1 357 ? 19.541 -21.655 22.042 1.00 89.88 357 SER A CA 1
ATOM 2744 C C . SER A 1 357 ? 19.815 -21.240 20.590 1.00 89.88 357 SER A C 1
ATOM 2746 O O . SER A 1 357 ? 19.701 -20.070 20.218 1.00 89.88 357 SER A O 1
ATOM 2748 N N . PHE A 1 358 ? 20.191 -22.214 19.758 1.00 94.12 358 PHE A N 1
ATOM 2749 C CA . PHE A 1 358 ? 20.321 -22.042 18.308 1.00 94.12 358 PHE A CA 1
ATOM 2750 C C . PHE A 1 358 ? 19.745 -23.271 17.594 1.00 94.12 358 PHE A C 1
ATOM 2752 O O . PHE A 1 358 ? 20.466 -24.143 17.102 1.00 94.12 358 PHE A O 1
ATOM 2759 N N . ASP A 1 359 ? 18.421 -23.381 17.639 1.00 92.88 359 ASP A N 1
ATOM 2760 C CA . ASP A 1 359 ? 17.688 -24.598 17.300 1.00 92.88 359 ASP A CA 1
ATOM 2761 C C . ASP A 1 359 ? 17.441 -24.707 15.795 1.00 92.88 359 ASP A C 1
ATOM 2763 O O . ASP A 1 359 ? 17.018 -23.751 15.146 1.00 92.88 359 ASP A O 1
ATOM 2767 N N . ARG A 1 360 ? 17.671 -25.893 15.224 1.00 94.75 360 ARG A N 1
ATOM 2768 C CA . ARG A 1 360 ? 17.442 -26.173 13.800 1.00 94.75 360 ARG A CA 1
ATOM 2769 C C . ARG A 1 360 ? 16.015 -26.679 13.574 1.00 94.75 360 ARG A C 1
ATOM 2771 O O . ARG A 1 360 ? 15.689 -27.789 13.986 1.00 94.75 360 ARG A O 1
ATOM 2778 N N . LEU A 1 361 ? 15.203 -25.911 12.848 1.00 93.06 361 LEU A N 1
ATOM 2779 C CA . LEU A 1 361 ? 13.831 -26.278 12.465 1.00 93.06 361 LEU A CA 1
ATOM 2780 C C . LEU A 1 361 ? 13.779 -27.068 11.147 1.00 93.06 361 LEU A C 1
ATOM 2782 O O . LEU A 1 361 ? 12.823 -27.794 10.895 1.00 93.06 361 LEU A O 1
ATOM 2786 N N . GLY A 1 362 ? 14.798 -26.928 10.294 1.00 90.75 362 GLY A N 1
ATOM 2787 C CA . GLY A 1 362 ? 14.841 -27.568 8.978 1.00 90.75 362 GLY A CA 1
ATOM 2788 C C . GLY A 1 362 ? 16.204 -27.455 8.296 1.00 90.75 362 GLY A C 1
ATOM 2789 O O . GLY A 1 362 ? 17.210 -27.082 8.903 1.00 90.75 362 GLY A O 1
ATOM 2790 N N . GLU A 1 363 ? 16.282 -27.796 7.012 1.00 93.31 363 GLU A N 1
ATOM 2791 C CA . GLU A 1 363 ? 17.514 -27.618 6.242 1.00 93.31 363 GLU A CA 1
ATOM 2792 C C . GLU A 1 363 ? 17.762 -26.139 5.944 1.00 93.31 363 GLU A C 1
ATOM 2794 O O . GLU A 1 363 ? 17.039 -25.538 5.161 1.00 93.31 363 GLU A O 1
ATOM 2799 N N . GLY A 1 364 ? 18.780 -25.550 6.579 1.00 96.62 364 GLY A N 1
ATOM 2800 C CA . GLY A 1 364 ? 19.064 -24.119 6.468 1.00 96.62 364 GLY A CA 1
ATOM 2801 C C . GLY A 1 364 ? 18.115 -23.216 7.266 1.00 96.62 364 GLY A C 1
ATOM 2802 O O . GLY A 1 364 ? 18.082 -22.022 6.998 1.00 96.62 364 GLY A O 1
ATOM 2803 N N . LEU A 1 365 ? 17.339 -23.750 8.216 1.00 98.19 365 LEU A N 1
ATOM 2804 C CA . LEU A 1 365 ? 16.343 -22.992 8.985 1.00 98.19 365 LEU A CA 1
ATOM 2805 C C . LEU A 1 365 ? 16.624 -23.106 10.482 1.00 98.19 365 LEU A C 1
ATOM 2807 O O . LEU A 1 365 ? 16.619 -24.218 11.020 1.00 98.19 365 LEU A O 1
ATOM 2811 N N . TYR A 1 366 ? 16.858 -21.966 11.138 1.00 98.19 366 TYR A N 1
ATOM 2812 C CA . TYR A 1 366 ? 17.262 -21.899 12.545 1.00 98.19 366 TYR A CA 1
ATOM 2813 C C . TYR A 1 366 ? 16.527 -20.792 13.314 1.00 98.19 366 TYR A C 1
ATOM 2815 O O . TYR A 1 366 ? 16.204 -19.746 12.748 1.00 98.19 366 TYR A O 1
ATOM 2823 N N . ALA A 1 367 ? 16.320 -21.012 14.611 1.00 97.31 367 ALA A N 1
ATOM 2824 C CA . ALA A 1 367 ? 15.895 -20.002 15.574 1.00 97.31 367 ALA A CA 1
ATOM 2825 C C . ALA A 1 367 ? 17.027 -19.720 16.560 1.00 97.31 367 ALA A C 1
ATOM 2827 O O . ALA A 1 367 ? 17.576 -20.641 17.160 1.00 97.31 367 ALA A O 1
ATOM 2828 N N . TYR A 1 368 ? 17.328 -18.445 16.760 1.00 96.75 368 TYR A N 1
ATOM 2829 C CA . TYR A 1 368 ? 18.076 -17.956 17.908 1.00 96.75 368 TYR A CA 1
ATOM 2830 C C . TYR A 1 368 ? 17.054 -17.563 18.982 1.00 96.75 368 TYR A C 1
ATOM 2832 O O . TYR A 1 368 ? 16.224 -16.689 18.722 1.00 96.75 368 TYR A O 1
ATOM 2840 N N . THR A 1 369 ? 17.076 -18.208 20.152 1.00 92.38 369 THR A N 1
ATOM 2841 C CA . THR A 1 369 ? 16.161 -17.883 21.268 1.00 92.38 369 THR A CA 1
ATOM 2842 C C . THR A 1 369 ? 16.940 -17.595 22.548 1.00 92.38 369 THR A C 1
ATOM 2844 O O . THR A 1 369 ? 18.035 -18.125 22.733 1.00 92.38 369 THR A O 1
ATOM 2847 N N . ALA A 1 370 ? 16.396 -16.739 23.416 1.00 82.56 370 ALA A N 1
ATOM 2848 C CA . ALA A 1 370 ? 17.088 -16.226 24.603 1.00 82.56 370 ALA A CA 1
ATOM 2849 C C . ALA A 1 370 ? 16.184 -16.196 25.855 1.00 82.56 370 ALA A C 1
ATOM 2851 O O . ALA A 1 370 ? 16.063 -15.178 26.529 1.00 82.56 370 ALA A O 1
ATOM 2852 N N . GLU A 1 371 ? 15.528 -17.322 26.163 1.00 76.06 371 GLU A N 1
ATOM 2853 C CA . GLU A 1 371 ? 14.829 -17.572 27.443 1.00 76.06 371 GLU A CA 1
ATOM 2854 C C . GLU A 1 371 ? 13.903 -16.419 27.918 1.00 76.06 371 GLU A C 1
ATOM 2856 O O . GLU A 1 371 ? 13.975 -15.941 29.051 1.00 76.06 371 GLU A O 1
ATOM 2861 N N . GLY A 1 372 ? 13.025 -15.963 27.016 1.00 72.44 372 GLY A N 1
ATOM 2862 C CA . GLY A 1 372 ? 12.048 -14.890 27.254 1.00 72.44 372 GLY A CA 1
ATOM 2863 C C . GLY A 1 372 ? 12.428 -13.535 26.647 1.00 72.44 372 GLY A C 1
ATOM 2864 O O . GLY A 1 372 ? 11.542 -12.713 26.422 1.00 72.44 372 GLY A O 1
ATOM 2865 N N . ASP A 1 373 ? 13.700 -13.325 26.310 1.00 84.19 373 ASP A N 1
ATOM 2866 C CA . ASP A 1 373 ? 14.146 -12.166 25.531 1.00 84.19 373 ASP A CA 1
ATOM 2867 C C . ASP A 1 373 ? 13.886 -12.373 24.012 1.00 84.19 373 ASP A C 1
ATOM 2869 O O . ASP A 1 373 ? 13.620 -13.501 23.581 1.00 84.19 373 ASP A O 1
ATOM 2873 N N . PRO A 1 374 ? 13.904 -11.301 23.188 1.00 89.88 374 PRO A N 1
ATOM 2874 C CA . PRO A 1 374 ? 13.621 -11.349 21.748 1.00 89.88 374 PRO A CA 1
ATOM 2875 C C . PRO A 1 374 ? 14.346 -12.446 20.947 1.00 89.88 374 PRO A C 1
ATOM 2877 O O . PRO A 1 374 ? 15.574 -12.482 20.872 1.00 89.88 374 PRO A O 1
ATOM 2880 N N . ASN A 1 375 ? 13.580 -13.292 20.257 1.00 95.50 375 ASN A N 1
ATOM 2881 C CA . ASN A 1 375 ? 14.098 -14.258 19.285 1.00 95.50 375 ASN A CA 1
ATOM 2882 C C . ASN A 1 375 ? 14.554 -13.592 17.968 1.00 95.50 375 ASN A C 1
ATOM 2884 O O . ASN A 1 375 ? 14.047 -12.534 17.587 1.00 95.50 375 ASN A O 1
ATOM 2888 N N . SER A 1 376 ? 15.433 -14.278 17.228 1.00 97.56 376 SER A N 1
ATOM 2889 C CA . SER A 1 376 ? 15.754 -13.986 15.819 1.00 97.56 376 SER A CA 1
ATOM 2890 C C . SER A 1 376 ? 15.629 -15.243 14.950 1.00 97.56 376 SER A C 1
ATOM 2892 O O . SER A 1 376 ? 15.983 -16.348 15.365 1.00 97.56 376 SER A O 1
ATOM 2894 N N . GLY A 1 377 ? 15.151 -15.078 13.718 1.00 98.06 377 GLY A N 1
ATOM 2895 C CA . GLY A 1 377 ? 15.056 -16.133 12.707 1.00 98.06 377 GLY A CA 1
ATOM 2896 C C . GLY A 1 377 ? 16.229 -16.128 11.729 1.00 98.06 377 GLY A C 1
ATOM 2897 O O . GLY A 1 377 ? 16.765 -15.071 11.411 1.00 98.06 377 GLY A O 1
ATOM 2898 N N . ILE A 1 378 ? 16.638 -17.298 11.234 1.00 98.62 378 ILE A N 1
ATOM 2899 C CA . ILE A 1 378 ? 17.701 -17.428 10.230 1.00 98.62 378 ILE A CA 1
ATOM 2900 C C . ILE A 1 378 ? 17.238 -18.368 9.112 1.00 98.62 378 ILE A C 1
ATOM 2902 O O . ILE A 1 378 ? 16.892 -19.526 9.364 1.00 98.62 378 ILE A O 1
ATOM 2906 N N . ILE A 1 379 ? 17.311 -17.882 7.869 1.00 98.69 379 ILE A N 1
ATOM 2907 C CA . ILE A 1 379 ? 17.090 -18.658 6.645 1.00 98.69 379 ILE A CA 1
ATOM 2908 C C . ILE A 1 379 ? 18.375 -18.660 5.816 1.00 98.69 379 ILE A C 1
ATOM 2910 O O . ILE A 1 379 ? 18.893 -17.609 5.443 1.00 98.69 379 ILE A O 1
ATOM 2914 N N . VAL A 1 380 ? 18.862 -19.849 5.473 1.00 98.50 380 VAL A N 1
ATOM 2915 C CA . VAL A 1 380 ? 20.002 -20.084 4.583 1.00 98.50 380 VAL A CA 1
ATOM 2916 C C . VAL A 1 380 ? 19.481 -20.668 3.269 1.00 98.50 380 VAL A C 1
ATOM 2918 O O . VAL A 1 380 ? 18.812 -21.706 3.261 1.00 98.50 380 VAL A O 1
ATOM 2921 N N . GLY A 1 381 ? 19.779 -19.997 2.156 1.00 97.38 381 GLY A N 1
ATOM 2922 C CA . GLY A 1 381 ? 19.534 -20.489 0.799 1.00 97.38 381 GLY A CA 1
ATOM 2923 C C . GLY A 1 381 ? 20.807 -21.009 0.124 1.00 97.38 381 GLY A C 1
ATOM 2924 O O . GLY A 1 381 ? 21.805 -21.294 0.790 1.00 97.38 381 GLY A O 1
ATOM 2925 N N . ASP A 1 382 ? 20.814 -21.112 -1.206 1.00 95.56 382 ASP A N 1
ATOM 2926 C CA . ASP A 1 382 ? 22.023 -21.465 -1.965 1.00 95.56 382 ASP A CA 1
ATOM 2927 C C . ASP A 1 382 ? 23.028 -20.305 -1.994 1.00 95.56 382 ASP A C 1
ATOM 2929 O O . ASP A 1 382 ? 24.193 -20.513 -1.668 1.00 95.56 382 ASP A O 1
ATOM 2933 N N . ASP A 1 383 ? 22.572 -19.086 -2.304 1.00 94.94 383 ASP A N 1
ATOM 2934 C CA . ASP A 1 383 ? 23.457 -17.947 -2.616 1.00 94.94 383 ASP A CA 1
ATOM 2935 C C . ASP A 1 383 ? 23.761 -17.030 -1.422 1.00 94.94 383 ASP A C 1
ATOM 2937 O O . ASP A 1 383 ? 24.741 -16.281 -1.426 1.00 94.94 383 ASP A O 1
ATOM 2941 N N . CYS A 1 384 ? 22.856 -16.986 -0.442 1.00 97.94 384 CYS A N 1
ATOM 2942 C CA . CYS A 1 384 ? 22.877 -16.019 0.654 1.00 97.94 384 CYS A CA 1
ATOM 2943 C C . CYS A 1 384 ? 21.938 -16.425 1.799 1.00 97.94 384 CYS A C 1
ATOM 2945 O O . CYS A 1 384 ? 21.190 -17.401 1.700 1.00 97.94 384 CYS A O 1
ATOM 2947 N N . CYS A 1 385 ? 21.990 -15.654 2.885 1.00 97.75 385 CYS A N 1
ATOM 2948 C CA . CYS A 1 385 ? 21.137 -15.806 4.059 1.00 97.75 385 CYS A CA 1
ATOM 2949 C C . CYS A 1 385 ? 20.230 -14.586 4.260 1.00 97.75 385 CYS A C 1
ATOM 2951 O O . CYS A 1 385 ? 20.601 -13.459 3.907 1.00 97.75 385 CYS A O 1
ATOM 2953 N N . MET A 1 386 ? 19.091 -14.821 4.906 1.00 98.69 386 MET A N 1
ATOM 2954 C CA . MET A 1 386 ? 18.231 -13.811 5.515 1.00 98.69 386 MET A CA 1
ATOM 2955 C C . MET A 1 386 ? 18.223 -14.002 7.036 1.00 98.69 386 MET A C 1
ATOM 2957 O O . MET A 1 386 ? 18.154 -15.135 7.515 1.00 98.69 386 MET A O 1
ATOM 2961 N N . VAL A 1 387 ? 18.264 -12.900 7.783 1.00 98.69 387 VAL A N 1
ATOM 2962 C CA . VAL A 1 387 ? 17.955 -12.868 9.222 1.00 98.69 387 VAL A CA 1
ATOM 2963 C C . VAL A 1 387 ? 16.606 -12.175 9.421 1.00 98.69 387 VAL A C 1
ATOM 2965 O O . VAL A 1 387 ? 16.295 -11.230 8.699 1.00 98.69 387 VAL A O 1
ATOM 2968 N N . ILE A 1 388 ? 15.802 -12.655 10.368 1.00 98.50 388 ILE A N 1
ATOM 2969 C CA . ILE A 1 388 ? 14.518 -12.079 10.773 1.00 98.50 388 ILE A CA 1
ATOM 2970 C C . ILE A 1 388 ? 14.673 -11.550 12.195 1.00 98.50 388 ILE A C 1
ATOM 2972 O O . ILE A 1 388 ? 15.015 -12.315 13.094 1.00 98.50 388 ILE A O 1
ATOM 2976 N N . ASP A 1 389 ? 14.397 -10.260 12.359 1.00 97.62 389 ASP A N 1
ATOM 2977 C CA . ASP A 1 389 ? 14.610 -9.430 13.541 1.00 97.62 389 ASP A CA 1
ATOM 2978 C C . ASP A 1 389 ? 16.065 -9.369 14.024 1.00 97.62 389 ASP A C 1
ATOM 2980 O O . ASP A 1 389 ? 16.781 -10.360 14.165 1.00 97.62 389 ASP A O 1
ATOM 2984 N N . ALA A 1 390 ? 16.535 -8.147 14.252 1.00 95.62 390 ALA A N 1
ATOM 2985 C CA . ALA A 1 390 ? 17.951 -7.811 14.284 1.00 95.62 390 ALA A CA 1
ATOM 2986 C C . ALA A 1 390 ? 18.534 -7.641 15.696 1.00 95.62 390 ALA A C 1
ATOM 2988 O O . ALA A 1 390 ? 19.671 -7.191 15.809 1.00 95.62 390 ALA A O 1
ATOM 2989 N N . GLN A 1 391 ? 17.788 -8.023 16.741 1.00 94.50 391 GLN A N 1
ATOM 2990 C CA . GLN A 1 391 ? 18.087 -7.779 18.162 1.00 94.50 391 GLN A CA 1
ATOM 2991 C C . GLN A 1 391 ? 18.093 -6.286 18.560 1.00 94.50 391 GLN A C 1
ATOM 2993 O O . GLN A 1 391 ? 18.014 -5.376 17.731 1.00 94.50 391 GLN A O 1
ATOM 2998 N N . ALA A 1 392 ? 18.164 -6.042 19.871 1.00 92.75 392 ALA A N 1
ATOM 2999 C CA . ALA A 1 392 ? 18.016 -4.721 20.477 1.00 92.75 392 ALA A CA 1
ATOM 3000 C C . ALA A 1 392 ? 19.268 -3.829 20.371 1.00 92.75 392 ALA A C 1
ATOM 3002 O O . ALA A 1 392 ? 19.151 -2.605 20.391 1.00 92.75 392 ALA A O 1
ATOM 3003 N N . THR A 1 393 ? 20.467 -4.409 20.237 1.00 94.44 393 THR A N 1
ATOM 3004 C CA . THR A 1 393 ? 21.721 -3.656 20.046 1.00 94.44 393 THR A CA 1
ATOM 3005 C C . THR A 1 393 ? 22.619 -4.307 18.989 1.00 94.44 393 THR A C 1
ATOM 3007 O O . THR A 1 393 ? 22.567 -5.528 18.802 1.00 94.44 393 THR A O 1
ATOM 3010 N N . PRO A 1 394 ? 23.490 -3.533 18.311 1.00 94.81 394 PRO A N 1
ATOM 3011 C CA . PRO A 1 394 ? 24.495 -4.085 17.400 1.00 94.81 394 PRO A CA 1
ATOM 3012 C C . PRO A 1 394 ? 25.452 -5.085 18.066 1.00 94.81 394 PRO A C 1
ATOM 3014 O O . PRO A 1 394 ? 25.910 -6.018 17.409 1.00 94.81 394 PRO A O 1
ATOM 3017 N N . ALA A 1 395 ? 25.704 -4.948 19.373 1.00 92.06 395 ALA A N 1
ATOM 3018 C CA . ALA A 1 395 ? 26.452 -5.936 20.148 1.00 92.06 395 ALA A CA 1
ATOM 3019 C C . ALA A 1 395 ? 25.737 -7.304 20.191 1.00 92.06 395 ALA A C 1
ATOM 3021 O O . ALA A 1 395 ? 26.347 -8.316 19.851 1.00 92.06 395 ALA A O 1
ATOM 3022 N N . MET A 1 396 ? 24.436 -7.337 20.514 1.00 93.00 396 MET A N 1
ATOM 3023 C CA . MET A 1 396 ? 23.631 -8.574 20.514 1.00 93.00 396 MET A CA 1
ATOM 3024 C C . MET A 1 396 ? 23.484 -9.178 19.110 1.00 93.00 396 MET A C 1
ATOM 3026 O O . MET A 1 396 ? 23.524 -10.396 18.939 1.00 93.00 396 MET A O 1
ATOM 3030 N N . ALA A 1 397 ? 23.353 -8.333 18.085 1.00 95.62 397 ALA A N 1
ATOM 3031 C CA . ALA A 1 397 ? 23.348 -8.772 16.692 1.00 95.62 397 ALA A CA 1
ATOM 3032 C C . ALA A 1 397 ? 24.658 -9.482 16.297 1.00 95.62 397 ALA A C 1
ATOM 3034 O O . ALA A 1 397 ? 24.631 -10.429 15.509 1.00 95.62 397 ALA A O 1
ATOM 3035 N N . GLY A 1 398 ? 25.793 -9.080 16.881 1.00 95.44 398 GLY A N 1
ATOM 3036 C CA . GLY A 1 398 ? 27.089 -9.737 16.705 1.00 95.44 398 GLY A CA 1
ATOM 3037 C C . GLY A 1 398 ? 27.082 -11.221 17.091 1.00 95.44 398 GLY A C 1
ATOM 3038 O O . GLY A 1 398 ? 27.631 -12.040 16.350 1.00 95.44 398 GLY A O 1
ATOM 3039 N N . ASP A 1 399 ? 26.399 -11.594 18.178 1.00 93.94 399 ASP A N 1
ATOM 3040 C CA . ASP A 1 399 ? 26.253 -12.999 18.584 1.00 93.94 399 ASP A CA 1
ATOM 3041 C C . ASP A 1 399 ? 25.393 -13.794 17.590 1.00 93.94 399 ASP A C 1
ATOM 3043 O O . ASP A 1 399 ? 25.756 -14.913 17.214 1.00 93.94 399 ASP A O 1
ATOM 3047 N N . VAL A 1 400 ? 24.299 -13.211 17.083 1.00 96.31 400 VAL A N 1
ATOM 3048 C CA . VAL A 1 400 ? 23.470 -13.837 16.033 1.00 96.31 400 VAL A CA 1
ATOM 3049 C C . VAL A 1 400 ? 24.293 -14.059 14.759 1.00 96.31 400 VAL A C 1
ATOM 3051 O O . VAL A 1 400 ? 24.297 -15.165 14.213 1.00 96.31 400 VAL A O 1
ATOM 3054 N N . ILE A 1 401 ? 25.067 -13.059 14.321 1.00 97.56 401 ILE A N 1
ATOM 3055 C CA . ILE A 1 401 ? 25.990 -13.170 13.178 1.00 97.56 401 ILE A CA 1
ATOM 3056 C C . ILE A 1 401 ? 27.028 -14.278 13.424 1.00 97.56 401 ILE A C 1
ATOM 3058 O O . ILE A 1 401 ? 27.279 -15.093 12.531 1.00 97.56 401 ILE A O 1
ATOM 3062 N N . ALA A 1 402 ? 27.589 -14.376 14.633 1.00 96.75 402 ALA A N 1
ATOM 3063 C CA . ALA A 1 402 ? 28.524 -15.438 14.997 1.00 96.75 402 ALA A CA 1
ATOM 3064 C C . ALA A 1 402 ? 27.881 -16.838 14.941 1.00 96.75 402 ALA A C 1
ATOM 3066 O O . ALA A 1 402 ? 28.539 -17.787 14.506 1.00 96.75 402 ALA A O 1
ATOM 3067 N N . ARG A 1 403 ? 26.595 -16.986 15.299 1.00 96.12 403 ARG A N 1
ATOM 3068 C CA . ARG A 1 403 ? 25.850 -18.249 15.124 1.00 96.12 403 ARG A CA 1
ATOM 3069 C C . ARG A 1 403 ? 25.569 -18.575 13.659 1.00 96.12 403 ARG A C 1
ATOM 3071 O O . ARG A 1 403 ? 25.790 -19.715 13.257 1.00 96.12 403 ARG A O 1
ATOM 3078 N N . VAL A 1 404 ? 25.192 -17.597 12.830 1.00 97.38 404 VAL A N 1
ATOM 3079 C CA . VAL A 1 404 ? 25.067 -17.799 11.369 1.00 97.38 404 VAL A CA 1
ATOM 3080 C C . VAL A 1 404 ? 26.386 -18.323 10.787 1.00 97.38 404 VAL A C 1
ATOM 3082 O O . VAL A 1 404 ? 26.389 -19.287 10.022 1.00 97.38 404 VAL A O 1
ATOM 3085 N N . ARG A 1 405 ? 27.525 -17.761 11.212 1.00 97.00 405 ARG A N 1
ATOM 3086 C CA . ARG A 1 405 ? 28.866 -18.175 10.761 1.00 97.00 405 ARG A CA 1
ATOM 3087 C C . ARG A 1 405 ? 29.300 -19.567 11.234 1.00 97.00 405 ARG A C 1
ATOM 3089 O O . ARG A 1 405 ? 30.204 -20.135 10.632 1.00 97.00 405 ARG A O 1
ATOM 3096 N N . GLN A 1 406 ? 28.645 -20.147 12.244 1.00 96.81 406 GLN A N 1
ATOM 3097 C CA . GLN A 1 406 ? 28.859 -21.544 12.657 1.00 96.81 406 GLN A CA 1
ATOM 3098 C C . GLN A 1 406 ? 28.168 -22.554 11.723 1.00 96.81 406 GLN A C 1
ATOM 3100 O O . GLN A 1 406 ? 28.549 -23.723 11.719 1.00 96.81 406 GLN A O 1
ATOM 3105 N N . VAL A 1 407 ? 27.177 -22.125 10.927 1.00 96.81 407 VAL A N 1
ATOM 3106 C CA . VAL A 1 407 ? 26.416 -23.001 10.013 1.00 96.81 407 VAL A CA 1
ATOM 3107 C C . VAL A 1 407 ? 26.572 -22.656 8.530 1.00 96.81 407 VAL A C 1
ATOM 3109 O O . VAL A 1 407 ? 26.278 -23.502 7.688 1.00 96.81 407 VAL A O 1
ATOM 3112 N N . THR A 1 408 ? 27.044 -21.454 8.179 1.00 97.38 408 THR A N 1
ATOM 3113 C CA . THR A 1 408 ? 27.327 -21.089 6.783 1.00 97.38 408 THR A CA 1
ATOM 3114 C C . THR A 1 408 ? 28.306 -19.918 6.621 1.00 97.38 408 THR A C 1
ATOM 3116 O O . THR A 1 408 ? 28.320 -18.945 7.377 1.00 97.38 408 THR A O 1
ATOM 3119 N N . ASP A 1 409 ? 29.106 -20.000 5.563 1.00 96.69 409 ASP A N 1
ATOM 3120 C CA . ASP A 1 409 ? 29.988 -18.970 5.010 1.00 96.69 409 ASP A CA 1
ATOM 3121 C C . ASP A 1 409 ? 29.251 -17.923 4.149 1.00 96.69 409 ASP A C 1
ATOM 3123 O O . ASP A 1 409 ? 29.751 -16.815 3.950 1.00 96.69 409 ASP A O 1
ATOM 3127 N N . LYS A 1 410 ? 28.041 -18.240 3.673 1.00 97.69 410 LYS A N 1
ATOM 3128 C CA . LYS A 1 410 ? 27.265 -17.424 2.726 1.00 97.69 410 LYS A CA 1
ATOM 3129 C C . LYS A 1 410 ? 26.973 -16.011 3.257 1.00 97.69 410 LYS A C 1
ATOM 3131 O O . LYS A 1 410 ? 26.726 -15.832 4.459 1.00 97.69 410 LYS A O 1
ATOM 3136 N N . PRO A 1 411 ? 26.949 -14.979 2.393 1.00 97.81 411 PRO A N 1
ATOM 3137 C CA . PRO A 1 411 ? 26.681 -13.607 2.818 1.00 97.81 411 PRO A CA 1
ATOM 3138 C C . PRO A 1 411 ? 25.273 -13.480 3.414 1.00 97.81 411 PRO A C 1
ATOM 3140 O O . PRO A 1 411 ? 24.313 -14.023 2.865 1.00 97.81 411 PRO A O 1
ATOM 3143 N N . ILE A 1 412 ? 25.137 -12.736 4.515 1.00 98.38 412 ILE A N 1
ATOM 3144 C CA . ILE A 1 412 ? 23.822 -12.290 4.993 1.00 98.38 412 ILE A CA 1
ATOM 3145 C C . ILE A 1 412 ? 23.435 -11.125 4.083 1.00 98.38 412 ILE A C 1
ATOM 3147 O O . ILE A 1 412 ? 24.032 -10.056 4.162 1.00 98.38 412 ILE A O 1
ATOM 3151 N N . ARG A 1 413 ? 22.512 -11.363 3.147 1.00 98.25 413 ARG A N 1
ATOM 3152 C CA . ARG A 1 413 ? 22.128 -10.378 2.122 1.00 98.25 413 ARG A CA 1
ATOM 3153 C C . ARG A 1 413 ? 20.871 -9.606 2.514 1.00 98.25 413 ARG A C 1
ATOM 3155 O O . ARG A 1 413 ? 20.673 -8.500 2.019 1.00 98.25 413 ARG A O 1
ATOM 3162 N N . TYR A 1 414 ? 20.057 -10.162 3.409 1.00 98.69 414 TYR A N 1
ATOM 3163 C CA . TYR A 1 414 ? 18.775 -9.594 3.811 1.00 98.69 414 TYR A CA 1
ATOM 3164 C C . TYR A 1 414 ? 18.612 -9.604 5.332 1.00 98.69 414 TYR A C 1
ATOM 3166 O O . TYR A 1 414 ? 18.937 -10.595 5.987 1.00 98.69 414 TYR A O 1
ATOM 3174 N N . VAL A 1 415 ? 18.063 -8.519 5.872 1.00 98.75 415 VAL A N 1
ATOM 3175 C CA . VAL A 1 415 ? 17.571 -8.441 7.252 1.00 98.75 415 VAL A CA 1
ATOM 3176 C C . VAL A 1 415 ? 16.118 -8.005 7.187 1.00 98.75 415 VAL A C 1
ATOM 3178 O O . VAL A 1 415 ? 15.828 -6.892 6.757 1.00 98.75 415 VAL A O 1
ATOM 3181 N N . LEU A 1 416 ? 15.204 -8.881 7.585 1.00 98.69 416 LEU A N 1
ATOM 3182 C CA . LEU A 1 416 ? 13.801 -8.544 7.758 1.00 98.69 416 LEU A CA 1
ATOM 3183 C C . LEU A 1 416 ? 13.578 -7.967 9.153 1.00 98.69 416 LEU A C 1
ATOM 3185 O O . LEU A 1 416 ? 13.966 -8.582 10.141 1.00 98.69 416 LEU A O 1
ATOM 3189 N N . LEU A 1 417 ? 12.896 -6.830 9.217 1.00 98.38 417 LEU A N 1
ATOM 3190 C CA . LEU A 1 417 ? 12.307 -6.292 10.436 1.00 98.38 417 LEU A CA 1
ATOM 3191 C C . LEU A 1 417 ? 10.820 -6.653 10.414 1.00 98.38 417 LEU A C 1
ATOM 3193 O O . LEU A 1 417 ? 10.085 -6.168 9.548 1.00 98.38 417 LEU A O 1
ATOM 3197 N N . SER A 1 418 ? 10.383 -7.543 11.309 1.00 98.00 418 SER A N 1
ATOM 3198 C CA . SER A 1 418 ? 8.998 -8.028 11.326 1.00 98.00 418 SER A CA 1
ATOM 3199 C C . SER A 1 418 ? 8.023 -6.902 11.684 1.00 98.00 418 SER A C 1
ATOM 3201 O O . SER A 1 418 ? 6.966 -6.769 11.070 1.00 98.00 418 SER A O 1
ATOM 3203 N N . HIS A 1 419 ? 8.424 -6.043 12.619 1.00 97.88 419 HIS A N 1
ATOM 3204 C CA . HIS A 1 419 ? 7.745 -4.819 13.039 1.00 97.88 419 HIS A CA 1
ATOM 3205 C C . HIS A 1 419 ? 8.786 -3.772 13.481 1.00 97.88 419 HIS A C 1
ATOM 3207 O O . HIS A 1 419 ? 9.988 -3.954 13.278 1.00 97.88 419 HIS A O 1
ATOM 3213 N N . TYR A 1 420 ? 8.338 -2.629 14.008 1.00 95.94 420 TYR A N 1
ATOM 3214 C CA . TYR A 1 420 ? 9.188 -1.442 14.168 1.00 95.94 420 TYR A CA 1
ATOM 3215 C C . TYR A 1 420 ? 9.890 -1.298 15.535 1.00 95.94 420 TYR A C 1
ATOM 3217 O O . TYR A 1 420 ? 10.762 -0.436 15.654 1.00 95.94 420 TYR A O 1
ATOM 3225 N N . HIS A 1 421 ? 9.506 -2.081 16.555 1.00 95.38 421 HIS A N 1
ATOM 3226 C CA . HIS A 1 421 ? 9.911 -1.848 17.951 1.00 95.38 421 HIS A CA 1
ATOM 3227 C C . HIS A 1 421 ? 11.430 -1.895 18.152 1.00 95.38 421 HIS A C 1
ATOM 3229 O O . HIS A 1 421 ? 12.131 -2.749 17.599 1.00 95.38 421 HIS A O 1
ATOM 3235 N N . ALA A 1 422 ? 11.940 -1.003 19.005 1.00 92.88 422 ALA A N 1
ATOM 3236 C CA . ALA A 1 422 ? 13.368 -0.794 19.255 1.00 92.88 422 ALA A CA 1
ATOM 3237 C C . ALA A 1 422 ? 14.155 -2.093 19.528 1.00 92.88 422 ALA A C 1
ATOM 3239 O O . ALA A 1 422 ? 15.251 -2.279 18.992 1.00 92.88 422 ALA A O 1
ATOM 3240 N N . VAL A 1 423 ? 13.565 -3.020 20.294 1.00 90.88 423 VAL A N 1
ATOM 3241 C CA . VAL A 1 423 ? 14.153 -4.323 20.661 1.00 90.88 423 VAL A CA 1
ATOM 3242 C C . VAL A 1 423 ? 14.340 -5.302 19.487 1.00 90.88 423 VAL A C 1
ATOM 3244 O O . VAL A 1 423 ? 15.014 -6.320 19.642 1.00 90.88 423 VAL A O 1
ATOM 3247 N N . ARG A 1 424 ? 13.764 -5.010 18.311 1.00 93.69 424 ARG A N 1
ATOM 3248 C CA . ARG A 1 424 ? 13.919 -5.791 17.070 1.00 93.69 424 ARG A CA 1
ATOM 3249 C C . ARG A 1 424 ? 14.777 -5.100 16.018 1.00 93.69 424 ARG A C 1
ATOM 3251 O O . ARG A 1 424 ? 15.369 -5.789 15.191 1.00 93.69 424 ARG A O 1
ATOM 3258 N N . VAL A 1 425 ? 14.807 -3.765 15.994 1.00 93.94 425 VAL A N 1
ATOM 3259 C CA . VAL A 1 425 ? 15.320 -3.013 14.833 1.00 93.94 425 VAL A CA 1
ATOM 3260 C C . VAL A 1 425 ? 16.686 -2.366 15.035 1.00 93.94 425 VAL A C 1
ATOM 3262 O O . VAL A 1 425 ? 17.381 -2.123 14.048 1.00 93.94 425 VAL A O 1
ATOM 3265 N N . LEU A 1 426 ? 17.102 -2.063 16.267 1.00 93.69 426 LEU A N 1
ATOM 3266 C CA . LEU A 1 426 ? 18.293 -1.230 16.497 1.00 93.69 426 LEU A CA 1
ATOM 3267 C C . LEU A 1 426 ? 19.622 -1.983 16.327 1.00 93.69 426 LEU A C 1
ATOM 3269 O O . LEU A 1 426 ? 20.632 -1.357 16.010 1.00 93.69 426 LEU A O 1
ATOM 3273 N N . GLY A 1 427 ? 19.633 -3.316 16.430 1.00 95.69 427 GLY A N 1
ATOM 3274 C CA . GLY A 1 427 ? 20.796 -4.136 16.076 1.00 95.69 427 GLY A CA 1
ATOM 3275 C C . GLY A 1 427 ? 21.048 -4.294 14.570 1.00 95.69 427 GLY A C 1
ATOM 3276 O O . GLY A 1 427 ? 22.103 -4.790 14.174 1.00 95.69 427 GLY A O 1
ATOM 3277 N N . ALA A 1 428 ? 20.142 -3.817 13.706 1.00 96.31 428 ALA A N 1
ATOM 3278 C CA . ALA A 1 428 ? 20.249 -3.967 12.250 1.00 96.31 428 ALA A CA 1
ATOM 3279 C C . ALA A 1 428 ? 21.524 -3.352 11.645 1.00 96.31 428 ALA A C 1
ATOM 3281 O O . ALA A 1 428 ? 22.007 -3.836 10.623 1.00 96.31 428 ALA A O 1
ATOM 3282 N N . SER A 1 429 ? 22.115 -2.335 12.282 1.00 94.56 429 SER A N 1
ATOM 3283 C CA . SER A 1 429 ? 23.352 -1.709 11.799 1.00 94.56 429 SER A CA 1
ATOM 3284 C C . SER A 1 429 ? 24.606 -2.582 11.942 1.00 94.56 429 SER A C 1
ATOM 3286 O O . SER A 1 429 ? 25.642 -2.208 11.404 1.00 94.56 429 SER A O 1
ATOM 3288 N N . ALA A 1 430 ? 24.541 -3.733 12.625 1.00 96.56 430 ALA A N 1
ATOM 3289 C CA . ALA A 1 430 ? 25.634 -4.714 12.646 1.00 96.56 430 ALA A CA 1
ATOM 3290 C C . ALA A 1 430 ? 25.746 -5.532 11.342 1.00 96.56 430 ALA A C 1
ATOM 3292 O O . ALA A 1 430 ? 26.783 -6.136 11.070 1.00 96.56 430 ALA A O 1
ATOM 3293 N N . TYR A 1 431 ? 24.686 -5.576 10.531 1.00 96.88 431 TYR A N 1
ATOM 3294 C CA . TYR A 1 431 ? 24.618 -6.390 9.317 1.00 96.88 431 TYR A CA 1
ATOM 3295 C C . TYR A 1 431 ? 25.140 -5.605 8.104 1.00 96.88 431 TYR A C 1
ATOM 3297 O O . TYR A 1 431 ? 24.394 -5.271 7.181 1.00 96.88 431 TYR A O 1
ATOM 3305 N N . GLU A 1 432 ? 26.435 -5.277 8.121 1.00 91.81 432 GLU A N 1
ATOM 3306 C CA . GLU A 1 432 ? 27.090 -4.489 7.070 1.00 91.81 432 GLU A CA 1
ATOM 3307 C C . GLU A 1 432 ? 26.834 -5.061 5.662 1.00 91.81 432 GLU A C 1
ATOM 3309 O O . GLU A 1 432 ? 27.069 -6.238 5.383 1.00 91.81 432 GLU A O 1
ATOM 3314 N N . GLY A 1 433 ? 26.345 -4.209 4.755 1.00 92.00 433 GLY A N 1
ATOM 3315 C CA . GLY A 1 433 ? 26.036 -4.577 3.370 1.00 92.00 433 GLY A CA 1
ATOM 3316 C C . GLY A 1 433 ? 24.722 -5.344 3.159 1.00 92.00 433 GLY A C 1
ATOM 3317 O O . GLY A 1 433 ? 24.390 -5.641 2.010 1.00 92.00 433 GLY A O 1
ATOM 3318 N N . ALA A 1 434 ? 23.952 -5.645 4.211 1.00 97.75 434 ALA A N 1
ATOM 3319 C CA . ALA A 1 434 ? 22.647 -6.285 4.068 1.00 97.75 434 ALA A CA 1
ATOM 3320 C C . ALA A 1 434 ? 21.552 -5.304 3.600 1.00 97.75 434 ALA A C 1
ATOM 3322 O O . ALA A 1 434 ? 21.527 -4.118 3.935 1.00 97.75 434 ALA A O 1
ATOM 3323 N N . THR A 1 435 ? 20.591 -5.820 2.835 1.00 98.44 435 THR A N 1
ATOM 3324 C CA . THR A 1 435 ? 19.372 -5.097 2.459 1.00 98.44 435 THR A CA 1
ATOM 3325 C C . THR A 1 435 ? 18.353 -5.229 3.586 1.00 98.44 435 THR A C 1
ATOM 3327 O O . THR A 1 435 ? 17.873 -6.332 3.852 1.00 98.44 435 THR A O 1
ATOM 3330 N N . ILE A 1 436 ? 18.022 -4.118 4.247 1.00 98.50 436 ILE A N 1
ATOM 3331 C CA . ILE A 1 436 ? 17.006 -4.086 5.304 1.00 98.50 436 ILE A CA 1
ATOM 3332 C C . ILE A 1 436 ? 15.613 -4.049 4.658 1.00 98.50 436 ILE A C 1
ATOM 3334 O O . ILE A 1 436 ? 15.366 -3.241 3.759 1.00 98.50 436 ILE A O 1
ATOM 3338 N N . LEU A 1 437 ? 14.714 -4.919 5.113 1.00 98.69 437 LEU A N 1
ATOM 3339 C CA . LEU A 1 437 ? 13.368 -5.137 4.581 1.00 98.69 437 LEU A CA 1
ATOM 3340 C C . LEU A 1 437 ? 12.324 -4.884 5.674 1.00 98.69 437 LEU A C 1
ATOM 3342 O O . LEU A 1 437 ? 12.537 -5.274 6.820 1.00 98.69 437 LEU A O 1
ATOM 3346 N N . ALA A 1 438 ? 11.188 -4.283 5.323 1.00 98.38 438 ALA A N 1
ATOM 3347 C CA . ALA A 1 438 ? 10.034 -4.136 6.218 1.00 98.38 438 ALA A CA 1
ATOM 3348 C C . ALA A 1 438 ? 8.733 -3.934 5.423 1.00 98.38 438 ALA A C 1
ATOM 3350 O O . ALA A 1 438 ? 8.772 -3.568 4.246 1.00 98.38 438 ALA A O 1
ATOM 3351 N N . SER A 1 439 ? 7.570 -4.089 6.057 1.00 98.25 439 SER A N 1
ATOM 3352 C CA . SER A 1 439 ? 6.306 -3.661 5.446 1.00 98.25 439 SER A CA 1
ATOM 3353 C C . SER A 1 439 ? 6.228 -2.127 5.313 1.00 98.25 439 SER A C 1
ATOM 3355 O O . SER A 1 439 ? 6.862 -1.366 6.056 1.00 98.25 439 SER A O 1
ATOM 3357 N N . ASN A 1 440 ? 5.402 -1.649 4.379 1.00 96.94 440 ASN A N 1
ATOM 3358 C CA . ASN A 1 440 ? 5.079 -0.230 4.202 1.00 96.94 440 ASN A CA 1
ATOM 3359 C C . ASN A 1 440 ? 4.515 0.386 5.495 1.00 96.94 440 ASN A C 1
ATOM 3361 O O . ASN A 1 440 ? 4.835 1.531 5.819 1.00 96.94 440 ASN A O 1
ATOM 3365 N N . ALA A 1 441 ? 3.711 -0.377 6.240 1.00 95.88 441 ALA A N 1
ATOM 3366 C CA . ALA A 1 441 ? 3.131 0.037 7.513 1.00 95.88 441 ALA A CA 1
ATOM 3367 C C . ALA A 1 441 ? 4.188 0.119 8.629 1.00 95.88 441 ALA A C 1
ATOM 3369 O O . ALA A 1 441 ? 4.250 1.136 9.318 1.00 95.88 441 ALA A O 1
ATOM 3370 N N . THR A 1 442 ? 5.100 -0.855 8.738 1.00 97.81 442 THR A N 1
ATOM 3371 C CA . THR A 1 442 ? 6.248 -0.793 9.664 1.00 97.81 442 THR A CA 1
ATOM 3372 C C . THR A 1 442 ? 7.130 0.422 9.374 1.00 97.81 442 THR A C 1
ATOM 3374 O O . THR A 1 442 ? 7.468 1.165 10.292 1.00 97.81 442 THR A O 1
ATOM 3377 N N . ARG A 1 443 ? 7.414 0.733 8.100 1.00 96.75 443 ARG A N 1
ATOM 3378 C CA . ARG A 1 443 ? 8.103 1.987 7.735 1.00 96.75 443 ARG A CA 1
ATOM 3379 C C . ARG A 1 443 ? 7.300 3.238 8.123 1.00 96.75 443 ARG A C 1
ATOM 3381 O O . ARG A 1 443 ? 7.900 4.252 8.470 1.00 96.75 443 ARG A O 1
ATOM 3388 N N . GLY A 1 444 ? 5.970 3.188 8.060 1.00 94.88 444 GLY A N 1
ATOM 3389 C CA . GLY A 1 444 ? 5.088 4.250 8.553 1.00 94.88 444 GLY A CA 1
ATOM 3390 C C . GLY A 1 444 ? 5.263 4.498 10.053 1.00 94.88 444 GLY A C 1
ATOM 3391 O O . GLY A 1 444 ? 5.480 5.638 10.458 1.00 94.88 444 GLY A O 1
ATOM 3392 N N . LEU A 1 445 ? 5.274 3.432 10.857 1.00 96.12 445 LEU A N 1
ATOM 3393 C CA . LEU A 1 445 ? 5.489 3.501 12.307 1.00 96.12 445 LEU A CA 1
ATOM 3394 C C . LEU A 1 445 ? 6.895 4.029 12.657 1.00 96.12 445 LEU A C 1
ATOM 3396 O O . LEU A 1 445 ? 7.019 4.870 13.544 1.00 96.12 445 LEU A O 1
ATOM 3400 N N . ILE A 1 446 ? 7.946 3.657 11.911 1.00 94.88 446 ILE A N 1
ATOM 3401 C CA . ILE A 1 446 ? 9.295 4.237 12.101 1.00 94.88 446 ILE A CA 1
ATOM 3402 C C . ILE A 1 446 ? 9.278 5.768 11.899 1.00 94.88 446 ILE A C 1
ATOM 3404 O O . ILE A 1 446 ? 9.908 6.484 12.674 1.00 94.88 446 ILE A O 1
ATOM 3408 N N . VAL A 1 447 ? 8.529 6.288 10.912 1.00 92.94 447 VAL A N 1
ATOM 3409 C CA . VAL A 1 447 ? 8.373 7.745 10.690 1.00 92.94 447 VAL A CA 1
ATOM 3410 C C . VAL A 1 447 ? 7.548 8.423 11.790 1.00 92.94 447 VAL A C 1
ATOM 3412 O O . VAL A 1 447 ? 7.872 9.537 12.190 1.00 92.94 447 VAL A O 1
ATOM 3415 N N . GLU A 1 448 ? 6.468 7.790 12.247 1.00 93.69 448 GLU A N 1
ATOM 3416 C CA . GLU A 1 448 ? 5.518 8.371 13.207 1.00 93.69 448 GLU A CA 1
ATOM 3417 C C . GLU A 1 448 ? 6.060 8.383 14.649 1.00 93.69 448 GLU A C 1
ATOM 3419 O O . GLU A 1 448 ? 5.928 9.382 15.364 1.00 93.69 448 GLU A O 1
ATOM 3424 N N . ARG A 1 449 ? 6.635 7.255 15.086 1.00 93.88 449 ARG A N 1
ATOM 3425 C CA . ARG A 1 449 ? 6.864 6.939 16.506 1.00 93.88 449 ARG A CA 1
ATOM 3426 C C . ARG A 1 449 ? 8.230 6.328 16.841 1.00 93.88 449 ARG A C 1
ATOM 3428 O O . ARG A 1 449 ? 8.495 6.091 18.016 1.00 93.88 449 ARG A O 1
ATOM 3435 N N . GLY A 1 450 ? 9.102 6.087 15.858 1.00 93.38 450 GLY A N 1
ATOM 3436 C CA . GLY A 1 450 ? 10.342 5.320 16.051 1.00 93.38 450 GLY A CA 1
ATOM 3437 C C . GLY A 1 450 ? 11.351 5.909 17.052 1.00 93.38 450 GLY A C 1
ATOM 3438 O O . GLY A 1 450 ? 12.000 5.155 17.772 1.00 93.38 450 GLY A O 1
ATOM 3439 N N . GLU A 1 451 ? 11.475 7.237 17.152 1.00 93.00 451 GLU A N 1
ATOM 3440 C CA . GLU A 1 451 ? 12.400 7.872 18.114 1.00 93.00 451 GLU A CA 1
ATOM 3441 C C . GLU A 1 451 ? 11.816 7.884 19.535 1.00 93.00 451 GLU A C 1
ATOM 3443 O O . GLU A 1 451 ? 12.535 7.679 20.511 1.00 93.00 451 GLU A O 1
ATOM 3448 N N . GLN A 1 452 ? 10.497 8.058 19.651 1.00 91.69 452 GLN A N 1
ATOM 3449 C CA . GLN A 1 452 ? 9.760 7.976 20.911 1.00 91.69 452 GLN A CA 1
ATOM 3450 C C . GLN A 1 452 ? 9.835 6.555 21.486 1.00 91.69 452 GLN A C 1
ATOM 3452 O O . GLN A 1 452 ? 10.096 6.389 22.673 1.00 91.69 452 GLN A O 1
ATOM 3457 N N . ASP A 1 453 ? 9.683 5.546 20.626 1.00 91.88 453 ASP A N 1
ATOM 3458 C CA . ASP A 1 453 ? 9.823 4.124 20.942 1.00 91.88 453 ASP A CA 1
ATOM 3459 C C . ASP A 1 453 ? 11.235 3.776 21.424 1.00 91.88 453 ASP A C 1
ATOM 3461 O O . ASP A 1 453 ? 11.411 3.268 22.529 1.00 91.88 453 ASP A O 1
ATOM 3465 N N . LYS A 1 454 ? 12.257 4.171 20.653 1.00 91.50 454 LYS A N 1
ATOM 3466 C CA . LYS A 1 454 ? 13.673 4.031 21.014 1.00 91.50 454 LYS A CA 1
ATOM 3467 C C . LYS A 1 454 ? 13.993 4.647 22.378 1.00 91.50 454 LYS A C 1
ATOM 3469 O O . LYS A 1 454 ? 14.633 3.997 23.201 1.00 91.50 454 LYS A O 1
ATOM 3474 N N . ALA A 1 455 ? 13.563 5.885 22.625 1.00 88.75 455 ALA A N 1
ATOM 3475 C CA . ALA A 1 455 ? 13.801 6.564 23.898 1.00 88.75 455 ALA A CA 1
ATOM 3476 C C . ALA A 1 455 ? 13.057 5.882 25.062 1.00 88.75 455 ALA A C 1
ATOM 3478 O O . ALA A 1 455 ? 13.637 5.665 26.127 1.00 88.75 455 ALA A O 1
ATOM 3479 N N . SER A 1 456 ? 11.797 5.502 24.831 1.00 86.56 456 SER A N 1
ATOM 3480 C CA . SER A 1 456 ? 10.924 4.802 25.776 1.00 86.56 456 SER A CA 1
ATOM 3481 C C . SER A 1 456 ? 11.505 3.451 26.207 1.00 86.56 456 SER A C 1
ATOM 3483 O O . SER A 1 456 ? 11.674 3.201 27.400 1.00 86.56 456 SER A O 1
ATOM 3485 N N . GLU A 1 457 ? 11.848 2.588 25.251 1.00 87.25 457 GLU A N 1
ATOM 3486 C CA . GLU A 1 457 ? 12.329 1.230 25.516 1.00 87.25 457 GLU A CA 1
ATOM 3487 C C . GLU A 1 457 ? 13.701 1.224 26.202 1.00 87.25 457 GLU A C 1
ATOM 3489 O O . GLU A 1 457 ? 13.881 0.538 27.211 1.00 87.25 457 GLU A O 1
ATOM 3494 N N . ILE A 1 458 ? 14.649 2.048 25.735 1.00 86.44 458 ILE A N 1
ATOM 3495 C CA . ILE A 1 458 ? 15.974 2.180 26.368 1.00 86.44 458 ILE A CA 1
ATOM 3496 C C . ILE A 1 458 ? 15.846 2.745 27.795 1.00 86.44 458 ILE A C 1
ATOM 3498 O O . ILE A 1 458 ? 16.570 2.314 28.694 1.00 86.44 458 ILE A O 1
ATOM 3502 N N . GLY A 1 459 ? 14.916 3.681 28.024 1.00 83.19 459 GLY A N 1
ATOM 3503 C CA . GLY A 1 459 ? 14.669 4.280 29.337 1.00 83.19 459 GLY A CA 1
ATOM 3504 C C . GLY A 1 459 ? 13.997 3.338 30.344 1.00 83.19 459 GLY A C 1
ATOM 3505 O O . GLY A 1 459 ? 14.390 3.314 31.511 1.00 83.19 459 GLY A O 1
ATOM 3506 N N . ARG A 1 460 ? 13.003 2.549 29.912 1.00 78.56 460 ARG A N 1
ATOM 3507 C CA . ARG A 1 460 ? 12.258 1.603 30.770 1.00 78.56 460 ARG A CA 1
ATOM 3508 C C . ARG A 1 460 ? 13.002 0.295 31.020 1.00 78.56 460 ARG A C 1
ATOM 3510 O O . ARG A 1 460 ? 12.944 -0.253 32.124 1.00 78.56 460 ARG A O 1
ATOM 3517 N N . PHE A 1 461 ? 13.671 -0.230 29.994 1.00 81.00 461 PHE A N 1
ATOM 3518 C CA . PHE A 1 461 ? 14.188 -1.597 29.977 1.00 81.00 461 PHE A CA 1
ATOM 3519 C C . PHE A 1 461 ? 15.683 -1.667 29.623 1.00 81.00 461 PHE A C 1
ATOM 3521 O O . PHE A 1 461 ? 16.060 -2.449 28.752 1.00 81.00 461 PHE A O 1
ATOM 3528 N N . PRO A 1 462 ? 16.586 -0.946 30.321 1.00 83.12 462 PRO A N 1
ATOM 3529 C CA . PRO A 1 462 ? 18.016 -0.944 29.994 1.00 83.12 462 PRO A CA 1
ATOM 3530 C C . PRO A 1 462 ? 18.677 -2.336 30.041 1.00 83.12 462 PRO A C 1
ATOM 3532 O O . PRO A 1 462 ? 19.685 -2.544 29.371 1.00 83.12 462 PRO A O 1
ATOM 3535 N N . ARG A 1 463 ? 18.095 -3.324 30.749 1.00 83.38 463 ARG A N 1
ATOM 3536 C CA . ARG A 1 463 ? 18.529 -4.736 30.677 1.00 83.38 463 ARG A CA 1
ATOM 3537 C C . ARG A 1 463 ? 18.420 -5.319 29.261 1.00 83.38 463 ARG A C 1
ATOM 3539 O O . ARG A 1 463 ? 19.249 -6.143 28.897 1.00 83.38 463 ARG A O 1
ATOM 3546 N N . LEU A 1 464 ? 17.418 -4.910 28.480 1.00 82.56 464 LEU A N 1
ATOM 3547 C CA . LEU A 1 464 ? 17.203 -5.380 27.107 1.00 82.56 464 LEU A CA 1
ATOM 3548 C C . LEU A 1 464 ? 18.141 -4.708 26.095 1.00 82.56 464 LEU A C 1
ATOM 3550 O O . LEU A 1 464 ? 18.196 -5.154 24.956 1.00 82.56 464 LEU A O 1
ATOM 3554 N N . PHE A 1 465 ? 18.902 -3.682 26.497 1.00 88.56 465 PHE A N 1
ATOM 3555 C CA . PHE A 1 465 ? 19.845 -2.967 25.632 1.00 88.56 465 PHE A CA 1
ATOM 3556 C C . PHE A 1 465 ? 21.305 -3.050 26.138 1.00 88.56 465 PHE A C 1
ATOM 3558 O O . PHE A 1 465 ? 21.958 -2.017 26.318 1.00 88.56 465 PHE A O 1
ATOM 3565 N N . PRO A 1 466 ? 21.870 -4.255 26.368 1.00 86.75 466 PRO A N 1
ATOM 3566 C CA . PRO A 1 466 ? 23.282 -4.403 26.699 1.00 86.75 466 PRO A CA 1
ATOM 3567 C C . PRO A 1 466 ? 24.139 -3.941 25.512 1.00 86.75 466 PRO A C 1
ATOM 3569 O O . PRO A 1 466 ? 23.953 -4.380 24.374 1.00 86.75 466 PRO A O 1
ATOM 3572 N N . GLY A 1 467 ? 25.072 -3.025 25.769 1.00 88.38 467 GLY A N 1
ATOM 3573 C CA . GLY A 1 467 ? 25.844 -2.373 24.713 1.00 88.38 467 GLY A CA 1
ATOM 3574 C C . GLY A 1 467 ? 25.055 -1.310 23.938 1.00 88.38 467 GLY A C 1
ATOM 3575 O O . GLY A 1 467 ? 25.288 -1.144 22.741 1.00 88.38 467 GLY A O 1
ATOM 3576 N N . ALA A 1 468 ? 24.099 -0.612 24.566 1.00 89.62 468 ALA A N 1
ATOM 3577 C CA . ALA A 1 468 ? 23.325 0.473 23.945 1.00 89.62 468 ALA A CA 1
ATOM 3578 C C . ALA A 1 468 ? 24.205 1.566 23.302 1.00 89.62 468 ALA A C 1
ATOM 3580 O O . ALA A 1 468 ? 23.814 2.172 22.308 1.00 89.62 468 ALA A O 1
ATOM 3581 N N . GLU A 1 469 ? 25.416 1.784 23.816 1.00 90.00 469 GLU A N 1
ATOM 3582 C CA . GLU A 1 469 ? 26.420 2.695 23.260 1.00 90.00 469 GLU A CA 1
ATOM 3583 C C . GLU A 1 469 ? 26.965 2.274 21.881 1.00 90.00 469 GLU A C 1
ATOM 3585 O O . GLU A 1 469 ? 27.603 3.081 21.208 1.00 90.00 469 GLU A O 1
ATOM 3590 N N . SER A 1 470 ? 26.694 1.038 21.439 1.00 90.88 470 SER A N 1
ATOM 3591 C CA . SER A 1 470 ? 26.977 0.573 20.072 1.00 90.88 470 SER A CA 1
ATOM 3592 C C . SER A 1 470 ? 25.898 0.963 19.050 1.00 90.88 470 SER A C 1
ATOM 3594 O O . SER A 1 470 ? 26.142 0.857 17.848 1.00 90.88 470 SER A O 1
ATOM 3596 N N . ILE A 1 471 ? 24.721 1.429 19.494 1.00 92.25 471 ILE A N 1
ATOM 3597 C CA . ILE A 1 471 ? 23.635 1.866 18.605 1.00 92.25 471 ILE A CA 1
ATOM 3598 C C . ILE A 1 471 ? 24.036 3.201 17.944 1.00 92.25 471 ILE A C 1
ATOM 3600 O O . ILE A 1 471 ? 24.316 4.172 18.655 1.00 92.25 471 ILE A O 1
ATOM 3604 N N . PRO A 1 472 ? 24.043 3.308 16.602 1.00 90.06 472 PRO A N 1
ATOM 3605 C CA . PRO A 1 472 ? 24.405 4.550 15.926 1.00 90.06 472 PRO A CA 1
ATOM 3606 C C . PRO A 1 472 ? 23.365 5.673 16.149 1.00 90.06 472 PRO A C 1
ATOM 3608 O O . PRO A 1 472 ? 22.203 5.412 16.483 1.00 90.06 472 PRO A O 1
ATOM 3611 N N . PRO A 1 473 ? 23.744 6.949 15.936 1.00 89.31 473 PRO A N 1
ATOM 3612 C CA . PRO A 1 473 ? 22.802 8.067 15.969 1.00 89.31 473 PRO A CA 1
ATOM 3613 C C . PRO A 1 473 ? 21.668 7.915 14.939 1.00 89.31 473 PRO A C 1
ATOM 3615 O O . PRO A 1 473 ? 21.915 7.570 13.785 1.00 89.31 473 PRO A O 1
ATOM 3618 N N . GLY A 1 474 ? 20.436 8.246 15.341 1.00 89.75 474 GLY A N 1
ATOM 3619 C CA . GLY A 1 474 ? 19.234 8.127 14.506 1.00 89.75 474 GLY A CA 1
ATOM 3620 C C . GLY A 1 474 ? 18.518 6.773 14.613 1.00 89.75 474 GLY A C 1
ATOM 3621 O O . GLY A 1 474 ? 18.642 6.069 15.616 1.00 89.75 474 GLY A O 1
ATOM 3622 N N . LEU A 1 475 ? 17.740 6.435 13.582 1.00 92.00 475 LEU A N 1
ATOM 3623 C CA . LEU A 1 475 ? 16.886 5.244 13.512 1.00 92.00 475 LEU A CA 1
ATOM 3624 C C . LEU A 1 475 ? 17.340 4.284 12.409 1.00 92.00 475 LEU A C 1
ATOM 3626 O O . LEU A 1 475 ? 17.906 4.705 11.398 1.00 92.00 475 LEU A O 1
ATOM 3630 N N . THR A 1 476 ? 17.015 3.004 12.577 1.00 90.12 476 THR A N 1
ATOM 3631 C CA . THR A 1 476 ? 17.098 2.000 11.510 1.00 90.12 476 THR A CA 1
ATOM 3632 C C . THR A 1 476 ? 16.043 2.288 10.442 1.00 90.12 476 THR A C 1
ATOM 3634 O O . THR A 1 476 ? 14.860 2.402 10.757 1.00 90.12 476 THR A O 1
ATOM 3637 N N . TRP A 1 477 ? 16.449 2.348 9.172 1.00 94.19 477 TRP A N 1
ATOM 3638 C CA . TRP A 1 477 ? 15.545 2.558 8.037 1.00 94.19 477 TRP A CA 1
ATOM 3639 C C . TRP A 1 477 ? 15.571 1.357 7.080 1.00 94.19 477 TRP A C 1
ATOM 3641 O O . TRP A 1 477 ? 16.657 0.905 6.718 1.00 94.19 477 TRP A O 1
ATOM 3651 N N . PRO A 1 478 ? 14.412 0.842 6.625 1.00 96.38 478 PRO A N 1
ATOM 3652 C CA . PRO A 1 478 ? 14.377 -0.207 5.613 1.00 96.38 478 PRO A CA 1
ATOM 3653 C C . PRO A 1 478 ? 14.804 0.335 4.242 1.00 96.38 478 PRO A C 1
ATOM 3655 O O . PRO A 1 478 ? 14.399 1.424 3.833 1.00 96.38 478 PRO A O 1
ATOM 3658 N N . HIS A 1 479 ? 15.605 -0.453 3.524 1.00 97.69 479 HIS A N 1
ATOM 3659 C CA . HIS A 1 479 ? 16.087 -0.155 2.173 1.00 97.69 479 HIS A CA 1
ATOM 3660 C C . HIS A 1 479 ? 15.040 -0.506 1.103 1.00 97.69 479 HIS A C 1
ATOM 3662 O O . HIS A 1 479 ? 14.960 0.164 0.077 1.00 97.69 479 HIS A O 1
ATOM 3668 N N . VAL A 1 480 ? 14.226 -1.538 1.350 1.00 96.75 480 VAL A N 1
ATOM 3669 C CA . VAL A 1 480 ? 13.101 -1.953 0.497 1.00 96.75 480 VAL A CA 1
ATOM 3670 C C . VAL A 1 480 ? 11.871 -2.163 1.375 1.00 96.75 480 VAL A C 1
ATOM 3672 O O . VAL A 1 480 ? 11.978 -2.728 2.466 1.00 96.75 480 VAL A O 1
ATOM 3675 N N . THR A 1 481 ? 10.700 -1.736 0.898 1.00 96.69 481 THR A N 1
ATOM 3676 C CA . THR A 1 481 ? 9.422 -2.013 1.562 1.00 96.69 481 THR A CA 1
ATOM 3677 C C . THR A 1 481 ? 8.364 -2.532 0.600 1.00 96.69 481 THR A C 1
ATOM 3679 O O . THR A 1 481 ? 8.406 -2.259 -0.598 1.00 96.69 481 THR A O 1
ATOM 3682 N N . PHE A 1 482 ? 7.419 -3.298 1.139 1.00 95.00 482 PHE A N 1
ATOM 3683 C CA . PHE A 1 482 ? 6.341 -3.957 0.400 1.00 95.00 482 PHE A CA 1
ATOM 3684 C C . PHE A 1 482 ? 4.994 -3.738 1.104 1.00 95.00 482 PHE A C 1
ATOM 3686 O O . PHE A 1 482 ? 4.958 -3.374 2.278 1.00 95.00 482 PHE A O 1
ATOM 3693 N N . GLU A 1 483 ? 3.873 -3.911 0.399 1.00 88.75 483 GLU A N 1
ATOM 3694 C CA . GLU A 1 483 ? 2.548 -3.595 0.957 1.00 88.75 483 GLU A CA 1
ATOM 3695 C C . GLU A 1 483 ? 1.843 -4.802 1.584 1.00 88.75 483 GLU A C 1
ATOM 3697 O O . GLU A 1 483 ? 1.493 -4.760 2.759 1.00 88.75 483 GLU A O 1
ATOM 3702 N N . LYS A 1 484 ? 1.653 -5.868 0.797 1.00 89.19 484 LYS A N 1
ATOM 3703 C CA . LYS A 1 484 ? 0.975 -7.108 1.209 1.00 89.19 484 LYS A CA 1
ATOM 3704 C C . LYS A 1 484 ? 1.932 -8.295 1.191 1.00 89.19 484 LYS A C 1
ATOM 3706 O O . LYS A 1 484 ? 2.011 -9.027 2.170 1.00 89.19 484 LYS A O 1
ATOM 3711 N N . GLU A 1 485 ? 2.689 -8.439 0.103 1.00 96.31 485 GLU A N 1
ATOM 3712 C CA . GLU A 1 485 ? 3.617 -9.550 -0.099 1.00 96.31 485 GLU A CA 1
ATOM 3713 C C . GLU A 1 485 ? 4.902 -9.110 -0.827 1.00 96.31 485 GLU A C 1
ATOM 3715 O O . GLU A 1 485 ? 4.878 -8.154 -1.609 1.00 96.31 485 GLU A O 1
ATOM 3720 N N . LEU A 1 486 ? 6.016 -9.804 -0.572 1.00 97.62 486 LEU A N 1
ATOM 3721 C CA . LEU A 1 486 ? 7.268 -9.733 -1.331 1.00 97.62 486 LEU A CA 1
ATOM 3722 C C . LEU A 1 486 ? 7.992 -11.088 -1.306 1.00 97.62 486 LEU A C 1
ATOM 3724 O O . LEU A 1 486 ? 8.539 -11.490 -0.280 1.00 97.62 486 LEU A O 1
ATOM 3728 N N . THR A 1 487 ? 8.057 -11.766 -2.450 1.00 98.19 487 THR A N 1
ATOM 3729 C CA . THR A 1 487 ? 8.831 -13.007 -2.610 1.00 98.19 487 THR A CA 1
ATOM 3730 C C . THR A 1 487 ? 10.295 -12.718 -2.933 1.00 98.19 487 THR A C 1
ATOM 3732 O O . THR A 1 487 ? 10.606 -11.938 -3.834 1.00 98.19 487 THR A O 1
ATOM 3735 N N . LEU A 1 488 ? 11.207 -13.387 -2.227 1.00 97.12 488 LEU A N 1
ATOM 3736 C CA . LEU A 1 488 ? 12.651 -13.325 -2.441 1.00 97.12 488 LEU A CA 1
ATOM 3737 C C . LEU A 1 488 ? 13.233 -14.720 -2.672 1.00 97.12 488 LEU A C 1
ATOM 3739 O O . LEU A 1 488 ? 12.856 -15.688 -2.018 1.00 97.12 488 LEU A O 1
ATOM 3743 N N . TRP A 1 489 ? 14.197 -14.799 -3.587 1.00 97.75 489 TRP A N 1
ATOM 3744 C CA . TRP A 1 489 ? 14.867 -16.040 -3.969 1.00 97.75 489 TRP A CA 1
ATOM 3745 C C . TRP A 1 489 ? 16.296 -16.048 -3.431 1.00 97.75 489 TRP A C 1
ATOM 3747 O O . TRP A 1 489 ? 17.167 -15.311 -3.899 1.00 97.75 489 TRP A O 1
ATOM 3757 N N . LEU A 1 490 ? 16.547 -16.884 -2.424 1.00 97.12 490 LEU A N 1
ATOM 3758 C CA . LEU A 1 490 ? 17.871 -17.091 -1.837 1.00 97.12 490 LEU A CA 1
ATOM 3759 C C . LEU A 1 490 ? 18.598 -18.190 -2.633 1.00 97.12 490 LEU A C 1
ATOM 3761 O O . LEU A 1 490 ? 18.885 -19.274 -2.125 1.00 97.12 490 LEU A O 1
ATOM 3765 N N . GLY A 1 491 ? 18.825 -17.949 -3.924 1.00 95.31 491 GLY A N 1
ATOM 3766 C CA . GLY A 1 491 ? 19.101 -19.013 -4.894 1.00 95.31 491 GLY A CA 1
ATOM 3767 C C . GLY A 1 491 ? 17.818 -19.785 -5.216 1.00 95.31 491 GLY A C 1
ATOM 3768 O O . GLY A 1 491 ? 16.816 -19.166 -5.559 1.00 95.31 491 GLY A O 1
ATOM 3769 N N . ARG A 1 492 ? 17.797 -21.120 -5.083 1.00 95.69 492 ARG A N 1
ATOM 3770 C CA . ARG A 1 492 ? 16.592 -21.932 -5.372 1.00 95.69 492 ARG A CA 1
ATOM 3771 C C . ARG A 1 492 ? 15.554 -21.940 -4.244 1.00 95.69 492 ARG A C 1
ATOM 3773 O O . ARG A 1 492 ? 14.470 -22.480 -4.442 1.00 95.69 492 ARG A O 1
ATOM 3780 N N . ARG A 1 493 ? 15.874 -21.394 -3.065 1.00 97.38 493 ARG A N 1
ATOM 3781 C CA . ARG A 1 493 ? 14.932 -21.306 -1.940 1.00 97.38 493 ARG A CA 1
ATOM 3782 C C . ARG A 1 493 ? 14.091 -20.040 -2.034 1.00 97.38 493 ARG A C 1
ATOM 3784 O O . ARG A 1 493 ? 14.621 -18.935 -1.932 1.00 97.38 493 ARG A O 1
ATOM 3791 N N . GLU A 1 494 ? 12.787 -20.236 -2.156 1.00 98.06 494 GLU A N 1
ATOM 3792 C CA . GLU A 1 494 ? 11.778 -19.192 -2.027 1.00 98.06 494 GLU A CA 1
ATOM 3793 C C . GLU A 1 494 ? 11.589 -18.783 -0.557 1.00 98.06 494 GLU A C 1
ATOM 3795 O O . GLU A 1 494 ? 11.541 -19.633 0.336 1.00 98.06 494 GLU A O 1
ATOM 3800 N N . VAL A 1 495 ? 11.465 -17.479 -0.313 1.00 98.69 495 VAL A N 1
ATOM 3801 C CA . VAL A 1 495 ? 11.023 -16.896 0.957 1.00 98.69 495 VAL A CA 1
ATOM 3802 C C . VAL A 1 495 ? 9.963 -15.842 0.655 1.00 98.69 495 VAL A C 1
ATOM 3804 O O . VAL A 1 495 ? 10.259 -14.828 0.024 1.00 98.69 495 VAL A O 1
ATOM 3807 N N . THR A 1 496 ? 8.737 -16.067 1.114 1.00 98.56 496 THR A N 1
ATOM 3808 C CA . THR A 1 496 ? 7.603 -15.157 0.920 1.00 98.56 496 THR A CA 1
ATOM 3809 C C . THR A 1 496 ? 7.457 -14.274 2.157 1.00 98.56 496 THR A C 1
ATOM 3811 O O . THR A 1 496 ? 7.231 -14.776 3.257 1.00 98.56 496 THR A O 1
ATOM 3814 N N . LEU A 1 497 ? 7.609 -12.960 2.007 1.00 98.75 497 LEU A N 1
ATOM 3815 C CA . LEU A 1 497 ? 7.395 -11.992 3.084 1.00 98.75 497 LEU A CA 1
ATOM 3816 C C . LEU A 1 497 ? 5.958 -11.494 3.018 1.00 98.75 497 LEU A C 1
ATOM 3818 O O . LEU A 1 497 ? 5.577 -10.909 2.012 1.00 98.75 497 LEU A O 1
ATOM 3822 N N . ILE A 1 498 ? 5.170 -11.735 4.061 1.00 98.69 498 ILE A N 1
ATOM 3823 C CA . ILE A 1 498 ? 3.717 -11.529 4.070 1.00 98.69 498 ILE A CA 1
ATOM 3824 C C . ILE A 1 498 ? 3.362 -10.556 5.195 1.00 98.69 498 ILE A C 1
ATOM 3826 O O . ILE A 1 498 ? 3.790 -10.749 6.330 1.00 98.69 498 ILE A O 1
ATOM 3830 N N . HIS A 1 499 ? 2.538 -9.548 4.911 1.00 98.19 499 HIS A N 1
ATOM 3831 C CA . HIS A 1 499 ? 1.843 -8.748 5.921 1.00 98.19 499 HIS A CA 1
ATOM 3832 C C . HIS A 1 499 ? 0.418 -9.316 6.096 1.00 98.19 499 HIS A C 1
ATOM 3834 O O . HIS A 1 499 ? -0.479 -8.948 5.335 1.00 98.19 499 HIS A O 1
ATOM 3840 N N . PRO A 1 500 ? 0.185 -10.252 7.043 1.00 96.12 500 PRO A N 1
ATOM 3841 C CA . PRO A 1 500 ? -1.097 -10.961 7.178 1.00 96.12 500 PRO A CA 1
ATOM 3842 C C . PRO A 1 500 ? -2.252 -10.093 7.704 1.00 96.12 500 PRO A C 1
ATOM 3844 O O . PRO A 1 500 ? -3.401 -10.529 7.689 1.00 96.12 500 PRO A O 1
ATOM 3847 N N . GLY A 1 501 ? -1.953 -8.893 8.202 1.00 95.75 501 GLY A N 1
ATOM 3848 C CA . GLY A 1 501 ? -2.897 -7.990 8.851 1.00 95.75 501 GLY A CA 1
ATOM 3849 C C . GLY A 1 501 ? -2.251 -7.257 10.026 1.00 95.75 501 GLY A C 1
ATOM 3850 O O . GLY A 1 501 ? -1.068 -7.430 10.316 1.00 95.75 501 GLY A O 1
ATOM 3851 N N . ARG A 1 502 ? -3.045 -6.438 10.720 1.00 97.69 502 ARG A N 1
ATOM 3852 C CA . ARG A 1 502 ? -2.645 -5.800 11.984 1.00 97.69 502 ARG A CA 1
ATOM 3853 C C . ARG A 1 502 ? -2.693 -6.819 13.124 1.00 97.69 502 ARG A C 1
ATOM 3855 O O . ARG A 1 502 ? -3.597 -7.656 13.153 1.00 97.69 502 ARG A O 1
ATOM 3862 N N . GLY A 1 503 ? -1.796 -6.723 14.095 1.00 97.94 503 GLY A N 1
ATOM 3863 C CA . GLY A 1 503 ? -1.827 -7.595 15.264 1.00 97.94 503 GLY A CA 1
ATOM 3864 C C . GLY A 1 503 ? -1.150 -6.981 16.476 1.00 97.94 503 GLY A C 1
ATOM 3865 O O . GLY A 1 503 ? -1.775 -6.219 17.216 1.00 97.94 503 GLY A O 1
ATOM 3866 N N . HIS A 1 504 ? 0.116 -7.332 16.655 1.00 98.00 504 HIS A N 1
ATOM 3867 C CA . HIS A 1 504 ? 1.022 -6.804 17.667 1.00 98.00 504 HIS A CA 1
ATOM 3868 C C . HIS A 1 504 ? 1.353 -5.323 17.415 1.00 98.00 504 HIS A C 1
ATOM 3870 O O . HIS A 1 504 ? 1.406 -4.526 18.352 1.00 98.00 504 HIS A O 1
ATOM 3876 N N . THR A 1 505 ? 1.476 -4.946 16.141 1.00 98.12 505 THR A N 1
ATOM 3877 C CA . THR A 1 505 ? 1.496 -3.566 15.648 1.00 98.12 505 THR A CA 1
ATOM 3878 C C . THR A 1 505 ? 0.579 -3.420 14.427 1.00 98.12 505 THR A C 1
ATOM 3880 O O . THR A 1 505 ? -0.108 -4.352 14.002 1.00 98.12 505 THR A O 1
ATOM 3883 N N . ALA A 1 506 ? 0.571 -2.241 13.804 1.00 97.19 506 ALA A N 1
ATOM 3884 C CA . ALA A 1 506 ? -0.093 -2.047 12.519 1.00 97.19 506 ALA A CA 1
ATOM 3885 C C . ALA A 1 506 ? 0.694 -2.590 11.303 1.00 97.19 506 ALA A C 1
ATOM 3887 O O . ALA A 1 506 ? 0.171 -2.525 10.193 1.00 97.19 506 ALA A O 1
ATOM 3888 N N . GLY A 1 507 ? 1.937 -3.068 11.472 1.00 96.69 507 GLY A N 1
ATOM 3889 C CA . GLY A 1 507 ? 2.857 -3.369 10.363 1.00 96.69 507 GLY A CA 1
ATOM 3890 C C . GLY A 1 507 ? 3.460 -4.774 10.330 1.00 96.69 507 GLY A C 1
ATOM 3891 O O . GLY A 1 507 ? 4.343 -5.028 9.506 1.00 96.69 507 GLY A O 1
ATOM 3892 N N . ASP A 1 508 ? 2.997 -5.674 11.194 1.00 98.31 508 ASP A N 1
ATOM 3893 C CA . ASP A 1 508 ? 3.626 -6.974 11.440 1.00 98.31 508 ASP A CA 1
ATOM 3894 C C . ASP A 1 508 ? 3.815 -7.822 10.170 1.00 98.31 508 ASP A C 1
ATOM 3896 O O . ASP A 1 508 ? 2.945 -7.880 9.298 1.00 98.31 508 ASP A O 1
ATOM 3900 N N . THR A 1 509 ? 4.959 -8.498 10.069 1.00 98.56 509 THR A N 1
ATOM 3901 C CA . THR A 1 509 ? 5.359 -9.303 8.908 1.00 98.56 509 THR A CA 1
ATOM 3902 C C . THR A 1 509 ? 5.746 -10.719 9.315 1.00 98.56 509 THR A C 1
ATOM 3904 O O . THR A 1 509 ? 6.535 -10.918 10.236 1.00 98.56 509 THR A O 1
ATOM 3907 N N . VAL A 1 510 ? 5.258 -11.696 8.553 1.00 98.69 510 VAL A N 1
ATOM 3908 C CA . VAL A 1 510 ? 5.654 -13.105 8.620 1.00 98.69 510 VAL A CA 1
ATOM 3909 C C . VAL A 1 510 ? 6.604 -13.409 7.461 1.00 98.69 510 VAL A C 1
ATOM 3911 O O . VAL A 1 510 ? 6.285 -13.103 6.313 1.00 98.69 510 VAL A O 1
ATOM 3914 N N . ALA A 1 511 ? 7.742 -14.052 7.726 1.00 98.75 511 ALA A N 1
ATOM 3915 C CA . ALA A 1 511 ? 8.523 -14.709 6.675 1.00 98.75 511 ALA A CA 1
ATOM 3916 C C . ALA A 1 511 ? 8.092 -16.174 6.560 1.00 98.75 511 ALA A C 1
ATOM 3918 O O . ALA A 1 511 ? 8.147 -16.919 7.538 1.00 98.75 511 ALA A O 1
ATOM 3919 N N . TRP A 1 512 ? 7.680 -16.591 5.369 1.00 98.69 512 TRP A N 1
ATOM 3920 C CA . TRP A 1 512 ? 7.250 -17.948 5.049 1.00 98.69 512 TRP A CA 1
ATOM 3921 C C . TRP A 1 512 ? 8.263 -18.634 4.139 1.00 98.69 512 TRP A C 1
ATOM 3923 O O . TRP A 1 512 ? 8.789 -18.018 3.214 1.00 98.69 512 TRP A O 1
ATOM 3933 N N . VAL A 1 513 ? 8.533 -19.914 4.391 1.00 98.56 513 VAL A N 1
ATOM 3934 C CA . VAL A 1 513 ? 9.457 -20.724 3.587 1.00 98.56 513 VAL A CA 1
ATOM 3935 C C . VAL A 1 513 ? 8.702 -21.956 3.069 1.00 98.56 513 VAL A C 1
ATOM 3937 O O . VAL A 1 513 ? 8.562 -22.933 3.818 1.00 98.56 513 VAL A O 1
ATOM 3940 N N . PRO A 1 514 ? 8.161 -21.922 1.831 1.00 97.19 514 PRO A N 1
ATOM 3941 C CA . PRO A 1 514 ? 7.209 -22.928 1.349 1.00 97.19 514 PRO A CA 1
ATOM 3942 C C . PRO A 1 514 ? 7.761 -24.358 1.257 1.00 97.19 514 PRO A C 1
ATOM 3944 O O . PRO A 1 514 ? 7.028 -25.310 1.526 1.00 97.19 514 PRO A O 1
ATOM 3947 N N . ASP A 1 515 ? 9.042 -24.530 0.906 1.00 96.19 515 ASP A N 1
ATOM 3948 C CA . ASP A 1 515 ? 9.652 -25.852 0.685 1.00 96.19 515 ASP A CA 1
ATOM 3949 C C . ASP A 1 515 ? 9.706 -26.696 1.971 1.00 96.19 515 ASP A C 1
ATOM 3951 O O . ASP A 1 515 ? 9.367 -27.883 1.980 1.00 96.19 515 ASP A O 1
ATOM 3955 N N . ALA A 1 516 ? 10.057 -26.061 3.088 1.00 96.31 516 ALA A N 1
ATOM 3956 C CA . ALA A 1 516 ? 10.026 -26.659 4.412 1.00 96.31 516 ALA A CA 1
ATOM 3957 C C . ALA A 1 516 ? 8.629 -26.589 5.051 1.00 96.31 516 ALA A C 1
ATOM 3959 O O . ALA A 1 516 ? 8.221 -27.530 5.737 1.00 96.31 516 ALA A O 1
ATOM 3960 N N . GLY A 1 517 ? 7.870 -25.51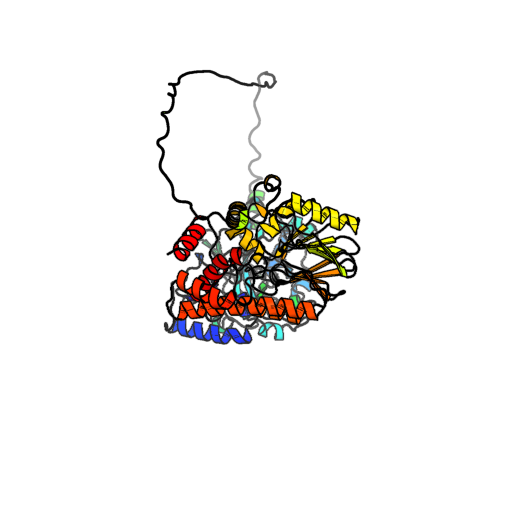9 4.804 1.00 97.44 517 GLY A N 1
ATOM 3961 C CA . GLY A 1 517 ? 6.620 -25.200 5.498 1.00 97.44 517 GLY A CA 1
ATOM 3962 C C . GLY A 1 517 ? 6.864 -24.612 6.892 1.00 97.44 517 GLY A C 1
ATOM 3963 O O . GLY A 1 517 ? 6.270 -25.077 7.866 1.00 97.44 517 GLY A O 1
ATOM 3964 N N . VAL A 1 518 ? 7.780 -23.644 6.994 1.00 98.56 518 VAL A N 1
ATOM 3965 C CA . VAL A 1 518 ? 8.201 -23.000 8.253 1.00 98.56 518 VAL A CA 1
ATOM 3966 C C . VAL A 1 518 ? 7.939 -21.498 8.188 1.00 98.56 518 VAL A C 1
ATOM 3968 O O . VAL A 1 518 ? 8.244 -20.868 7.175 1.00 98.56 518 VAL A O 1
ATOM 3971 N N . ALA A 1 519 ? 7.400 -20.930 9.270 1.00 98.44 519 ALA A N 1
ATOM 3972 C CA . ALA A 1 519 ? 7.137 -19.496 9.391 1.00 98.44 519 ALA A CA 1
ATOM 3973 C C . ALA A 1 519 ? 7.971 -18.837 10.504 1.00 98.44 519 ALA A C 1
ATOM 3975 O O . ALA A 1 519 ? 8.207 -19.427 11.558 1.00 98.44 519 ALA A O 1
ATOM 3976 N N . PHE A 1 520 ? 8.360 -17.584 10.295 1.00 98.69 520 PHE A N 1
ATOM 3977 C CA . PHE A 1 520 ? 8.946 -16.701 11.303 1.00 98.69 520 PHE A CA 1
ATOM 3978 C C . PHE A 1 520 ? 7.966 -15.546 11.487 1.00 98.69 520 PHE A C 1
ATOM 3980 O O . PHE A 1 520 ? 7.774 -14.764 10.557 1.00 98.69 520 PHE A O 1
ATOM 3987 N N . THR A 1 521 ? 7.276 -15.484 12.625 1.00 98.31 521 THR A N 1
ATOM 3988 C CA . THR A 1 521 ? 6.062 -14.656 12.766 1.00 98.31 521 THR A CA 1
ATOM 3989 C C . THR A 1 521 ? 6.303 -13.267 13.346 1.00 98.31 521 THR A C 1
ATOM 3991 O O . THR A 1 521 ? 5.364 -12.477 13.423 1.00 98.31 521 THR A O 1
ATOM 3994 N N . GLY A 1 522 ? 7.518 -13.001 13.835 1.00 96.44 522 GLY A N 1
ATOM 3995 C CA . GLY A 1 522 ? 7.717 -11.959 14.837 1.00 96.44 522 GLY A CA 1
ATOM 3996 C C . GLY A 1 522 ? 6.776 -12.176 16.028 1.00 96.44 522 GLY A C 1
ATOM 3997 O O . GLY A 1 522 ? 6.332 -13.298 16.304 1.00 96.44 522 GLY A O 1
ATOM 3998 N N . ASP A 1 523 ? 6.408 -11.081 16.678 1.00 97.00 523 ASP A N 1
ATOM 3999 C CA . ASP A 1 523 ? 5.647 -11.061 17.933 1.00 97.00 523 ASP A CA 1
ATOM 4000 C C . ASP A 1 523 ? 4.146 -11.349 17.735 1.00 97.00 523 ASP A C 1
ATOM 4002 O O . ASP A 1 523 ? 3.390 -11.358 18.703 1.00 97.00 523 ASP A O 1
ATOM 4006 N N . LEU A 1 524 ? 3.703 -11.653 16.503 1.00 98.31 524 LEU A N 1
ATOM 4007 C CA . LEU A 1 524 ? 2.333 -12.101 16.211 1.00 98.31 524 LEU A CA 1
ATOM 4008 C C . LEU A 1 524 ? 1.963 -13.425 16.890 1.00 98.31 524 LEU A C 1
ATOM 4010 O O . LEU A 1 524 ? 0.771 -13.678 17.058 1.00 98.31 524 LEU A O 1
ATOM 4014 N N . VAL A 1 525 ? 2.947 -14.259 17.243 1.00 98.19 525 VAL A N 1
ATOM 4015 C CA . VAL A 1 525 ? 2.781 -15.504 18.009 1.00 98.19 525 VAL A CA 1
ATOM 4016 C C . VAL A 1 525 ? 3.851 -15.545 19.094 1.00 98.19 525 VAL A C 1
ATOM 4018 O O . VAL A 1 525 ? 5.031 -15.360 18.801 1.00 98.19 525 VAL A O 1
ATOM 4021 N N . GLU A 1 526 ? 3.438 -15.840 20.325 1.00 95.88 526 GLU A N 1
ATOM 4022 C CA . GLU A 1 526 ? 4.301 -15.946 21.507 1.00 95.88 526 GLU A CA 1
ATOM 4023 C C . GLU A 1 526 ? 4.127 -17.314 22.184 1.00 95.88 526 GLU A C 1
ATOM 4025 O O . GLU A 1 526 ? 3.059 -17.928 22.099 1.00 95.88 526 GLU A O 1
ATOM 4030 N N . TYR A 1 527 ? 5.162 -17.810 22.876 1.00 95.69 527 TYR A N 1
ATOM 4031 C CA . TYR A 1 527 ? 5.099 -19.117 23.543 1.00 95.69 527 TYR A CA 1
ATOM 4032 C C . TYR A 1 527 ? 5.654 -19.094 24.970 1.00 95.69 527 TYR A C 1
ATOM 4034 O O . TYR A 1 527 ? 6.851 -18.922 25.185 1.00 95.69 527 TYR A O 1
ATOM 4042 N N . HIS A 1 528 ? 4.760 -19.246 25.955 1.00 94.06 528 HIS A N 1
ATOM 4043 C CA . HIS A 1 528 ? 5.035 -19.073 27.394 1.00 94.06 528 HIS A CA 1
ATOM 4044 C C . HIS A 1 528 ? 5.691 -17.723 27.773 1.00 94.06 528 HIS A C 1
ATOM 4046 O O . HIS A 1 528 ? 6.211 -17.553 28.876 1.00 94.06 528 HIS A O 1
ATOM 4052 N N . SER A 1 529 ? 5.598 -16.741 26.876 1.00 93.56 529 SER A N 1
ATOM 4053 C CA . SER A 1 529 ? 5.868 -15.324 27.101 1.00 93.56 529 SER A CA 1
ATOM 4054 C C . SER A 1 529 ? 4.558 -14.559 26.973 1.00 93.56 529 SER A C 1
ATOM 4056 O O . SER A 1 529 ? 3.709 -14.918 26.155 1.00 93.56 529 SER A O 1
ATOM 4058 N N . ALA A 1 530 ? 4.372 -13.518 27.778 1.00 94.00 530 ALA A N 1
ATOM 4059 C CA . ALA A 1 530 ? 3.244 -12.617 27.623 1.00 94.00 530 ALA A CA 1
ATOM 4060 C C . ALA A 1 530 ? 3.399 -11.806 26.332 1.00 94.00 530 ALA A C 1
ATOM 4062 O O . ALA A 1 530 ? 4.490 -11.329 26.019 1.00 94.00 530 ALA A O 1
ATOM 4063 N N . CYS A 1 531 ? 2.300 -11.618 25.605 1.00 95.69 531 CYS A N 1
ATOM 4064 C CA . CYS A 1 531 ? 2.289 -10.763 24.426 1.00 95.69 531 CYS A CA 1
ATOM 4065 C C . CYS A 1 531 ? 2.418 -9.302 24.872 1.00 95.69 531 CYS A C 1
ATOM 4067 O O . CYS A 1 531 ? 1.564 -8.814 25.621 1.00 95.69 531 CYS A O 1
ATOM 4069 N N . TYR A 1 532 ? 3.436 -8.574 24.407 1.00 94.50 532 TYR A N 1
ATOM 4070 C CA . TYR A 1 532 ? 3.409 -7.115 24.520 1.00 94.50 532 TYR A CA 1
ATOM 4071 C C . TYR A 1 532 ? 2.328 -6.577 23.580 1.00 94.50 532 TYR A C 1
ATOM 4073 O O . TYR A 1 532 ? 2.294 -6.910 22.396 1.00 94.50 532 TYR A O 1
ATOM 4081 N N . CYS A 1 533 ? 1.414 -5.782 24.127 1.00 96.69 533 CYS A N 1
ATOM 4082 C CA . CYS A 1 533 ? 0.235 -5.287 23.427 1.00 96.69 533 CYS A CA 1
ATOM 4083 C C . CYS A 1 533 ? 0.152 -3.754 23.442 1.00 96.69 533 CYS A C 1
ATOM 4085 O O . CYS A 1 533 ? -0.928 -3.214 23.226 1.00 96.69 533 CYS A O 1
ATOM 4087 N N . GLY A 1 534 ? 1.249 -3.038 23.724 1.00 94.19 534 GLY A N 1
ATOM 4088 C CA . GLY A 1 534 ? 1.242 -1.574 23.852 1.00 94.19 534 GLY A CA 1
ATOM 4089 C C . GLY A 1 534 ? 0.839 -0.827 22.573 1.00 94.19 534 GLY A C 1
ATOM 4090 O O . GLY A 1 534 ? 0.233 0.242 22.672 1.00 94.19 534 GLY A O 1
ATOM 4091 N N . ASP A 1 535 ? 1.105 -1.415 21.403 1.00 95.00 535 ASP A N 1
ATOM 4092 C CA . ASP A 1 535 ? 0.758 -0.895 20.069 1.00 95.00 535 ASP A CA 1
ATOM 4093 C C . ASP A 1 535 ? -0.217 -1.818 19.303 1.00 95.00 535 ASP A C 1
ATOM 4095 O O . ASP A 1 535 ? -0.369 -1.712 18.086 1.00 95.00 535 ASP A O 1
ATOM 4099 N N . ALA A 1 536 ? -0.895 -2.727 20.011 1.00 97.62 536 ALA A N 1
ATOM 4100 C CA . ALA A 1 536 ? -1.690 -3.787 19.395 1.00 97.62 536 ALA A CA 1
ATOM 4101 C C . ALA A 1 536 ? -3.076 -3.345 18.895 1.00 97.62 536 ALA A C 1
ATOM 4103 O O . ALA A 1 536 ? -3.655 -2.355 19.354 1.00 97.62 536 ALA A O 1
ATOM 4104 N N . HIS A 1 537 ? -3.636 -4.150 17.990 1.00 98.25 537 HIS A N 1
ATOM 4105 C CA . HIS A 1 537 ? -5.003 -4.052 17.477 1.00 98.25 537 HIS A CA 1
ATOM 4106 C C . HIS A 1 537 ? -5.809 -5.296 17.881 1.00 98.25 537 HIS A C 1
ATOM 4108 O O . HIS A 1 537 ? -5.877 -6.283 17.143 1.00 98.25 537 HIS A O 1
ATOM 4114 N N . PHE A 1 538 ? -6.430 -5.269 19.061 1.00 98.31 538 PHE A N 1
ATOM 4115 C CA . PHE A 1 538 ? -7.094 -6.432 19.661 1.00 98.31 538 PHE A CA 1
ATOM 4116 C C . PHE A 1 538 ? -8.274 -6.966 18.835 1.00 98.31 538 PHE A C 1
ATOM 4118 O O . PHE A 1 538 ? -8.519 -8.172 18.831 1.00 98.31 538 PHE A O 1
ATOM 4125 N N . LYS A 1 539 ? -8.989 -6.101 18.103 1.00 96.88 539 LYS A N 1
ATOM 4126 C CA . LYS A 1 539 ? -10.093 -6.499 17.202 1.00 96.88 539 LYS A CA 1
ATOM 4127 C C . LYS A 1 539 ? -9.631 -7.147 15.887 1.00 96.88 539 LYS A C 1
ATOM 4129 O O . LYS A 1 539 ? -10.443 -7.787 15.212 1.00 96.88 539 LYS A O 1
ATOM 4134 N N . ASP A 1 540 ? -8.358 -6.993 15.518 1.00 98.12 540 ASP A N 1
ATOM 4135 C CA . ASP A 1 540 ? -7.801 -7.482 14.248 1.00 98.12 540 ASP A CA 1
ATOM 4136 C C . ASP A 1 540 ? -6.853 -8.674 14.428 1.00 98.12 540 ASP A C 1
ATOM 4138 O O . ASP A 1 540 ? -6.961 -9.640 13.671 1.00 98.12 540 ASP A O 1
ATOM 4142 N N . TRP A 1 541 ? -6.011 -8.674 15.469 1.00 98.44 541 TRP A N 1
ATOM 4143 C CA . TRP A 1 541 ? -5.021 -9.731 15.736 1.00 98.44 541 TRP A CA 1
ATOM 4144 C C . TRP A 1 541 ? -5.596 -11.166 15.692 1.00 98.44 541 TRP A C 1
ATOM 4146 O O . TRP A 1 541 ? -4.948 -12.030 15.101 1.00 98.44 541 TRP A O 1
ATOM 4156 N N . PRO A 1 542 ? -6.815 -11.474 16.192 1.00 98.06 542 PRO A N 1
ATOM 4157 C CA . PRO A 1 542 ? -7.391 -12.815 16.058 1.00 98.06 542 PRO A CA 1
ATOM 4158 C C . PRO A 1 542 ? -7.538 -13.295 14.602 1.00 98.06 542 PRO A C 1
ATOM 4160 O O . PRO A 1 542 ? -7.298 -14.469 14.336 1.00 98.06 542 PRO A O 1
ATOM 4163 N N . LYS A 1 543 ? -7.850 -12.396 13.657 1.00 98.00 543 LYS A N 1
ATOM 4164 C CA . LYS A 1 543 ? -7.937 -12.706 12.214 1.00 98.00 543 LYS A CA 1
ATOM 4165 C C . LYS A 1 543 ? -6.545 -12.912 11.614 1.00 98.00 543 LYS A C 1
ATOM 4167 O O . LYS A 1 543 ? -6.340 -13.776 10.770 1.00 98.00 543 LYS A O 1
ATOM 4172 N N . THR A 1 544 ? -5.571 -12.141 12.085 1.00 98.44 544 THR A N 1
ATOM 4173 C CA . THR A 1 544 ? -4.158 -12.267 11.706 1.00 98.44 544 THR A CA 1
ATOM 4174 C C . THR A 1 544 ? -3.574 -13.605 12.190 1.00 98.44 544 THR A C 1
ATOM 4176 O O . THR A 1 544 ? -2.817 -14.251 11.466 1.00 98.44 544 THR A O 1
ATOM 4179 N N . LEU A 1 545 ? -4.009 -14.098 13.358 1.00 98.62 545 LEU A N 1
ATOM 4180 C CA . LEU A 1 545 ? -3.744 -15.468 13.821 1.00 98.62 545 LEU A CA 1
ATOM 4181 C C . LEU A 1 545 ? -4.460 -16.529 12.968 1.00 98.62 545 LEU A C 1
ATOM 4183 O O . LEU A 1 545 ? -3.869 -17.576 12.706 1.00 98.62 545 LEU A O 1
ATOM 4187 N N . ASP A 1 546 ? -5.692 -16.277 12.508 1.00 98.50 546 ASP A N 1
ATOM 4188 C CA . ASP A 1 546 ? -6.391 -17.170 11.566 1.00 98.50 546 ASP A CA 1
ATOM 4189 C C . ASP A 1 546 ? -5.626 -17.298 10.238 1.00 98.50 546 ASP A C 1
ATOM 4191 O O . ASP A 1 546 ? -5.483 -18.404 9.720 1.00 98.50 546 ASP A O 1
ATOM 4195 N N . ALA A 1 547 ? -5.066 -16.197 9.723 1.00 97.88 547 ALA A N 1
ATOM 4196 C CA . ALA A 1 547 ? -4.241 -16.195 8.515 1.00 97.88 547 ALA A CA 1
ATOM 4197 C C . ALA A 1 547 ? -2.953 -17.027 8.684 1.00 97.88 547 ALA A C 1
ATOM 4199 O O . ALA A 1 547 ? -2.665 -17.880 7.844 1.00 97.88 547 ALA A O 1
ATOM 4200 N N . ILE A 1 548 ? -2.224 -16.859 9.797 1.00 98.12 548 ILE A N 1
ATOM 4201 C CA . ILE A 1 548 ? -1.040 -17.686 10.115 1.00 98.12 548 ILE A CA 1
ATOM 4202 C C . ILE A 1 548 ? -1.425 -19.167 10.239 1.00 98.12 548 ILE A C 1
ATOM 4204 O O . ILE A 1 548 ? -0.716 -20.043 9.743 1.00 98.12 548 ILE A O 1
ATOM 4208 N N . GLN A 1 549 ? -2.560 -19.469 10.874 1.00 98.00 549 GLN A N 1
ATOM 4209 C CA . GLN A 1 549 ? -3.041 -20.841 11.026 1.00 98.00 549 GLN A CA 1
ATOM 4210 C C . GLN A 1 549 ? -3.446 -21.468 9.677 1.00 98.00 549 GLN A C 1
ATOM 4212 O O . GLN A 1 549 ? -3.191 -22.653 9.454 1.00 98.00 549 GLN A O 1
ATOM 4217 N N . ALA A 1 550 ? -4.019 -20.683 8.758 1.00 97.50 550 ALA A N 1
ATOM 4218 C CA . ALA A 1 550 ? -4.414 -21.125 7.419 1.00 97.50 550 ALA A CA 1
ATOM 4219 C C . ALA A 1 550 ? -3.222 -21.502 6.516 1.00 97.50 550 ALA A C 1
ATOM 4221 O O . ALA A 1 550 ? -3.378 -22.340 5.629 1.00 97.50 550 ALA A O 1
ATOM 4222 N N . MET A 1 551 ? -2.023 -20.965 6.775 1.00 96.56 551 MET A N 1
ATOM 4223 C CA . MET A 1 551 ? -0.778 -21.370 6.098 1.00 96.56 551 MET A CA 1
ATOM 4224 C C . MET A 1 551 ? -0.315 -22.795 6.475 1.00 96.56 551 MET A C 1
ATOM 4226 O O . MET A 1 551 ? 0.622 -23.316 5.872 1.00 96.56 551 MET A O 1
ATOM 4230 N N . ALA A 1 552 ? -0.942 -23.420 7.482 1.00 97.31 552 ALA A N 1
ATOM 4231 C CA . ALA A 1 552 ? -0.590 -24.729 8.037 1.00 97.31 552 ALA A CA 1
ATOM 4232 C C . ALA A 1 552 ? 0.924 -24.933 8.328 1.00 97.31 552 ALA A C 1
ATOM 4234 O O . ALA A 1 552 ? 1.492 -25.958 7.927 1.00 97.31 552 ALA A O 1
ATOM 4235 N N . PRO A 1 553 ? 1.607 -23.993 9.023 1.00 97.50 553 PRO A N 1
ATOM 4236 C CA . PRO A 1 553 ? 3.034 -24.111 9.309 1.00 97.50 553 PRO A CA 1
ATOM 4237 C C . PRO A 1 553 ? 3.352 -25.381 10.111 1.00 97.50 553 PRO A C 1
ATOM 4239 O O . PRO A 1 553 ? 2.752 -25.659 11.150 1.00 97.50 553 PRO A O 1
ATOM 4242 N N . LYS A 1 554 ? 4.341 -26.150 9.642 1.00 97.88 554 LYS A N 1
ATOM 4243 C CA . LYS A 1 554 ? 4.834 -27.357 10.328 1.00 97.88 554 LYS A CA 1
ATOM 4244 C C . LYS A 1 554 ? 5.676 -26.998 11.549 1.00 97.88 554 LYS A C 1
ATOM 4246 O O . LYS A 1 554 ? 5.712 -27.762 12.511 1.00 97.88 554 LYS A O 1
ATOM 4251 N N . ALA A 1 555 ? 6.346 -25.849 11.480 1.00 98.19 555 ALA A N 1
ATOM 4252 C CA . ALA A 1 555 ? 7.082 -25.252 12.577 1.00 98.19 555 ALA A CA 1
ATOM 4253 C C . ALA A 1 555 ? 7.038 -23.713 12.505 1.00 98.19 555 ALA A C 1
ATOM 4255 O O . ALA A 1 555 ? 6.902 -23.143 11.417 1.00 98.19 555 ALA A O 1
ATOM 4256 N N . VAL A 1 556 ? 7.158 -23.050 13.657 1.00 98.25 556 VAL A N 1
ATOM 4257 C CA . VAL A 1 556 ? 7.131 -21.582 13.793 1.00 98.25 556 VAL A CA 1
ATOM 4258 C C . VAL A 1 556 ? 8.274 -21.098 14.687 1.00 98.25 556 VAL A C 1
ATOM 4260 O O . VAL A 1 556 ? 8.554 -21.700 15.723 1.00 98.25 556 VAL A O 1
ATOM 4263 N N . VAL A 1 557 ? 8.897 -19.977 14.319 1.00 98.12 557 VAL A N 1
ATOM 4264 C CA . VAL A 1 557 ? 9.728 -19.171 15.227 1.00 98.12 557 VAL A CA 1
ATOM 4265 C C . VAL A 1 557 ? 8.873 -18.018 15.779 1.00 98.12 557 VAL A C 1
ATOM 4267 O O . VAL A 1 557 ? 8.558 -17.108 15.005 1.00 98.12 557 VAL A O 1
ATOM 4270 N N . PRO A 1 558 ? 8.465 -18.068 17.066 1.00 97.12 558 PRO A N 1
ATOM 4271 C CA . PRO A 1 558 ? 7.687 -17.010 17.716 1.00 97.12 558 PRO A CA 1
ATOM 4272 C C . PRO A 1 558 ? 8.571 -15.806 18.069 1.00 97.12 558 PRO A C 1
ATOM 4274 O O . PRO A 1 558 ? 9.802 -15.905 18.026 1.00 97.12 558 PRO A O 1
ATOM 4277 N N . GLY A 1 559 ? 7.963 -14.688 18.472 1.00 94.69 559 GLY A N 1
ATOM 4278 C CA . GLY A 1 559 ? 8.684 -13.474 18.874 1.00 94.69 559 GLY A CA 1
ATOM 4279 C C . GLY A 1 559 ? 9.584 -13.681 20.097 1.00 94.69 559 GLY A C 1
ATOM 4280 O O . GLY A 1 559 ? 10.695 -13.141 20.148 1.00 94.69 559 GLY A O 1
ATOM 4281 N N . ARG A 1 560 ? 9.125 -14.469 21.071 1.00 94.56 560 ARG A N 1
ATOM 4282 C CA . ARG A 1 560 ? 9.780 -14.836 22.333 1.00 94.56 560 ARG A CA 1
ATOM 4283 C C . ARG A 1 560 ? 9.415 -16.271 22.719 1.00 94.56 560 ARG A C 1
ATOM 4285 O O . ARG A 1 560 ? 8.362 -16.800 22.353 1.00 94.56 560 ARG A O 1
ATOM 4292 N N . GLY A 1 561 ? 10.278 -16.884 23.524 1.00 93.12 561 GLY A N 1
ATOM 4293 C CA . GLY A 1 561 ? 10.111 -18.261 23.992 1.00 93.12 561 GLY A CA 1
ATOM 4294 C C . GLY A 1 561 ? 10.617 -19.306 22.994 1.00 93.12 561 GLY A C 1
ATOM 4295 O O . GLY A 1 561 ? 11.225 -18.978 21.976 1.00 93.12 561 GLY A O 1
ATOM 4296 N N . ALA A 1 562 ? 10.413 -20.584 23.315 1.00 94.38 562 ALA A N 1
ATOM 4297 C CA . ALA A 1 562 ? 10.997 -21.694 22.561 1.00 94.38 562 ALA A CA 1
ATOM 4298 C C . ALA A 1 562 ? 10.420 -21.834 21.138 1.00 94.38 562 ALA A C 1
ATOM 4300 O O . ALA A 1 562 ? 9.233 -21.605 20.905 1.00 94.38 562 ALA A O 1
ATOM 4301 N N . ALA A 1 563 ? 11.256 -22.282 20.197 1.00 95.62 563 ALA A N 1
ATOM 4302 C CA . ALA A 1 563 ? 10.841 -22.555 18.824 1.00 95.62 563 ALA A CA 1
ATOM 4303 C C . ALA A 1 563 ? 9.773 -23.667 18.759 1.00 95.62 563 ALA A C 1
ATOM 4305 O O . ALA A 1 563 ? 9.903 -24.726 19.380 1.00 95.62 563 ALA A O 1
ATOM 4306 N N . LEU A 1 564 ? 8.721 -23.450 17.969 1.00 96.81 564 LEU A N 1
ATOM 4307 C CA . LEU A 1 564 ? 7.585 -24.362 17.843 1.00 96.81 564 LEU A CA 1
ATOM 4308 C C . LEU A 1 564 ? 7.890 -25.394 16.757 1.00 96.81 564 LEU A C 1
ATOM 4310 O O . LEU A 1 564 ? 7.520 -25.214 15.603 1.00 96.81 564 LEU A O 1
ATOM 4314 N N . THR A 1 565 ? 8.603 -26.464 17.104 1.00 96.25 565 THR A N 1
ATOM 4315 C CA . THR A 1 565 ? 9.192 -27.417 16.139 1.00 96.25 565 THR A CA 1
ATOM 4316 C C . THR A 1 565 ? 8.235 -28.486 15.597 1.00 96.25 565 THR A C 1
ATOM 4318 O O . THR A 1 565 ? 8.651 -29.330 14.803 1.00 96.25 565 THR A O 1
ATOM 4321 N N . THR A 1 566 ? 6.959 -28.477 15.998 1.00 96.12 566 THR A N 1
ATOM 4322 C CA . THR A 1 566 ? 5.945 -29.441 15.534 1.00 96.12 566 THR A CA 1
ATOM 4323 C C . THR A 1 566 ? 4.578 -28.780 15.320 1.00 96.12 566 THR A C 1
ATOM 4325 O O . THR A 1 566 ? 4.264 -27.822 16.032 1.00 96.12 566 THR A O 1
ATOM 4328 N N . PRO A 1 567 ? 3.695 -29.329 14.455 1.00 96.56 567 PRO A N 1
ATOM 4329 C CA . PRO A 1 567 ? 2.344 -28.793 14.251 1.00 96.56 567 PRO A CA 1
ATOM 4330 C C . PRO A 1 567 ? 1.508 -28.708 15.538 1.00 96.56 567 PRO A C 1
ATOM 4332 O O . PRO A 1 567 ? 0.672 -27.820 15.676 1.00 96.56 567 PRO A O 1
ATOM 4335 N N . GLY A 1 568 ? 1.751 -29.606 16.502 1.00 97.88 568 GLY A N 1
ATOM 4336 C CA . GLY A 1 568 ? 1.109 -29.566 17.818 1.00 97.88 568 GLY A CA 1
ATOM 4337 C C . GLY A 1 568 ? 1.539 -28.349 18.640 1.00 97.88 568 GLY A C 1
ATOM 4338 O O . GLY A 1 568 ? 0.685 -27.638 19.155 1.00 97.88 568 GLY A O 1
ATOM 4339 N N . MET A 1 569 ? 2.845 -28.061 18.696 1.00 97.94 569 MET A N 1
ATOM 4340 C CA . MET A 1 569 ? 3.380 -26.863 19.362 1.00 97.94 569 MET A CA 1
ATOM 4341 C C . MET A 1 569 ? 2.948 -25.573 18.655 1.00 97.94 569 MET A C 1
ATOM 4343 O O . MET A 1 569 ? 2.630 -24.592 19.318 1.00 97.94 569 MET A O 1
ATOM 4347 N N . VAL A 1 570 ? 2.886 -25.579 17.320 1.00 98.31 570 VAL A N 1
ATOM 4348 C CA . VAL A 1 570 ? 2.379 -24.457 16.512 1.00 98.31 570 VAL A CA 1
ATOM 4349 C C . VAL A 1 570 ? 0.917 -24.149 16.849 1.00 98.31 570 VAL A C 1
ATOM 4351 O O . VAL A 1 570 ? 0.578 -23.003 17.142 1.00 98.31 570 VAL A O 1
ATOM 4354 N N . ALA A 1 571 ? 0.059 -25.174 16.869 1.00 98.12 571 ALA A N 1
ATOM 4355 C CA . ALA A 1 571 ? -1.338 -25.029 17.271 1.00 98.12 571 ALA A CA 1
ATOM 4356 C C . ALA A 1 571 ? -1.483 -24.600 18.744 1.00 98.12 571 ALA A C 1
ATOM 4358 O O . ALA A 1 571 ? -2.441 -23.906 19.082 1.00 98.12 571 ALA A O 1
ATOM 4359 N N . ASP A 1 572 ? -0.540 -24.975 19.613 1.00 98.31 572 ASP A N 1
ATOM 4360 C CA . ASP A 1 572 ? -0.491 -24.517 21.002 1.00 98.31 572 ASP A CA 1
ATOM 4361 C C . ASP A 1 572 ? -0.138 -23.027 21.110 1.00 98.31 572 ASP A C 1
ATOM 4363 O O . ASP A 1 572 ? -0.915 -22.263 21.672 1.00 98.31 572 ASP A O 1
ATOM 4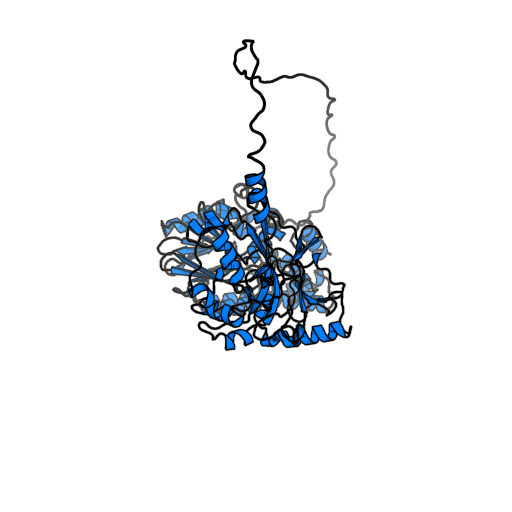367 N N . GLY A 1 573 ? 0.954 -22.574 20.486 1.00 98.12 573 GLY A N 1
ATOM 4368 C CA . GLY A 1 573 ? 1.365 -21.164 20.500 1.00 98.12 573 GLY A CA 1
ATOM 4369 C C . GLY A 1 573 ? 0.303 -20.216 19.934 1.00 98.12 573 GLY A C 1
ATOM 4370 O O . GLY A 1 573 ? -0.009 -19.197 20.552 1.00 98.12 573 GLY A O 1
ATOM 4371 N N . ILE A 1 574 ? -0.340 -20.585 18.819 1.00 98.50 574 ILE A N 1
ATOM 4372 C CA . ILE A 1 574 ? -1.460 -19.816 18.245 1.00 98.50 574 ILE A CA 1
ATOM 4373 C C . ILE A 1 574 ? -2.663 -19.790 19.208 1.00 98.50 574 ILE A C 1
ATOM 4375 O O . ILE A 1 574 ? -3.301 -18.747 19.370 1.00 98.50 574 ILE A O 1
ATOM 4379 N N . ARG A 1 575 ? -2.962 -20.907 19.890 1.00 98.38 575 ARG A N 1
ATOM 4380 C CA . ARG A 1 575 ? -4.038 -20.996 20.892 1.00 98.38 575 ARG A CA 1
ATOM 4381 C C . ARG A 1 575 ? -3.742 -20.147 22.129 1.00 98.38 575 ARG A C 1
ATOM 4383 O O . ARG A 1 575 ? -4.619 -19.402 22.550 1.00 98.38 575 ARG A O 1
ATOM 4390 N N . LEU A 1 576 ? -2.534 -20.233 22.689 1.00 98.25 576 LEU A N 1
ATOM 4391 C CA . LEU A 1 576 ? -2.105 -19.469 23.866 1.00 98.25 576 LEU A CA 1
ATOM 4392 C C . LEU A 1 576 ? -2.070 -17.967 23.580 1.00 98.25 576 LEU A C 1
ATOM 4394 O O . LEU A 1 576 ? -2.594 -17.194 24.377 1.00 98.25 576 LEU A O 1
ATOM 4398 N N . THR A 1 577 ? -1.536 -17.561 22.422 1.00 98.44 577 THR A N 1
ATOM 4399 C CA . THR A 1 577 ? -1.547 -16.157 21.979 1.00 98.44 577 THR A CA 1
ATOM 4400 C C . THR A 1 577 ? -2.989 -15.646 21.885 1.00 98.44 577 THR A C 1
ATOM 4402 O O . THR A 1 577 ? -3.328 -14.620 22.472 1.00 98.44 577 THR A O 1
ATOM 4405 N N . ARG A 1 578 ? -3.886 -16.395 21.226 1.00 98.56 578 ARG A N 1
ATOM 4406 C CA . ARG A 1 578 ? -5.304 -16.017 21.108 1.00 98.56 578 ARG A CA 1
ATOM 4407 C C . ARG A 1 578 ? -6.010 -15.931 22.462 1.00 98.56 578 ARG A C 1
ATOM 4409 O O . ARG A 1 578 ? -6.769 -14.992 22.678 1.00 98.56 578 ARG A O 1
ATOM 4416 N N . ASP A 1 579 ? -5.756 -16.884 23.356 1.00 98.50 579 ASP A N 1
ATOM 4417 C CA . ASP A 1 579 ? -6.374 -16.958 24.683 1.00 98.50 579 ASP A CA 1
ATOM 4418 C C . ASP A 1 579 ? -5.891 -15.834 25.619 1.00 98.50 579 ASP A C 1
ATOM 4420 O O . ASP A 1 579 ? -6.688 -15.265 26.369 1.00 98.50 579 ASP A O 1
ATOM 4424 N N . PHE A 1 580 ? -4.614 -15.447 25.526 1.00 98.62 580 PHE A N 1
ATOM 4425 C CA . PHE A 1 580 ? -4.060 -14.265 26.194 1.00 98.62 580 PHE A CA 1
ATOM 4426 C C . PHE A 1 580 ? -4.786 -12.992 25.735 1.00 98.62 580 PHE A C 1
ATOM 4428 O O . PHE A 1 580 ? -5.310 -12.237 26.558 1.00 98.62 580 PHE A O 1
ATOM 4435 N N . LEU A 1 581 ? -4.897 -12.794 24.417 1.00 98.56 581 LEU A N 1
ATOM 4436 C CA . LEU A 1 581 ? -5.557 -11.631 23.818 1.00 98.56 581 LEU A CA 1
ATOM 4437 C C . LEU A 1 581 ? -7.050 -11.562 24.162 1.00 98.56 581 LEU A C 1
ATOM 4439 O O . LEU A 1 581 ? -7.535 -10.498 24.548 1.00 98.56 581 LEU A O 1
ATOM 4443 N N . SER A 1 582 ? -7.784 -12.677 24.075 1.00 98.25 582 SER A N 1
ATOM 4444 C CA . SER A 1 582 ? -9.219 -12.699 24.384 1.00 98.25 582 SER A CA 1
ATOM 4445 C C . SER A 1 582 ? -9.509 -12.516 25.872 1.00 98.25 582 SER A C 1
ATOM 4447 O O . SER A 1 582 ? -10.492 -11.865 26.219 1.00 98.25 582 SER A O 1
ATOM 4449 N N . THR A 1 583 ? -8.661 -13.048 26.759 1.00 98.56 583 THR A N 1
ATOM 4450 C CA . THR A 1 583 ? -8.826 -12.876 28.214 1.00 98.56 583 THR A CA 1
ATOM 4451 C C . THR A 1 583 ? -8.549 -11.426 28.625 1.00 98.56 583 THR A C 1
ATOM 4453 O O . THR A 1 583 ? -9.338 -10.833 29.368 1.00 98.56 583 THR A O 1
ATOM 4456 N N . LEU A 1 584 ? -7.478 -10.823 28.095 1.00 98.62 584 LEU A N 1
ATOM 4457 C CA . LEU A 1 584 ? -7.102 -9.445 28.406 1.00 98.62 584 LEU A CA 1
ATOM 4458 C C . LEU A 1 584 ? -8.083 -8.434 27.801 1.00 98.62 584 LEU A C 1
ATOM 4460 O O . LEU A 1 584 ? -8.643 -7.615 28.527 1.00 98.62 584 LEU A O 1
ATOM 4464 N N . TYR A 1 585 ? -8.341 -8.504 26.492 1.00 98.62 585 TYR A N 1
ATOM 4465 C CA . TYR A 1 585 ? -9.254 -7.556 25.852 1.00 98.62 585 TYR A CA 1
ATOM 4466 C C . TYR A 1 585 ? -10.697 -7.748 26.326 1.00 98.62 585 TYR A C 1
ATOM 4468 O O . TYR A 1 585 ? -11.395 -6.764 26.554 1.00 98.62 585 TYR A O 1
ATOM 4476 N N . GLY A 1 586 ? -11.130 -8.995 26.548 1.00 98.44 586 GLY A N 1
ATOM 4477 C CA . GLY A 1 586 ? -12.452 -9.304 27.087 1.00 98.44 586 GLY A CA 1
ATOM 4478 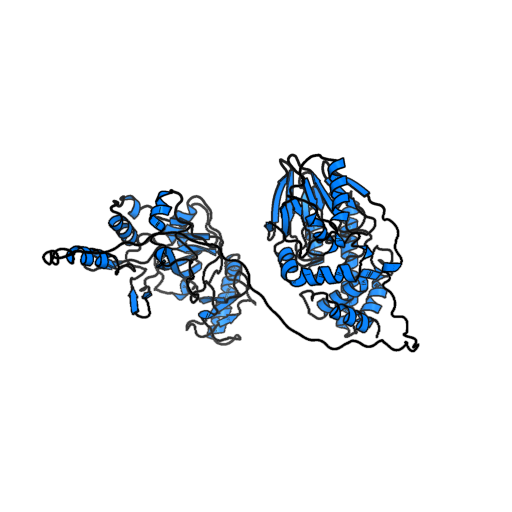C C . GLY A 1 586 ? -12.680 -8.637 28.441 1.00 98.44 586 GLY A C 1
ATOM 4479 O O . GLY A 1 586 ? -13.579 -7.814 28.562 1.00 98.44 586 GLY A O 1
ATOM 4480 N N . SER A 1 587 ? -11.831 -8.918 29.437 1.00 98.38 587 SER A N 1
ATOM 4481 C CA . SER A 1 587 ? -11.977 -8.376 30.800 1.00 98.38 587 SER A CA 1
ATOM 4482 C C . SER A 1 587 ? -11.878 -6.843 30.875 1.00 98.38 587 SER A C 1
ATOM 4484 O O . SER A 1 587 ? -12.617 -6.213 31.641 1.00 98.38 587 SER A O 1
ATOM 4486 N N . VAL A 1 588 ? -11.032 -6.217 30.049 1.00 98.62 588 VAL A N 1
ATOM 4487 C CA . VAL A 1 588 ? -10.917 -4.751 29.974 1.00 98.62 588 VAL A CA 1
ATOM 4488 C C . VAL A 1 588 ? -12.105 -4.122 29.234 1.00 98.62 588 VAL A C 1
ATOM 4490 O O . VAL A 1 588 ? -12.682 -3.156 29.733 1.00 98.62 588 VAL A O 1
ATOM 4493 N N . SER A 1 589 ? -12.546 -4.689 28.106 1.00 98.44 589 SER A N 1
ATOM 4494 C CA . SER A 1 589 ? -13.726 -4.210 27.367 1.00 98.44 589 SER A CA 1
ATOM 4495 C C . SER A 1 589 ? -15.007 -4.336 28.198 1.00 98.44 589 SER A C 1
ATOM 4497 O O . SER A 1 589 ? -15.833 -3.422 28.202 1.00 98.44 589 SER A O 1
ATOM 4499 N N . ASP A 1 590 ? -15.145 -5.418 28.967 1.00 98.50 590 ASP A N 1
ATOM 4500 C CA . ASP A 1 590 ? -16.227 -5.616 29.937 1.00 98.50 590 ASP A CA 1
ATOM 4501 C C . ASP A 1 590 ? -16.215 -4.572 31.061 1.00 98.50 590 ASP A C 1
ATOM 4503 O O . ASP A 1 590 ? -17.253 -4.302 31.663 1.00 98.50 590 ASP A O 1
ATOM 4507 N N . SER A 1 591 ? -15.044 -4.022 31.387 1.00 98.50 591 SER A N 1
ATOM 4508 C CA . SER A 1 591 ? -14.873 -3.001 32.424 1.00 98.50 591 SER A CA 1
ATOM 4509 C C . SER A 1 591 ? -15.216 -1.607 31.892 1.00 98.50 591 SER A C 1
ATOM 4511 O O . SER A 1 591 ? -15.976 -0.880 32.534 1.00 98.50 591 SER A O 1
ATOM 4513 N N . VAL A 1 592 ? -14.764 -1.273 30.677 1.00 98.19 592 VAL A N 1
ATOM 4514 C CA . VAL A 1 592 ? -15.147 -0.037 29.968 1.00 98.19 592 VAL A CA 1
ATOM 4515 C C . VAL A 1 592 ? -16.660 0.003 29.719 1.00 98.19 592 VAL A C 1
ATOM 4517 O O . VAL A 1 592 ? -17.299 1.012 30.010 1.00 98.19 592 VAL A O 1
ATOM 4520 N N . GLY A 1 593 ? -17.269 -1.112 29.298 1.00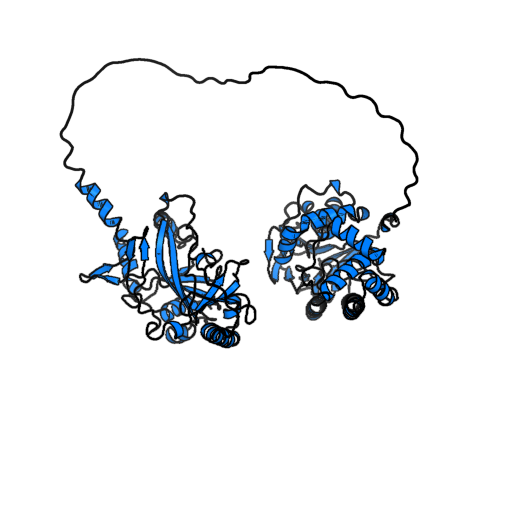 97.75 593 GLY A N 1
ATOM 4521 C CA . GLY A 1 593 ? -18.725 -1.224 29.118 1.00 97.75 593 GLY A CA 1
ATOM 4522 C C . GLY A 1 593 ? -19.551 -1.046 30.403 1.00 97.75 593 GLY A C 1
ATOM 4523 O O . GLY A 1 593 ? -20.745 -0.764 30.331 1.00 97.75 593 GLY A O 1
ATOM 4524 N N . LYS A 1 594 ? -18.921 -1.167 31.580 1.00 98.06 594 LYS A N 1
ATOM 4525 C CA . LYS A 1 594 ? -19.517 -0.909 32.906 1.00 98.06 594 LYS A CA 1
ATOM 4526 C C . LYS A 1 594 ? -19.179 0.489 33.450 1.00 98.06 594 LYS A C 1
ATOM 4528 O O . LYS A 1 594 ? -19.573 0.808 34.569 1.00 98.06 594 LYS A O 1
ATOM 4533 N N . GLY A 1 595 ? -18.455 1.316 32.689 1.00 97.69 595 GLY A N 1
ATOM 4534 C CA . GLY A 1 595 ? -18.013 2.651 33.106 1.00 97.69 595 GLY A CA 1
ATOM 4535 C C . GLY A 1 595 ? -16.935 2.647 34.198 1.00 97.69 595 GLY A C 1
ATOM 4536 O O . GLY A 1 595 ? -16.803 3.633 34.921 1.00 97.69 595 GLY A O 1
ATOM 4537 N N . LEU A 1 596 ? -16.197 1.543 34.353 1.00 97.88 596 LEU A N 1
ATOM 4538 C CA . LEU A 1 596 ? -15.131 1.414 35.349 1.00 97.88 596 LEU A CA 1
ATOM 4539 C C . LEU A 1 596 ? -13.863 2.159 34.910 1.00 97.88 596 LEU A C 1
ATOM 4541 O O . LEU A 1 596 ? -13.549 2.215 33.724 1.00 97.88 596 LEU A O 1
ATOM 4545 N N . SER A 1 597 ? -13.108 2.697 35.870 1.00 97.44 597 SER A N 1
ATOM 4546 C CA . SER A 1 597 ? -11.852 3.409 35.602 1.00 97.44 597 SER A CA 1
ATOM 4547 C C . SER A 1 597 ? -10.723 2.474 35.148 1.00 97.44 597 SER A C 1
ATOM 4549 O O . SER A 1 597 ? -10.775 1.265 35.373 1.00 97.44 597 SER A O 1
ATOM 4551 N N . LEU A 1 598 ? -9.645 3.036 34.584 1.00 97.12 598 LEU A N 1
ATOM 4552 C CA . LEU A 1 598 ? -8.456 2.270 34.178 1.00 97.12 598 LEU A CA 1
ATOM 4553 C C . LEU A 1 598 ? -7.884 1.407 35.322 1.00 97.12 598 LEU A C 1
ATOM 4555 O O . LEU A 1 598 ? -7.514 0.259 35.087 1.00 97.12 598 LEU A O 1
ATOM 4559 N N . LYS A 1 599 ? -7.884 1.906 36.569 1.00 97.50 599 LYS A N 1
ATOM 4560 C CA . LYS A 1 599 ? -7.478 1.124 37.749 1.00 97.50 599 LYS A CA 1
ATOM 4561 C C . LYS A 1 599 ? -8.385 -0.081 37.989 1.00 97.50 599 LYS A C 1
ATOM 4563 O O . LYS A 1 599 ? -7.900 -1.188 38.191 1.00 97.50 599 LYS A O 1
ATOM 4568 N N . GLN A 1 600 ? -9.697 0.130 37.945 1.00 97.94 600 GLN A N 1
ATOM 4569 C CA . GLN A 1 600 ? -10.682 -0.931 38.159 1.00 97.94 600 GLN A CA 1
ATOM 4570 C C . GLN A 1 600 ? -10.641 -1.971 37.028 1.00 97.94 600 GLN A C 1
ATOM 4572 O O . GLN A 1 600 ? -10.752 -3.165 37.294 1.00 97.94 600 GLN A O 1
ATOM 4577 N N . ALA A 1 601 ? -10.413 -1.535 35.785 1.00 98.12 601 ALA A N 1
ATOM 4578 C CA . ALA A 1 601 ? -10.197 -2.413 34.639 1.00 98.12 601 ALA A CA 1
ATOM 4579 C C . ALA A 1 601 ? -8.891 -3.221 34.757 1.00 98.12 601 ALA A C 1
ATOM 4581 O O . ALA A 1 601 ? -8.875 -4.398 34.410 1.00 98.12 601 ALA A O 1
ATOM 4582 N N . PHE A 1 602 ? -7.816 -2.632 35.293 1.00 98.19 602 PHE A N 1
ATOM 4583 C CA . PHE A 1 602 ? -6.571 -3.344 35.602 1.00 98.19 602 PHE A CA 1
ATOM 4584 C C . PHE A 1 602 ? -6.772 -4.403 36.692 1.00 98.19 602 PHE A C 1
ATOM 4586 O O . PHE A 1 602 ? -6.385 -5.554 36.502 1.00 98.19 602 PHE A O 1
ATOM 4593 N N . ASP A 1 603 ? -7.446 -4.055 37.790 1.00 97.62 603 ASP A N 1
ATOM 4594 C CA . ASP A 1 603 ? -7.733 -4.989 38.887 1.00 97.62 603 ASP A CA 1
ATOM 4595 C C . ASP A 1 603 ? -8.648 -6.147 38.443 1.00 97.62 603 ASP A C 1
ATOM 4597 O O . ASP A 1 603 ? -8.459 -7.287 38.873 1.00 97.62 603 ASP A O 1
ATOM 4601 N N . ALA A 1 604 ? -9.617 -5.880 37.559 1.00 97.69 604 ALA A N 1
ATOM 4602 C CA . ALA A 1 604 ? -10.466 -6.901 36.944 1.00 97.69 604 ALA A CA 1
ATOM 4603 C C . ALA A 1 604 ? -9.699 -7.766 35.924 1.00 97.69 604 ALA A C 1
ATOM 4605 O O . ALA A 1 604 ? -9.883 -8.983 35.886 1.00 97.69 604 ALA A O 1
ATOM 4606 N N . CYS A 1 605 ? -8.803 -7.163 35.136 1.00 98.19 605 CYS A N 1
ATOM 4607 C CA . CYS A 1 605 ? -7.938 -7.882 34.203 1.00 98.19 605 CYS A CA 1
ATOM 4608 C C . CYS A 1 605 ? -7.000 -8.847 34.941 1.00 98.19 605 CYS A C 1
ATOM 4610 O O . CYS A 1 605 ? -6.942 -10.020 34.580 1.00 98.19 605 CYS A O 1
ATOM 4612 N N . ARG A 1 606 ? -6.357 -8.418 36.039 1.00 98.00 606 ARG A N 1
ATOM 4613 C CA . ARG A 1 606 ? -5.544 -9.307 36.893 1.00 98.00 606 ARG A CA 1
ATOM 4614 C C . ARG A 1 606 ? -6.320 -10.528 37.383 1.00 98.00 606 ARG A C 1
ATOM 4616 O O . ARG A 1 606 ? -5.817 -11.641 37.289 1.00 98.00 606 ARG A O 1
ATOM 4623 N N . GLN A 1 607 ? -7.566 -10.355 37.828 1.00 98.00 607 GLN A N 1
ATOM 4624 C CA . GLN A 1 607 ? -8.408 -11.475 38.279 1.00 98.00 607 GLN A CA 1
ATOM 4625 C C . GLN A 1 607 ? -8.685 -12.514 37.175 1.00 98.00 607 GLN A C 1
ATOM 4627 O O . GLN A 1 607 ? -8.845 -13.694 37.483 1.00 98.00 607 GLN A O 1
ATOM 4632 N N . ALA A 1 608 ? -8.722 -12.099 35.905 1.00 97.94 608 ALA A N 1
ATOM 4633 C CA . ALA A 1 608 ? -8.912 -12.988 34.757 1.00 97.94 608 ALA A CA 1
ATOM 4634 C C . ALA A 1 608 ? -7.593 -13.569 34.206 1.00 97.94 608 ALA A C 1
ATOM 4636 O O . ALA A 1 608 ? -7.565 -14.712 33.747 1.00 97.94 608 ALA A O 1
ATOM 4637 N N . MET A 1 609 ? -6.510 -12.787 34.238 1.00 98.25 609 MET A N 1
ATOM 4638 C CA . MET A 1 609 ? -5.228 -13.102 33.600 1.00 98.25 609 MET A CA 1
ATOM 4639 C C . MET A 1 609 ? -4.248 -13.831 34.528 1.00 98.25 609 MET A C 1
ATOM 4641 O O . MET A 1 609 ? -3.630 -14.808 34.099 1.00 98.25 609 MET A O 1
ATOM 4645 N N . ASP A 1 610 ? -4.122 -13.415 35.793 1.00 98.06 610 ASP A N 1
ATOM 4646 C CA . ASP A 1 610 ? -3.138 -13.969 36.733 1.00 98.06 610 ASP A CA 1
ATOM 4647 C C . ASP A 1 610 ? -3.257 -15.503 36.892 1.00 98.06 610 ASP A C 1
ATOM 4649 O O . ASP A 1 610 ? -2.224 -16.173 36.827 1.00 98.06 610 ASP A O 1
ATOM 4653 N N . PRO A 1 611 ? -4.463 -16.114 36.998 1.00 97.94 611 PRO A N 1
ATOM 4654 C CA . PRO A 1 611 ? -4.605 -17.571 37.131 1.00 97.94 611 PRO A CA 1
ATOM 4655 C C . PRO A 1 611 ? -4.140 -18.384 35.912 1.00 97.94 611 PRO A C 1
ATOM 4657 O O . PRO A 1 611 ? -4.050 -19.608 35.999 1.00 97.94 611 PRO A O 1
ATOM 4660 N N . LYS A 1 612 ? -3.902 -17.726 34.771 1.00 97.19 612 LYS A N 1
ATOM 4661 C CA . LYS A 1 612 ? -3.576 -18.352 33.480 1.00 97.19 612 LYS A CA 1
ATOM 4662 C C . LYS A 1 612 ? -2.170 -18.000 32.991 1.00 97.19 612 LYS A C 1
ATOM 4664 O O . LYS A 1 612 ? -1.527 -18.835 32.361 1.00 97.19 612 LYS A O 1
ATOM 4669 N N . PHE A 1 613 ? -1.708 -16.780 33.272 1.00 97.50 613 PHE A N 1
ATOM 4670 C CA . PHE A 1 613 ? -0.549 -16.177 32.608 1.00 97.50 613 PHE A CA 1
ATOM 4671 C C . PHE A 1 613 ? 0.496 -15.568 33.558 1.00 97.50 613 PHE A C 1
ATOM 4673 O O . PHE A 1 613 ? 1.548 -15.158 33.079 1.00 97.50 613 PHE A O 1
ATOM 4680 N N . ALA A 1 614 ? 0.289 -15.556 34.884 1.00 95.25 614 ALA A N 1
ATOM 4681 C CA . ALA A 1 614 ? 1.274 -14.997 35.828 1.00 95.25 614 ALA A CA 1
ATOM 4682 C C . ALA A 1 614 ? 2.641 -15.719 35.834 1.00 95.25 614 ALA A C 1
ATOM 4684 O O . ALA A 1 614 ? 3.625 -15.178 36.330 1.00 95.25 614 ALA A O 1
ATOM 4685 N N . SER A 1 615 ? 2.714 -16.934 35.283 1.00 94.19 615 SER A N 1
ATOM 4686 C CA . SER A 1 615 ? 3.952 -17.699 35.093 1.00 94.19 615 SER A CA 1
ATOM 4687 C C . SER A 1 615 ? 4.657 -17.437 33.756 1.00 94.19 615 SER A C 1
ATOM 4689 O O . SER A 1 615 ? 5.729 -17.996 33.527 1.00 94.19 615 SER A O 1
ATOM 4691 N N . PHE A 1 616 ? 4.072 -16.642 32.854 1.00 93.94 616 PHE A N 1
ATOM 4692 C CA . PHE A 1 616 ? 4.667 -16.357 31.548 1.00 93.94 616 PHE A CA 1
ATOM 4693 C C . PHE A 1 616 ? 5.789 -15.321 31.681 1.00 93.94 616 PHE A C 1
ATOM 4695 O O . PHE A 1 616 ? 5.709 -14.391 32.489 1.00 93.94 616 PHE A O 1
ATOM 4702 N N . ALA A 1 617 ? 6.820 -15.443 30.841 1.00 89.31 617 ALA A N 1
ATOM 4703 C CA . ALA A 1 617 ? 7.882 -14.444 30.759 1.00 89.31 617 ALA A CA 1
ATOM 4704 C C . ALA A 1 617 ? 7.301 -13.040 30.492 1.00 89.31 617 ALA A C 1
ATOM 4706 O O . ALA A 1 617 ? 6.270 -12.900 29.833 1.00 89.31 617 ALA A O 1
ATOM 4707 N N . ILE A 1 618 ? 7.954 -12.011 31.043 1.00 88.19 618 ILE A N 1
ATOM 4708 C CA . ILE A 1 618 ? 7.623 -10.573 30.944 1.00 88.19 618 ILE A CA 1
ATOM 4709 C C . ILE A 1 618 ? 6.187 -10.137 31.331 1.00 88.19 618 ILE A C 1
ATOM 4711 O O . ILE A 1 618 ? 5.879 -8.950 31.235 1.00 88.19 618 ILE A O 1
ATOM 4715 N N . TYR A 1 619 ? 5.334 -11.030 31.853 1.00 93.25 619 TYR A N 1
ATOM 4716 C CA . TYR A 1 619 ? 3.923 -10.755 32.175 1.00 93.25 619 TYR A CA 1
ATOM 4717 C C . TYR A 1 619 ? 3.699 -9.483 33.010 1.00 93.25 619 TYR A C 1
ATOM 4719 O O . TYR A 1 619 ? 3.023 -8.557 32.558 1.00 93.25 619 TYR A O 1
ATOM 4727 N N . GLU A 1 620 ? 4.325 -9.399 34.187 1.00 91.50 620 GLU A N 1
ATOM 4728 C CA . GLU A 1 620 ? 4.206 -8.254 35.106 1.00 91.50 620 GLU A CA 1
ATOM 4729 C C . GLU A 1 620 ? 4.741 -6.936 34.516 1.00 91.50 620 GLU A C 1
ATOM 4731 O O . GLU A 1 620 ? 4.360 -5.855 34.961 1.00 91.50 620 GLU A O 1
ATOM 4736 N N . HIS A 1 621 ? 5.625 -7.002 33.515 1.00 86.50 621 HIS A N 1
ATOM 4737 C CA . HIS A 1 621 ? 6.174 -5.819 32.848 1.00 86.50 621 HIS A CA 1
ATOM 4738 C C . HIS A 1 621 ? 5.243 -5.307 31.744 1.00 86.50 621 HIS A C 1
ATOM 4740 O O . HIS A 1 621 ? 5.063 -4.099 31.612 1.00 86.50 621 HIS A O 1
ATOM 4746 N N . CYS A 1 622 ? 4.628 -6.205 30.968 1.00 92.06 622 CYS A N 1
ATOM 4747 C CA . CYS A 1 622 ? 3.746 -5.829 29.863 1.00 92.06 622 CYS A CA 1
ATOM 4748 C C . CYS A 1 622 ? 2.323 -5.471 30.317 1.00 92.06 622 CYS A C 1
ATOM 4750 O O . CYS A 1 622 ? 1.693 -4.611 29.703 1.00 92.06 622 CYS A O 1
ATOM 4752 N N . LEU A 1 623 ? 1.804 -6.099 31.382 1.00 95.81 623 LEU A N 1
ATOM 4753 C CA . LEU A 1 623 ? 0.389 -5.992 31.762 1.00 95.81 623 LEU A CA 1
ATOM 4754 C C . LEU A 1 623 ? -0.150 -4.548 31.910 1.00 95.81 623 LEU A C 1
ATOM 4756 O O . LEU A 1 623 ? -1.249 -4.306 31.409 1.00 95.81 623 LEU A O 1
ATOM 4760 N N . PRO A 1 624 ? 0.570 -3.572 32.511 1.00 95.50 624 PRO A N 1
ATOM 4761 C CA . PRO A 1 624 ? 0.110 -2.179 32.592 1.00 95.50 624 PRO A CA 1
ATOM 4762 C C . PRO A 1 624 ? -0.150 -1.554 31.214 1.00 95.50 624 PRO A C 1
ATOM 4764 O O . PRO A 1 624 ? -1.233 -1.020 30.963 1.00 95.50 624 PRO A O 1
ATOM 4767 N N . PHE A 1 625 ? 0.810 -1.693 30.296 1.00 95.25 625 PHE A N 1
ATOM 4768 C CA . PHE A 1 625 ? 0.732 -1.171 28.929 1.00 95.25 625 PHE A CA 1
ATOM 4769 C C . PHE A 1 625 ? -0.355 -1.889 28.122 1.00 95.25 625 PHE A C 1
ATOM 4771 O O . PHE A 1 625 ? -1.143 -1.242 27.432 1.00 95.25 625 PHE A O 1
ATOM 4778 N N . ASN A 1 626 ? -0.449 -3.216 28.271 1.00 97.81 626 ASN A N 1
ATOM 4779 C CA . ASN A 1 626 ? -1.464 -4.043 27.623 1.00 97.81 626 ASN A CA 1
ATOM 4780 C C . ASN A 1 626 ? -2.881 -3.626 28.039 1.00 97.81 626 ASN A C 1
ATOM 4782 O O . ASN A 1 626 ? -3.741 -3.428 27.183 1.00 97.81 626 ASN A O 1
ATOM 4786 N N . VAL A 1 627 ? -3.125 -3.462 29.346 1.00 98.38 627 VAL A N 1
ATOM 4787 C CA . VAL A 1 627 ? -4.421 -3.010 29.874 1.00 98.38 627 VAL A CA 1
ATOM 4788 C C . VAL A 1 627 ? -4.727 -1.587 29.424 1.00 98.38 627 VAL A C 1
ATOM 4790 O O . VAL A 1 627 ? -5.844 -1.334 28.981 1.00 98.38 627 VAL A O 1
ATOM 4793 N N . SER A 1 628 ? -3.756 -0.668 29.477 1.00 97.75 628 SER A N 1
ATOM 4794 C CA . SER A 1 628 ? -3.958 0.705 29.002 1.00 97.75 628 SER A CA 1
ATOM 4795 C C . SER A 1 628 ? -4.346 0.737 27.523 1.00 97.75 628 SER A C 1
ATOM 4797 O O . SER A 1 628 ? -5.290 1.435 27.161 1.00 97.75 628 SER A O 1
ATOM 4799 N N . ARG A 1 629 ? -3.679 -0.048 26.667 1.00 97.75 629 ARG A N 1
ATOM 4800 C CA . ARG A 1 629 ? -4.001 -0.106 25.237 1.00 97.75 629 ARG A CA 1
ATOM 4801 C C . ARG A 1 629 ? -5.348 -0.789 24.964 1.00 97.75 629 ARG A C 1
ATOM 4803 O O . ARG A 1 629 ? -6.104 -0.308 24.122 1.00 97.75 629 ARG A O 1
ATOM 4810 N N . ALA A 1 630 ? -5.690 -1.849 25.698 1.00 98.50 630 ALA A N 1
ATOM 4811 C CA . ALA A 1 630 ? -7.008 -2.482 25.608 1.00 98.50 630 ALA A CA 1
ATOM 4812 C C . ALA A 1 630 ? -8.132 -1.528 26.052 1.00 98.50 630 ALA A C 1
ATOM 4814 O O . ALA A 1 630 ? -9.194 -1.498 25.432 1.00 98.50 630 ALA A O 1
ATOM 4815 N N . TYR A 1 631 ? -7.885 -0.715 27.083 1.00 98.44 631 TYR A N 1
ATOM 4816 C CA . TYR A 1 631 ? -8.819 0.297 27.576 1.00 98.44 631 TYR A CA 1
ATOM 4817 C C . TYR A 1 631 ? -9.012 1.418 26.548 1.00 98.44 631 TYR A C 1
ATOM 4819 O O . TYR A 1 631 ? -10.151 1.799 26.280 1.00 98.44 631 TYR A O 1
ATOM 4827 N N . ASP A 1 632 ? -7.928 1.896 25.926 1.00 98.19 632 ASP A N 1
ATOM 4828 C CA . ASP A 1 632 ? -7.971 2.867 24.825 1.00 98.19 632 ASP A CA 1
ATOM 4829 C C . ASP A 1 632 ? -8.821 2.325 23.651 1.00 98.19 632 ASP A C 1
ATOM 4831 O O . ASP A 1 632 ? -9.758 2.988 23.199 1.00 98.19 632 ASP A O 1
ATOM 4835 N N . GLU A 1 633 ? -8.566 1.091 23.191 1.00 98.31 633 GLU A N 1
ATOM 4836 C CA . GLU A 1 633 ? -9.278 0.485 22.051 1.00 98.31 633 GLU A CA 1
ATOM 4837 C C . GLU A 1 633 ? -10.755 0.160 22.358 1.00 98.31 633 GLU A C 1
ATOM 4839 O O . GLU A 1 633 ? -11.621 0.312 21.486 1.00 98.31 633 GLU A O 1
ATOM 4844 N N . ALA A 1 634 ? -11.070 -0.242 23.592 1.00 98.19 634 ALA A N 1
ATOM 4845 C CA . ALA A 1 634 ? -12.445 -0.428 24.060 1.00 98.19 634 ALA A CA 1
ATOM 4846 C C . ALA A 1 634 ? -13.190 0.909 24.237 1.00 98.19 634 ALA A C 1
ATOM 4848 O O . ALA A 1 634 ? -14.392 0.975 23.988 1.00 98.19 634 ALA A O 1
ATOM 4849 N N . SER A 1 635 ? -12.475 1.987 24.576 1.00 97.50 635 SER A N 1
ATOM 4850 C CA . SER A 1 635 ? -13.006 3.359 24.666 1.00 97.50 635 SER A CA 1
ATOM 4851 C C . SER A 1 635 ? -13.148 4.058 23.303 1.00 97.50 635 SER A C 1
ATOM 4853 O O . SER A 1 635 ? -13.510 5.232 23.249 1.00 97.50 635 SER A O 1
ATOM 4855 N N . GLY A 1 636 ? -12.874 3.358 22.195 1.00 96.44 636 GLY A N 1
ATOM 4856 C CA . GLY A 1 636 ? -13.050 3.858 20.826 1.00 96.44 636 GLY A CA 1
ATOM 4857 C C . GLY A 1 636 ? -11.794 4.439 20.166 1.00 96.44 636 GLY A C 1
ATOM 4858 O O . GLY A 1 636 ? -11.861 4.855 19.010 1.00 96.44 636 GLY A O 1
ATOM 4859 N N . ILE A 1 637 ? -10.640 4.436 20.839 1.00 96.81 637 ILE A N 1
ATOM 4860 C CA . ILE A 1 637 ? -9.367 4.890 20.265 1.00 96.81 637 ILE A CA 1
ATOM 4861 C C . ILE A 1 637 ? -8.765 3.739 19.441 1.00 96.81 637 ILE A C 1
ATOM 4863 O O . ILE A 1 637 ? -7.983 2.931 19.942 1.00 96.81 637 ILE A O 1
ATOM 4867 N N . GLU A 1 638 ? -9.169 3.616 18.172 1.00 92.56 638 GLU A N 1
ATOM 4868 C CA . GLU A 1 638 ? -8.730 2.515 17.296 1.00 92.56 638 GLU A CA 1
ATOM 4869 C C . GLU A 1 638 ? -7.211 2.511 17.069 1.00 92.56 638 GLU A C 1
ATOM 4871 O O . GLU A 1 638 ? -6.578 1.466 17.212 1.00 92.56 638 GLU A O 1
ATOM 4876 N N . TRP A 1 639 ? -6.619 3.660 16.736 1.00 95.31 639 TRP A N 1
ATOM 4877 C CA . TRP A 1 639 ? -5.185 3.767 16.459 1.00 95.31 639 TRP A CA 1
ATOM 4878 C C . TRP A 1 639 ? -4.382 3.827 17.770 1.00 95.31 639 TRP A C 1
ATOM 4880 O O . TRP A 1 639 ? -4.695 4.668 18.618 1.00 95.31 639 TRP A O 1
ATOM 4890 N N . PRO A 1 640 ? -3.354 2.981 17.974 1.00 95.38 640 PRO A N 1
ATOM 4891 C CA . PRO A 1 640 ? -2.547 3.024 19.186 1.00 95.38 640 PRO A CA 1
ATOM 4892 C C . PRO A 1 640 ? -1.857 4.382 19.339 1.00 95.38 640 PRO A C 1
ATOM 4894 O O . PRO A 1 640 ? -1.078 4.797 18.478 1.00 95.38 640 PRO A O 1
ATOM 4897 N N . VAL A 1 641 ? -2.116 5.074 20.448 1.00 93.25 641 VAL A N 1
ATOM 4898 C CA . VAL A 1 641 ? -1.423 6.324 20.796 1.00 93.25 641 VAL A CA 1
ATOM 4899 C C . VAL A 1 641 ? 0.063 6.030 21.038 1.00 93.25 641 VAL A C 1
ATOM 4901 O O . VAL A 1 641 ? 0.414 4.963 21.539 1.00 93.25 641 VAL A O 1
ATOM 4904 N N . ILE A 1 642 ? 0.940 6.976 20.698 1.00 91.50 642 ILE A N 1
ATOM 4905 C CA . ILE A 1 642 ? 2.393 6.849 20.884 1.00 91.50 642 ILE A CA 1
ATOM 4906 C C . ILE A 1 642 ? 2.736 6.744 22.380 1.00 91.50 642 ILE A C 1
ATOM 4908 O O . ILE A 1 642 ? 2.162 7.450 23.218 1.00 91.50 642 ILE A O 1
ATOM 4912 N N . TRP A 1 643 ? 3.686 5.881 22.737 1.00 88.81 643 TRP A N 1
ATOM 4913 C CA . TRP A 1 643 ? 4.246 5.827 24.087 1.00 88.81 643 TRP A CA 1
ATOM 4914 C C . TRP A 1 643 ? 5.298 6.922 24.291 1.00 88.81 643 TRP A C 1
ATOM 4916 O O . TRP A 1 643 ? 6.241 7.058 23.520 1.00 88.81 643 TRP A O 1
ATOM 4926 N N . THR A 1 644 ? 5.121 7.723 25.341 1.00 86.94 644 THR A N 1
ATOM 4927 C CA . THR A 1 644 ? 6.030 8.809 25.739 1.00 86.94 644 THR A CA 1
ATOM 4928 C C . THR A 1 644 ? 6.202 8.799 27.254 1.00 86.94 644 THR A C 1
ATOM 4930 O O . THR A 1 644 ? 5.311 8.328 27.963 1.00 86.94 644 THR A O 1
ATOM 4933 N N . ASP A 1 645 ? 7.287 9.384 27.766 1.00 80.56 645 ASP A N 1
ATOM 4934 C CA . ASP A 1 645 ? 7.516 9.626 29.201 1.00 80.56 645 ASP A CA 1
ATOM 4935 C C . ASP A 1 645 ? 6.304 10.211 29.938 1.00 80.56 645 ASP A C 1
ATOM 4937 O O . ASP A 1 645 ? 6.072 9.903 31.106 1.00 80.56 645 ASP A O 1
ATOM 4941 N N . VAL A 1 646 ? 5.546 11.085 29.270 1.00 85.81 646 VAL A N 1
ATOM 4942 C CA . VAL A 1 646 ? 4.365 11.735 29.847 1.00 85.81 646 VAL A CA 1
ATOM 4943 C C . VAL A 1 646 ? 3.217 10.734 29.954 1.00 85.81 646 VAL A C 1
ATOM 4945 O O . VAL A 1 646 ? 2.685 10.549 31.046 1.00 85.81 646 VAL A O 1
ATOM 4948 N N . ARG A 1 647 ? 2.882 10.025 28.864 1.00 90.06 647 ARG A N 1
ATOM 4949 C CA . ARG A 1 647 ? 1.804 9.018 28.864 1.00 90.06 647 ARG A CA 1
ATOM 4950 C C . ARG A 1 647 ? 2.106 7.846 29.801 1.00 90.06 647 ARG A C 1
ATOM 4952 O O . ARG A 1 647 ? 1.187 7.334 30.427 1.00 90.06 647 ARG A O 1
ATOM 4959 N N . ASP A 1 648 ? 3.373 7.466 29.938 1.00 86.81 648 ASP A N 1
ATOM 4960 C CA . ASP A 1 648 ? 3.837 6.456 30.894 1.00 86.81 648 ASP A CA 1
ATOM 4961 C C . ASP A 1 648 ? 3.547 6.887 32.341 1.00 86.81 648 ASP A C 1
ATOM 4963 O O . ASP A 1 648 ? 2.829 6.211 33.075 1.00 86.81 648 ASP A O 1
ATOM 4967 N N . ARG A 1 649 ? 4.002 8.085 32.735 1.00 87.00 649 ARG A N 1
ATOM 4968 C CA . ARG A 1 649 ? 3.756 8.641 34.079 1.00 87.00 649 ARG A CA 1
ATOM 4969 C C . ARG A 1 649 ? 2.265 8.857 34.352 1.00 87.00 649 ARG A C 1
ATOM 4971 O O . ARG A 1 649 ? 1.813 8.601 35.464 1.00 87.00 649 ARG A O 1
ATOM 4978 N N . GLU A 1 650 ? 1.492 9.277 33.352 1.00 90.56 650 GLU A N 1
ATOM 4979 C CA . GLU A 1 650 ? 0.033 9.373 33.457 1.00 90.56 650 GLU A CA 1
ATOM 4980 C C . GLU A 1 650 ? -0.646 8.010 33.630 1.00 90.56 650 GLU A C 1
ATOM 4982 O O . GLU A 1 650 ? -1.575 7.900 34.427 1.00 90.56 650 GLU A O 1
ATOM 4987 N N . MET A 1 651 ? -0.214 6.983 32.890 1.00 93.88 651 MET A N 1
ATOM 4988 C CA . MET A 1 651 ? -0.706 5.612 33.039 1.00 93.88 651 MET A CA 1
ATOM 4989 C C . MET A 1 651 ? -0.417 5.109 34.456 1.00 93.88 651 MET A C 1
ATOM 4991 O O . MET A 1 651 ? -1.334 4.660 35.137 1.00 93.88 651 MET A O 1
ATOM 4995 N N . TRP A 1 652 ? 0.820 5.252 34.938 1.00 89.50 652 TRP A N 1
ATOM 4996 C CA . TRP A 1 652 ? 1.193 4.837 36.290 1.00 89.50 652 TRP A CA 1
ATOM 4997 C C . TRP A 1 652 ? 0.440 5.596 37.382 1.00 89.50 652 TRP A C 1
ATOM 4999 O O . TRP A 1 652 ? -0.007 4.960 38.331 1.00 89.50 652 TRP A O 1
ATOM 5009 N N . ALA A 1 653 ? 0.210 6.905 37.233 1.00 89.69 653 ALA A N 1
ATOM 5010 C CA . ALA A 1 653 ? -0.640 7.658 38.156 1.00 89.69 653 ALA A CA 1
ATOM 5011 C C . ALA A 1 653 ? -2.078 7.102 38.175 1.00 89.69 653 ALA A C 1
ATOM 5013 O O . ALA A 1 653 ? -2.582 6.733 39.235 1.00 89.69 653 ALA A O 1
ATOM 5014 N N . LYS A 1 654 ? -2.699 6.925 36.997 1.00 90.38 654 LYS A N 1
ATOM 5015 C CA . LYS A 1 654 ? -4.045 6.332 36.839 1.00 90.38 654 LYS A CA 1
ATOM 5016 C C . LYS A 1 654 ? -4.139 4.883 37.352 1.00 90.38 654 LYS A C 1
ATOM 5018 O O . LYS A 1 654 ? -5.241 4.424 37.641 1.00 90.38 654 LYS A O 1
ATOM 5023 N N . LEU A 1 655 ? -3.016 4.163 37.450 1.00 88.06 655 LEU A N 1
ATOM 5024 C CA . LEU A 1 655 ? -2.915 2.802 37.995 1.00 88.06 655 LEU A CA 1
ATOM 5025 C C . LEU A 1 655 ? -2.515 2.747 39.483 1.00 88.06 655 LEU A C 1
ATOM 5027 O O . LEU A 1 655 ? -2.576 1.671 40.080 1.00 88.06 655 LEU A O 1
ATOM 5031 N N . GLN A 1 656 ? -2.136 3.868 40.099 1.00 81.44 656 GLN A N 1
ATOM 5032 C CA . GLN A 1 656 ? -1.801 3.947 41.527 1.00 81.44 656 GLN A CA 1
ATOM 5033 C C . GLN A 1 656 ? -2.960 4.500 42.372 1.00 81.44 656 GLN A C 1
ATOM 5035 O O . GLN A 1 656 ? -3.156 4.002 43.482 1.00 81.44 656 GLN A O 1
ATOM 5040 N N . GLY A 1 657 ? -3.776 5.412 41.823 1.00 57.75 657 GLY A N 1
ATOM 5041 C CA . GLY A 1 657 ? -5.020 5.911 42.436 1.00 57.75 657 GLY A CA 1
ATOM 5042 C C . GLY A 1 657 ? -5.039 7.420 42.621 1.00 57.75 657 GLY A C 1
ATOM 5043 O O . GLY A 1 657 ? -4.793 7.853 43.766 1.00 57.75 657 GLY A O 1
#

pLDDT: mean 87.06, std 21.69, range [22.41, 98.94]